Protein AF-0000000068151310 (afdb_homodimer)

Sequence (562 aa):
MSETALRQENTAATELPARDERVEALLGSILRNRFLPEPNPDSVFVGDGSFRAVGVEFLGHFILLGGVRPESRVLDIGCGIGRMAVPLTQYLDFEKGHYSGIDPVEGGIGWCRRFITSVYPNFAFQRVDIAHELYNPSGKISGNALKLPYADGHFDFVIMTSIVTHLPPDEVLVYLREVGRLLKPGGRLFMTAFVVDHVAAANESGRRDARLSFARDGDGPCWYVPDMPRLAAVGFDDGFLDGALDRAGLAITLKALGAWRGKEAEHYQDIFVAERRGGGAMSETALRQENTAATELPARDERVEALLGSILRNRFLPEPNPDSVFVGDGSFRAVGVEFLGHFILLGGVRPESRVLDIGCGIGRMAVPLTQYLDFEKGHYSGIDPVEGGIGWCRRFITSVYPNFAFQRVDIAHELYNPSGKISGNALKLPYADGHFDFVIMTSIVTHLPPDEVLVYLREVGRLLKPGGRLFMTAFVVDHVAAANESGRRDARLSFARDGDGPCWYVPDMPRLAAVGFDDGFLDGALDRAGLAITLKALGAWRGKEAEHYQDIFVAERRGGGA

InterPro domains:
  IPR013216 Methyltransferase type 11 [PF08241] (75-190)
  IPR029063 S-adenosyl-L-methionine-dependent methyltransferase superfamily [G3DSA:3.40.50.150] (56-205)
  IPR029063 S-adenosyl-L-methionine-dependent methyltransferase superfamily [SSF53335] (49-253)

Radius of gyration: 30.84 Å; Cα contacts (8 Å, |Δi|>4): 1090; chains: 2; bounding box: 51×105×81 Å

Structure (mmCIF, N/CA/C/O backbone):
data_AF-0000000068151310-model_v1
#
loop_
_entity.id
_entity.type
_entity.pdbx_description
1 polymer 'Methyltransferase protein WgeC (Formerly ExpE3)'
#
loop_
_atom_site.group_PDB
_atom_site.id
_atom_site.type_symbol
_atom_site.label_atom_id
_atom_site.label_alt_id
_atom_site.label_comp_id
_atom_site.label_asym_id
_atom_site.label_entity_id
_atom_site.label_seq_id
_atom_site.pdbx_PDB_ins_code
_atom_site.Cartn_x
_atom_site.Cartn_y
_atom_site.Cartn_z
_atom_site.occupancy
_atom_site.B_iso_or_equiv
_atom_site.auth_seq_id
_atom_site.auth_comp_id
_atom_site.auth_asym_id
_atom_site.auth_atom_id
_atom_site.pdbx_PDB_model_num
ATOM 1 N N . MET A 1 1 ? -11.055 -43.469 -50.031 1 29.47 1 MET A N 1
ATOM 2 C CA . MET A 1 1 ? -10.484 -43.312 -48.688 1 29.47 1 MET A CA 1
ATOM 3 C C . MET A 1 1 ? -10.266 -41.812 -48.406 1 29.47 1 MET A C 1
ATOM 5 O O . MET A 1 1 ? -9.328 -41.219 -48.906 1 29.47 1 MET A O 1
ATOM 9 N N . SER A 1 2 ? -11.344 -40.969 -48.125 1 32.22 2 SER A N 1
ATOM 10 C CA . SER A 1 2 ? -11.516 -39.531 -48.062 1 32.22 2 SER A CA 1
ATOM 11 C C . SER A 1 2 ? -10.727 -38.938 -46.906 1 32.22 2 SER A C 1
ATOM 13 O O . SER A 1 2 ? -10.859 -39.375 -45.781 1 32.22 2 SER A O 1
ATOM 15 N N . GLU A 1 3 ? -9.469 -38.375 -47.094 1 29.77 3 GLU A N 1
ATOM 16 C CA . GLU A 1 3 ? -8.539 -37.656 -46.219 1 29.77 3 GLU A CA 1
ATOM 17 C C . GLU A 1 3 ? -9.219 -36.469 -45.531 1 29.77 3 GLU A C 1
ATOM 19 O O . GLU A 1 3 ? -9.453 -35.438 -46.125 1 29.77 3 GLU A O 1
ATOM 24 N N . THR A 1 4 ? -10.242 -36.719 -44.688 1 32.31 4 THR A N 1
ATOM 25 C CA . THR A 1 4 ? -10.766 -35.625 -43.906 1 32.31 4 THR A CA 1
ATOM 26 C C . THR A 1 4 ? -9.656 -34.906 -43.125 1 32.31 4 THR A C 1
ATOM 28 O O . THR A 1 4 ? -9.055 -35.5 -42.25 1 32.31 4 THR A O 1
ATOM 31 N N . ALA A 1 5 ? -8.961 -33.938 -43.688 1 34.78 5 ALA A N 1
ATOM 32 C CA . ALA A 1 5 ? -8.031 -33 -43.094 1 34.78 5 ALA A CA 1
ATOM 33 C C . ALA A 1 5 ? -8.602 -32.438 -41.781 1 34.78 5 ALA A C 1
ATOM 35 O O . ALA A 1 5 ? -9.641 -31.766 -41.781 1 34.78 5 ALA A O 1
ATOM 36 N N . LEU A 1 6 ? -8.461 -33.062 -40.656 1 28.28 6 LEU A N 1
ATOM 37 C CA . LEU A 1 6 ? -8.742 -32.469 -39.375 1 28.28 6 LEU A CA 1
ATOM 38 C C . LEU A 1 6 ? -8.18 -31.047 -39.281 1 28.28 6 LEU A C 1
ATOM 40 O O . LEU A 1 6 ? -6.969 -30.844 -39.375 1 28.28 6 LEU A O 1
ATOM 44 N N . ARG A 1 7 ? -8.945 -30.094 -39.75 1 33.66 7 ARG A N 1
ATOM 45 C CA . ARG A 1 7 ? -8.688 -28.688 -39.5 1 33.66 7 ARG A CA 1
ATOM 46 C C . ARG A 1 7 ? -8.227 -28.484 -38.062 1 33.66 7 ARG A C 1
ATOM 48 O O . ARG A 1 7 ? -8.984 -28.719 -37.125 1 33.66 7 ARG A O 1
ATOM 55 N N . GLN A 1 8 ? -6.961 -28.719 -37.75 1 28.47 8 GLN A N 1
ATOM 56 C CA . GLN A 1 8 ? -6.352 -28.281 -36.5 1 28.47 8 GLN A CA 1
ATOM 57 C C . GLN A 1 8 ? -6.77 -26.844 -36.156 1 28.47 8 GLN A C 1
ATOM 59 O O . GLN A 1 8 ? -6.457 -25.906 -36.875 1 28.47 8 GLN A O 1
ATOM 64 N N . GLU A 1 9 ? -7.977 -26.688 -35.656 1 31.92 9 GLU A N 1
ATOM 65 C CA . GLU A 1 9 ? -8.375 -25.375 -35.125 1 31.92 9 GLU A CA 1
A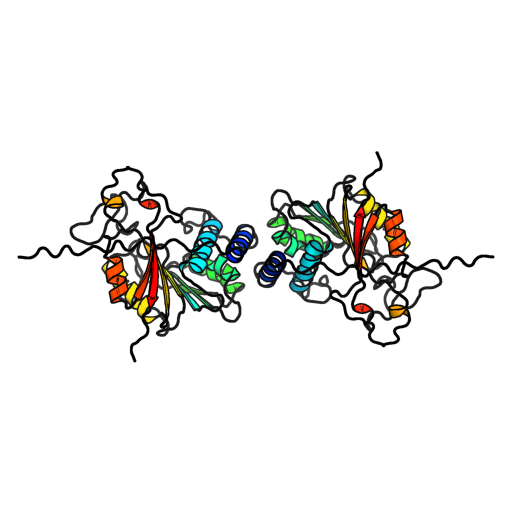TOM 66 C C . GLU A 1 9 ? -7.254 -24.75 -34.312 1 31.92 9 GLU A C 1
ATOM 68 O O . GLU A 1 9 ? -6.793 -25.344 -33.344 1 31.92 9 GLU A O 1
ATOM 73 N N . ASN A 1 10 ? -6.316 -24.062 -34.906 1 34.22 10 ASN A N 1
ATOM 74 C CA . ASN A 1 10 ? -5.383 -23.125 -34.281 1 34.22 10 ASN A CA 1
ATOM 75 C C . ASN A 1 10 ? -6.012 -22.391 -33.094 1 34.22 10 ASN A C 1
ATOM 77 O O . ASN A 1 10 ? -6.922 -21.578 -33.281 1 34.22 10 ASN A O 1
ATOM 81 N N . THR A 1 11 ? -6.211 -23.094 -32.031 1 36.53 11 THR A N 1
ATOM 82 C CA . THR A 1 11 ? -6.621 -22.391 -30.812 1 36.53 11 THR A CA 1
ATOM 83 C C . THR A 1 11 ? -5.98 -21 -30.75 1 36.53 11 THR A C 1
ATOM 85 O O . THR A 1 11 ? -4.754 -20.891 -30.719 1 36.53 11 THR A O 1
ATOM 88 N N . ALA A 1 12 ? -6.512 -20.109 -31.359 1 37.16 12 ALA A N 1
ATOM 89 C CA . ALA A 1 12 ? -6.203 -18.688 -31.422 1 37.16 12 ALA A CA 1
ATOM 90 C C . ALA A 1 12 ? -5.652 -18.203 -30.078 1 37.16 12 ALA A C 1
ATOM 92 O O . ALA A 1 12 ? -6.219 -18.5 -29.031 1 37.16 12 ALA A O 1
ATOM 93 N N . ALA A 1 13 ? -4.418 -17.828 -30.031 1 41.81 13 ALA A N 1
ATOM 94 C CA . ALA A 1 13 ? -3.795 -17.109 -28.922 1 41.81 13 ALA A CA 1
ATOM 95 C C . ALA A 1 13 ? -4.727 -16.031 -28.359 1 41.81 13 ALA A C 1
ATOM 97 O O . ALA A 1 13 ? -5.047 -15.07 -29.062 1 41.81 13 ALA A O 1
ATOM 98 N N . THR A 1 14 ? -5.668 -16.281 -27.531 1 45.06 14 THR A N 1
ATOM 99 C CA . THR A 1 14 ? -6.566 -15.32 -26.906 1 45.06 14 THR A CA 1
ATOM 100 C C . THR A 1 14 ? -5.793 -14.102 -26.406 1 45.06 14 THR A C 1
ATOM 102 O O . THR A 1 14 ? -4.812 -14.242 -25.672 1 45.06 14 THR A O 1
ATOM 105 N N . GLU A 1 15 ? -5.938 -13.047 -27.203 1 49.28 15 GLU A N 1
ATOM 106 C CA . GLU A 1 15 ? -5.375 -11.75 -26.828 1 49.28 15 GLU A CA 1
ATOM 107 C C . GLU A 1 15 ? -5.645 -11.438 -25.359 1 49.28 15 GLU A C 1
ATOM 109 O O . GLU A 1 15 ? -6.746 -11.68 -24.859 1 49.28 15 GLU A O 1
ATOM 114 N N . LEU A 1 16 ? -4.625 -11.219 -24.641 1 56.09 16 LEU A N 1
ATOM 115 C CA . LEU A 1 16 ? -4.742 -10.781 -23.266 1 56.09 16 LEU A CA 1
ATOM 116 C C . LEU A 1 16 ? -5.641 -9.555 -23.156 1 56.09 16 LEU A C 1
ATOM 118 O O . LEU A 1 16 ? -5.625 -8.688 -24.016 1 56.09 16 LEU A O 1
ATOM 122 N N . PRO A 1 17 ? -6.613 -9.57 -22.375 1 57.28 17 PRO A N 1
ATOM 123 C CA . PRO A 1 17 ? -7.504 -8.422 -22.188 1 57.28 17 PRO A CA 1
ATOM 124 C C . PRO A 1 17 ? -6.746 -7.121 -21.953 1 57.28 17 PRO A C 1
ATOM 126 O O . PRO A 1 17 ? -5.617 -7.141 -21.453 1 57.28 17 PRO A O 1
ATOM 129 N N . ALA A 1 18 ? -7.281 -6.004 -22.391 1 58.81 18 ALA A N 1
ATOM 130 C CA . ALA A 1 18 ? -6.758 -4.652 -22.234 1 58.81 18 ALA A CA 1
ATOM 131 C C . ALA A 1 18 ? -6.613 -4.301 -20.75 1 58.81 18 ALA A C 1
ATOM 133 O O . ALA A 1 18 ? -7.484 -4.625 -19.938 1 58.81 18 ALA A O 1
ATOM 134 N N . ARG A 1 19 ? -5.52 -3.736 -20.438 1 64.94 19 ARG A N 1
ATOM 135 C CA . ARG A 1 19 ? -5.188 -3.336 -19.078 1 64.94 19 ARG A CA 1
ATOM 136 C C . ARG A 1 19 ? -6.211 -2.35 -18.531 1 64.94 19 ARG A C 1
ATOM 138 O O . ARG A 1 19 ? -6.574 -1.384 -19.203 1 64.94 19 ARG A O 1
ATOM 145 N N . ASP A 1 20 ? -6.918 -2.781 -17.453 1 82.38 20 ASP A N 1
ATOM 146 C CA . ASP A 1 20 ? -7.812 -1.944 -16.656 1 82.38 20 ASP A CA 1
ATOM 147 C C . ASP A 1 20 ? -7.027 -0.901 -15.867 1 82.38 20 ASP A C 1
ATOM 149 O O . ASP A 1 20 ? -6.09 -1.24 -15.141 1 82.38 20 ASP A O 1
ATOM 153 N N . GLU A 1 21 ? -7.25 0.348 -16.188 1 83.06 21 GLU A N 1
ATOM 154 C CA . GLU A 1 21 ? -6.527 1.446 -15.562 1 83.06 21 GLU A CA 1
ATOM 155 C C . GLU A 1 21 ? -6.523 1.304 -14.039 1 83.06 21 GLU A C 1
ATOM 157 O O . GLU A 1 21 ? -5.539 1.643 -13.383 1 83.06 21 GLU A O 1
ATOM 162 N N . ARG A 1 22 ? -7.598 0.762 -13.555 1 84.5 22 ARG A N 1
ATOM 163 C CA . ARG A 1 22 ? -7.699 0.568 -12.117 1 84.5 22 ARG A CA 1
ATOM 164 C C . ARG A 1 22 ? -6.711 -0.489 -11.633 1 84.5 22 ARG A C 1
ATOM 166 O O . ARG A 1 22 ? -6.094 -0.333 -10.578 1 84.5 22 ARG A O 1
ATOM 173 N N . VAL A 1 23 ? -6.582 -1.531 -12.438 1 91.38 23 VAL A N 1
ATOM 174 C CA . VAL A 1 23 ? -5.664 -2.607 -12.078 1 91.38 23 VAL A CA 1
ATOM 175 C C . VAL A 1 23 ? -4.223 -2.111 -12.188 1 91.38 23 VAL A C 1
ATOM 177 O O . VAL A 1 23 ? -3.4 -2.381 -11.305 1 91.38 23 VAL A O 1
ATOM 180 N N . GLU A 1 24 ? -3.963 -1.338 -13.18 1 90.38 24 GLU A N 1
ATOM 181 C CA . GLU A 1 24 ? -2.617 -0.803 -13.352 1 90.38 24 GLU A CA 1
ATOM 182 C C . GLU A 1 24 ? -2.229 0.106 -12.188 1 90.38 24 GLU A C 1
ATOM 184 O O . GLU A 1 24 ? -1.087 0.077 -11.727 1 90.38 24 GLU A O 1
ATOM 189 N N . ALA A 1 25 ? -3.156 0.893 -11.773 1 86.62 25 ALA A N 1
ATOM 190 C CA . ALA A 1 25 ? -2.902 1.784 -10.648 1 86.62 25 ALA A CA 1
ATOM 191 C C . ALA A 1 25 ? -2.621 0.991 -9.375 1 86.62 25 ALA A C 1
ATOM 193 O O . ALA A 1 25 ? -1.71 1.327 -8.617 1 86.62 25 ALA A O 1
ATOM 194 N N . LEU A 1 26 ? -3.414 -0.02 -9.188 1 91 26 LEU A N 1
ATOM 195 C CA . LEU A 1 26 ? -3.215 -0.889 -8.031 1 91 26 LEU A CA 1
ATOM 196 C C . LEU A 1 26 ? -1.83 -1.528 -8.062 1 91 26 LEU A C 1
ATOM 198 O O . LEU A 1 26 ? -1.096 -1.48 -7.074 1 91 26 LEU A O 1
ATOM 202 N N . LEU A 1 27 ? -1.46 -2.059 -9.219 1 94.94 27 LEU A N 1
ATOM 203 C CA . LEU A 1 27 ? -0.169 -2.725 -9.359 1 94.94 27 LEU A CA 1
ATOM 204 C C . LEU A 1 27 ? 0.976 -1.746 -9.125 1 94.94 27 LEU A C 1
ATOM 206 O O . LEU A 1 27 ? 1.951 -2.076 -8.445 1 94.94 27 LEU A O 1
ATOM 210 N N . GLY A 1 28 ? 0.811 -0.599 -9.695 1 92.12 28 GLY A N 1
ATOM 211 C CA . GLY A 1 28 ? 1.819 0.427 -9.477 1 92.12 28 GLY A CA 1
ATOM 212 C C . GLY A 1 28 ? 1.994 0.793 -8.016 1 92.12 28 GLY A C 1
ATOM 213 O O . GLY A 1 28 ? 3.119 0.947 -7.539 1 92.12 28 GLY A O 1
ATOM 214 N N . SER A 1 29 ? 0.883 0.928 -7.281 1 91 29 SER A N 1
ATOM 215 C CA . SER A 1 29 ? 0.924 1.271 -5.863 1 91 29 SER A CA 1
ATOM 216 C C . SER A 1 29 ? 1.613 0.18 -5.051 1 91 29 SER A C 1
ATOM 218 O O . SER A 1 29 ? 2.385 0.474 -4.137 1 91 29 SER A O 1
ATOM 220 N N . ILE A 1 30 ? 1.399 -1.034 -5.387 1 95 30 ILE A N 1
ATOM 221 C CA . ILE A 1 30 ? 2.004 -2.154 -4.672 1 95 30 ILE A CA 1
ATOM 222 C C . ILE A 1 30 ? 3.504 -2.199 -4.957 1 95 30 ILE A C 1
ATOM 224 O O . ILE A 1 30 ? 4.309 -2.41 -4.051 1 95 30 ILE A O 1
ATOM 228 N N . LEU A 1 31 ? 3.828 -1.941 -6.164 1 94.12 31 LEU A N 1
ATOM 229 C CA . LEU A 1 31 ? 5.227 -1.992 -6.574 1 94.12 31 LEU A CA 1
ATOM 230 C C . LEU A 1 31 ? 6.047 -0.944 -5.828 1 94.12 31 LEU A C 1
ATOM 232 O O . LEU A 1 31 ? 7.207 -1.188 -5.48 1 94.12 31 LEU A O 1
ATOM 236 N N . ARG A 1 32 ? 5.465 0.172 -5.52 1 92.62 32 ARG A N 1
ATOM 237 C CA . ARG A 1 32 ? 6.195 1.284 -4.918 1 92.62 32 ARG A CA 1
ATOM 238 C C . ARG A 1 32 ? 6.137 1.219 -3.395 1 92.62 32 ARG A C 1
ATOM 240 O O . ARG A 1 32 ? 6.828 1.976 -2.709 1 92.62 32 ARG A O 1
ATOM 247 N N . ASN A 1 33 ? 5.301 0.343 -2.818 1 95.25 33 ASN A N 1
ATOM 248 C CA . ASN A 1 33 ? 5.105 0.281 -1.374 1 95.25 33 ASN A CA 1
ATOM 249 C C . ASN A 1 33 ? 6.238 -0.469 -0.686 1 95.25 33 ASN A C 1
ATOM 251 O O . ASN A 1 33 ? 6.285 -1.7 -0.72 1 95.25 33 ASN A O 1
AT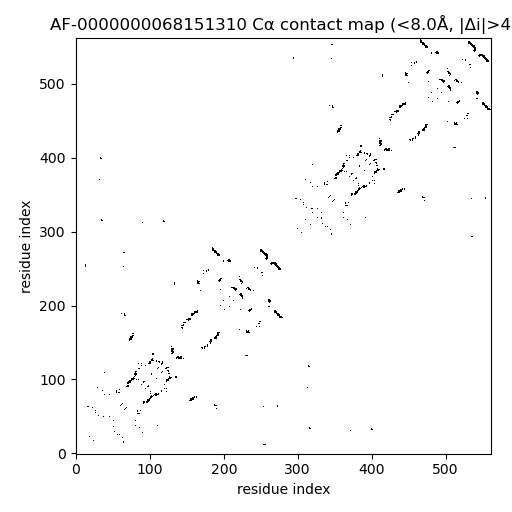OM 255 N N . ARG A 1 34 ? 7.012 0.189 0.022 1 95.19 34 ARG A N 1
ATOM 256 C CA . ARG A 1 34 ? 8.219 -0.384 0.605 1 95.19 34 ARG A CA 1
ATOM 257 C C . ARG A 1 34 ? 7.949 -0.933 2.002 1 95.19 34 ARG A C 1
ATOM 259 O O . ARG A 1 34 ? 8.836 -1.52 2.627 1 95.19 34 ARG A O 1
ATOM 266 N N . PHE A 1 35 ? 6.66 -0.798 2.457 1 96 35 PHE A N 1
ATOM 267 C CA . PHE A 1 35 ? 6.301 -1.388 3.742 1 96 35 PHE A CA 1
ATOM 268 C C . PHE A 1 35 ? 5.93 -2.857 3.578 1 96 35 PHE A C 1
ATOM 270 O O . PHE A 1 35 ? 5.836 -3.592 4.566 1 96 35 PHE A O 1
ATOM 277 N N . LEU A 1 36 ? 5.684 -3.314 2.352 1 96.69 36 LEU A N 1
ATOM 278 C CA . LEU A 1 36 ? 5.352 -4.715 2.133 1 96.69 36 LEU A CA 1
ATOM 279 C C . LEU A 1 36 ? 6.527 -5.617 2.49 1 96.69 36 LEU A C 1
ATOM 281 O O . LEU A 1 36 ? 7.676 -5.293 2.191 1 96.69 36 LEU A O 1
ATOM 285 N N . PRO A 1 37 ? 6.18 -6.742 3.086 1 95.44 37 PRO A N 1
ATOM 286 C CA . PRO A 1 37 ? 7.281 -7.613 3.504 1 95.44 37 PRO A CA 1
ATOM 287 C C . PRO A 1 37 ? 8.008 -8.25 2.324 1 95.44 37 PRO A C 1
ATOM 289 O O . PRO A 1 37 ? 7.387 -8.578 1.31 1 95.44 37 PRO A O 1
ATOM 292 N N . GLU A 1 38 ? 9.266 -8.32 2.49 1 92.94 38 GLU A N 1
ATOM 293 C CA . GLU A 1 38 ? 10.156 -8.969 1.537 1 92.94 38 GLU A CA 1
ATOM 294 C C . GLU A 1 38 ? 11.219 -9.805 2.254 1 92.94 38 GLU A C 1
ATOM 296 O O . GLU A 1 38 ? 11.812 -9.344 3.232 1 92.94 38 GLU A O 1
ATOM 301 N N . PRO A 1 39 ? 11.305 -11.016 1.772 1 91.31 39 PRO A N 1
ATOM 302 C CA . PRO A 1 39 ? 12.367 -11.82 2.395 1 91.31 39 PRO A CA 1
ATOM 303 C C . PRO A 1 39 ? 13.766 -11.32 2.053 1 91.31 39 PRO A C 1
ATOM 305 O O . PRO A 1 39 ? 13.938 -10.555 1.102 1 91.31 39 PRO A O 1
ATOM 308 N N . ASN A 1 40 ? 14.719 -11.688 2.867 1 84.94 40 ASN A N 1
ATOM 309 C CA . ASN A 1 40 ? 16.109 -11.414 2.525 1 84.94 40 ASN A CA 1
ATOM 310 C C . ASN A 1 40 ? 16.484 -12.008 1.166 1 84.94 40 ASN A C 1
ATOM 312 O O . ASN A 1 40 ? 16.219 -13.18 0.898 1 84.94 40 ASN A O 1
ATOM 316 N N . PRO A 1 41 ? 17 -11.133 0.396 1 75.69 41 PRO A N 1
ATOM 317 C CA . PRO A 1 41 ? 17.328 -11.609 -0.947 1 75.69 41 PRO A CA 1
ATOM 318 C C . PRO A 1 41 ? 18.203 -12.859 -0.926 1 75.69 41 PRO A C 1
ATOM 320 O O . PRO A 1 41 ? 18.172 -13.656 -1.868 1 75.69 41 PRO A O 1
ATOM 323 N N . ASP A 1 42 ? 19 -12.938 0.111 1 69.5 42 ASP A N 1
ATOM 324 C CA . ASP A 1 42 ? 19.891 -14.086 0.209 1 69.5 42 ASP A CA 1
ATOM 325 C C . ASP A 1 42 ? 19.141 -15.344 0.632 1 69.5 42 ASP A C 1
ATOM 327 O O . ASP A 1 42 ? 19.688 -16.438 0.626 1 69.5 42 ASP A O 1
ATOM 331 N N . SER A 1 43 ? 18 -15.031 0.984 1 62.38 43 SER A N 1
ATOM 332 C CA . SER A 1 43 ? 17.25 -16.203 1.403 1 62.38 43 SER A CA 1
ATOM 333 C C . SER A 1 43 ? 16.859 -17.062 0.207 1 62.38 43 SER A C 1
ATOM 335 O O . SER A 1 43 ? 16.5 -16.547 -0.852 1 62.38 43 SER A O 1
ATOM 337 N N . VAL A 1 44 ? 17.609 -18.031 -0.189 1 53.53 44 VAL A N 1
ATOM 338 C CA . VAL A 1 44 ? 17.703 -19.047 -1.229 1 53.53 44 VAL A CA 1
ATOM 339 C C . VAL A 1 44 ? 16.359 -19.172 -1.945 1 53.53 44 VAL A C 1
ATOM 341 O O . VAL A 1 44 ? 16.312 -19.609 -3.1 1 53.53 44 VAL A O 1
ATOM 344 N N . PHE A 1 45 ? 15.242 -19.125 -1.279 1 52.97 45 PHE A N 1
ATOM 345 C CA . PHE A 1 45 ? 14.078 -19.734 -1.922 1 52.97 45 PHE A CA 1
ATOM 346 C C . PHE A 1 45 ? 13.508 -18.797 -2.986 1 52.97 45 PHE A C 1
ATOM 348 O O . PHE A 1 45 ? 12.547 -19.156 -3.67 1 52.97 45 PHE A O 1
ATOM 355 N N . VAL A 1 46 ? 14.172 -17.625 -2.994 1 54.19 46 VAL A N 1
ATOM 356 C CA . VAL A 1 46 ? 13.43 -16.719 -3.863 1 54.19 46 VAL A CA 1
ATOM 357 C C . VAL A 1 46 ? 13.922 -16.859 -5.301 1 54.19 46 VAL A C 1
ATOM 359 O O . VAL A 1 46 ? 15.125 -16.984 -5.543 1 54.19 46 VAL A O 1
ATOM 362 N N . GLY A 1 47 ? 13.266 -17.625 -6.219 1 58.22 47 GLY A N 1
ATOM 363 C CA . GLY A 1 47 ? 13.477 -17.75 -7.652 1 58.22 47 GLY A CA 1
ATOM 364 C C . GLY A 1 47 ? 14.109 -16.516 -8.266 1 58.22 47 GLY A C 1
ATOM 365 O O . GLY A 1 47 ? 14.375 -15.531 -7.566 1 58.22 47 GLY A O 1
ATOM 366 N N . ASP A 1 48 ? 14.398 -16.516 -9.469 1 65.56 48 ASP A N 1
ATOM 367 C CA . ASP A 1 48 ? 14.992 -15.445 -10.266 1 65.56 48 ASP A CA 1
ATOM 368 C C . ASP A 1 48 ? 14.062 -14.234 -10.328 1 65.56 48 ASP A C 1
ATOM 370 O O . ASP A 1 48 ? 12.844 -14.367 -10.219 1 65.56 48 ASP A O 1
ATOM 374 N N . GLY A 1 49 ? 14.664 -13.094 -10.133 1 76.75 49 GLY A N 1
ATOM 375 C CA . GLY A 1 49 ? 13.961 -11.836 -10.336 1 76.75 49 GLY A CA 1
ATOM 376 C C . GLY A 1 49 ? 13.602 -11.141 -9.039 1 76.75 49 GLY A C 1
ATOM 377 O O . GLY A 1 49 ? 13.781 -11.703 -7.953 1 76.75 49 GLY A O 1
ATOM 378 N N . SER A 1 50 ? 13.141 -10.023 -9.125 1 87.56 50 SER A N 1
ATOM 379 C CA . SER A 1 50 ? 12.719 -9.219 -7.984 1 87.56 50 SER A CA 1
ATOM 380 C C . SER A 1 50 ? 11.461 -9.789 -7.336 1 87.56 50 SER A C 1
ATOM 382 O O . SER A 1 50 ? 10.445 -9.992 -8.008 1 87.56 50 SER A O 1
ATOM 384 N N . PHE A 1 51 ? 11.539 -10.195 -6.066 1 92.75 51 PHE A N 1
ATOM 385 C CA . PHE A 1 51 ? 10.43 -10.75 -5.297 1 92.75 51 PHE A CA 1
ATOM 386 C C . PHE A 1 51 ? 9.156 -9.93 -5.508 1 92.75 51 PHE A C 1
ATOM 388 O O . PHE A 1 51 ? 8.125 -10.477 -5.902 1 92.75 51 PHE A O 1
ATOM 395 N N . ARG A 1 52 ? 9.273 -8.672 -5.367 1 93.31 52 ARG A N 1
ATOM 396 C CA . ARG A 1 52 ? 8.117 -7.793 -5.457 1 93.31 52 ARG A CA 1
ATOM 397 C C . ARG A 1 52 ? 7.641 -7.664 -6.902 1 93.31 52 ARG A C 1
ATOM 399 O O . ARG A 1 52 ? 6.441 -7.773 -7.176 1 93.31 52 ARG A O 1
ATOM 406 N N . ALA A 1 53 ? 8.547 -7.43 -7.863 1 93.62 53 ALA A N 1
ATOM 407 C CA . ALA A 1 53 ? 8.18 -7.207 -9.258 1 93.62 53 ALA A CA 1
ATOM 408 C C . ALA A 1 53 ? 7.457 -8.414 -9.836 1 93.62 53 ALA A C 1
ATOM 410 O O . ALA A 1 53 ? 6.449 -8.273 -10.531 1 93.62 53 ALA A O 1
ATOM 411 N N . VAL A 1 54 ? 7.938 -9.578 -9.477 1 94.19 54 VAL A N 1
ATOM 412 C CA . VAL A 1 54 ? 7.328 -10.797 -9.977 1 94.19 54 VAL A CA 1
ATOM 413 C C . VAL A 1 54 ? 5.949 -10.992 -9.352 1 94.19 54 VAL A C 1
ATOM 415 O O . VAL A 1 54 ? 4.988 -11.336 -10.047 1 94.19 54 VAL A O 1
ATOM 418 N N . GLY A 1 55 ? 5.848 -10.797 -8.07 1 96.38 55 GLY A N 1
ATOM 419 C CA . GLY A 1 55 ? 4.562 -10.883 -7.402 1 96.38 55 GLY A CA 1
ATOM 420 C C . GLY A 1 55 ? 3.512 -9.961 -7.996 1 96.38 55 GLY A C 1
ATOM 421 O O . GLY A 1 55 ? 2.373 -10.375 -8.219 1 96.38 55 GLY A O 1
ATOM 422 N N . VAL A 1 56 ? 3.941 -8.75 -8.281 1 96.19 56 VAL A N 1
ATOM 423 C CA . VAL A 1 56 ? 3.035 -7.75 -8.828 1 96.19 56 VAL A CA 1
ATOM 424 C C . VAL A 1 56 ? 2.611 -8.148 -10.242 1 96.19 56 VAL A C 1
ATOM 426 O O . VAL A 1 56 ? 1.438 -8.031 -10.602 1 96.19 56 VAL A O 1
ATOM 429 N N . GLU A 1 57 ? 3.541 -8.609 -11.008 1 95.44 57 GLU A N 1
ATOM 430 C CA . GLU A 1 57 ? 3.23 -9.094 -12.352 1 95.44 57 GLU A CA 1
ATOM 431 C C . GLU A 1 57 ? 2.152 -10.172 -12.312 1 95.44 57 GLU A C 1
ATOM 433 O O . GLU A 1 57 ? 1.172 -10.102 -13.062 1 95.44 57 GLU A O 1
ATOM 438 N N . PHE A 1 58 ? 2.312 -11.109 -11.445 1 97.5 58 PHE A N 1
ATOM 439 C CA . PHE A 1 58 ? 1.387 -12.234 -11.398 1 97.5 58 PHE A CA 1
ATOM 440 C C . PHE A 1 58 ? 0.042 -11.805 -10.82 1 97.5 58 PHE A C 1
ATOM 442 O O . PHE A 1 58 ? -1.002 -12.328 -11.227 1 97.5 58 PHE A O 1
ATOM 449 N N . LEU A 1 59 ? 0.071 -10.891 -9.867 1 97.88 59 LEU A N 1
ATOM 450 C CA . LEU A 1 59 ? -1.217 -10.352 -9.438 1 97.88 59 LEU A CA 1
ATOM 451 C C . LEU A 1 59 ? -2 -9.812 -10.633 1 97.88 59 LEU A C 1
ATOM 453 O O . LEU A 1 59 ? -3.199 -10.062 -10.758 1 97.88 59 LEU A O 1
ATOM 457 N N . GLY A 1 60 ? -1.309 -9.055 -11.477 1 96.5 60 GLY A N 1
ATOM 458 C CA . GLY A 1 60 ? -1.951 -8.586 -12.688 1 96.5 60 GLY A CA 1
ATOM 459 C C . GLY A 1 60 ? -2.543 -9.711 -13.523 1 96.5 60 GLY A C 1
ATOM 460 O O . GLY A 1 60 ? -3.686 -9.617 -13.977 1 96.5 60 GLY A O 1
ATOM 461 N N . HIS A 1 61 ? -1.793 -10.797 -13.68 1 97.19 61 HIS A N 1
ATOM 462 C CA . HIS A 1 61 ? -2.273 -11.953 -14.43 1 97.19 61 HIS A CA 1
ATOM 463 C C . HIS A 1 61 ? -3.477 -12.594 -13.75 1 97.19 61 HIS A C 1
ATOM 465 O O . HIS A 1 61 ? -4.441 -12.977 -14.414 1 97.19 61 HIS A O 1
ATOM 471 N N . PHE A 1 62 ? -3.412 -12.711 -12.406 1 98.31 62 PHE A N 1
ATOM 472 C CA . PHE A 1 62 ? -4.496 -13.344 -11.664 1 98.31 62 PHE A CA 1
ATOM 473 C C . PHE A 1 62 ? -5.797 -12.57 -11.844 1 98.31 62 PHE A C 1
ATOM 475 O O . PHE A 1 62 ? -6.871 -13.164 -11.961 1 98.31 62 PHE A O 1
ATOM 482 N N . ILE A 1 63 ? -5.641 -11.242 -11.852 1 97.12 63 ILE A N 1
ATOM 483 C CA . ILE A 1 63 ? -6.824 -10.398 -11.953 1 97.12 63 ILE A CA 1
ATOM 484 C C . ILE A 1 63 ? -7.316 -10.367 -13.398 1 97.12 63 ILE A C 1
ATOM 486 O O . ILE A 1 63 ? -8.469 -10.711 -13.68 1 97.12 63 ILE A O 1
ATOM 490 N N . LEU A 1 64 ? -6.465 -10.062 -14.328 1 94.81 64 LEU A N 1
ATOM 491 C CA . LEU A 1 64 ? -6.863 -9.727 -15.695 1 94.81 64 LEU A CA 1
ATOM 492 C C . LEU A 1 64 ? -7.117 -10.992 -16.516 1 94.81 64 LEU A C 1
ATOM 494 O O . LEU A 1 64 ? -8.016 -11.016 -17.359 1 94.81 64 LEU A O 1
ATOM 498 N N . LEU A 1 65 ? -6.289 -12.055 -16.281 1 95.06 65 LEU A N 1
ATOM 499 C CA . LEU A 1 65 ? -6.426 -13.305 -17.031 1 95.06 65 LEU A CA 1
ATOM 500 C C . LEU A 1 65 ? -7.199 -14.336 -16.219 1 95.06 65 LEU A C 1
ATOM 502 O O . LEU A 1 65 ? -8.086 -15.008 -16.766 1 95.06 65 LEU A O 1
ATOM 506 N N . GLY A 1 66 ? -6.914 -14.445 -14.992 1 97 66 GLY A N 1
ATOM 507 C CA . GLY A 1 66 ? -7.484 -15.492 -14.156 1 97 66 GLY A CA 1
ATOM 508 C C . GLY A 1 66 ? -8.883 -15.172 -13.672 1 97 66 GLY A C 1
ATOM 509 O O . GLY A 1 66 ? -9.672 -16.078 -13.391 1 97 66 GLY A O 1
ATOM 510 N N . GLY A 1 67 ? -9.102 -13.875 -13.414 1 96.38 67 GLY A N 1
ATOM 511 C CA . GLY A 1 67 ? -10.43 -13.461 -12.977 1 96.38 67 GLY A CA 1
ATOM 512 C C . GLY A 1 67 ? -10.633 -13.594 -11.477 1 96.38 67 GLY A C 1
ATOM 513 O O . GLY A 1 67 ? -11.758 -13.758 -11.008 1 96.38 67 GLY A O 1
ATOM 514 N N . VAL A 1 68 ? -9.555 -13.586 -10.742 1 97.88 68 VAL A N 1
ATOM 515 C CA . VAL A 1 68 ? -9.695 -13.609 -9.289 1 97.88 68 VAL A CA 1
ATOM 516 C C . VAL A 1 68 ? -10.438 -12.352 -8.828 1 97.88 68 VAL A C 1
ATOM 518 O O . VAL A 1 68 ? -10.25 -11.273 -9.391 1 97.88 68 VAL A O 1
ATOM 521 N N . ARG A 1 69 ? -11.258 -12.492 -7.82 1 97.31 69 ARG A N 1
ATOM 522 C CA . ARG A 1 69 ? -12.031 -11.383 -7.266 1 97.31 69 ARG A CA 1
ATOM 523 C C . ARG A 1 69 ? -11.641 -11.117 -5.812 1 97.31 69 ARG A C 1
ATOM 525 O O . ARG A 1 69 ? -11.078 -11.984 -5.148 1 97.31 69 ARG A O 1
ATOM 532 N N . PRO A 1 70 ? -11.945 -9.922 -5.352 1 97 70 PRO A N 1
ATOM 533 C CA . PRO A 1 70 ? -11.57 -9.57 -3.979 1 97 70 PRO A CA 1
ATOM 534 C C . PRO A 1 70 ? -12.164 -10.523 -2.945 1 97 70 PRO A C 1
ATOM 536 O O . PRO A 1 70 ? -11.555 -10.758 -1.898 1 97 70 PRO A O 1
ATOM 539 N N . GLU A 1 71 ? -13.297 -11.172 -3.201 1 98.31 71 GLU A N 1
ATOM 540 C CA . GLU A 1 71 ? -13.961 -12.031 -2.227 1 98.31 71 GLU A CA 1
ATOM 541 C C . GLU A 1 71 ? -13.609 -13.5 -2.447 1 98.31 71 GLU A C 1
ATOM 543 O O . GLU A 1 71 ? -14.172 -14.375 -1.792 1 98.31 71 GLU A O 1
ATOM 548 N N . SER A 1 72 ? -12.727 -13.789 -3.371 1 98.69 72 SER A N 1
ATOM 549 C CA . SER A 1 72 ? -12.406 -15.156 -3.748 1 98.69 72 SER A CA 1
ATOM 550 C C . SER A 1 72 ? -11.727 -15.906 -2.602 1 98.69 72 SER A C 1
ATOM 552 O O . SER A 1 72 ? -10.953 -15.312 -1.845 1 98.69 72 SER A O 1
ATOM 554 N N . ARG A 1 73 ? -12.055 -17.172 -2.508 1 98.75 73 ARG A N 1
ATOM 555 C CA . ARG A 1 73 ? -11.242 -18.125 -1.751 1 98.75 73 ARG A CA 1
ATOM 556 C C . ARG A 1 73 ? -10.156 -18.734 -2.625 1 98.75 73 ARG A C 1
ATOM 558 O O . ARG A 1 73 ? -10.445 -19.469 -3.561 1 98.75 73 ARG A O 1
ATOM 565 N N . VAL A 1 74 ? -8.898 -18.406 -2.301 1 98.88 74 VAL A N 1
ATOM 566 C CA . VAL A 1 74 ? -7.773 -18.719 -3.168 1 98.88 74 VAL A CA 1
ATOM 567 C C . VAL A 1 74 ? -6.93 -19.828 -2.537 1 98.88 74 VAL A C 1
ATOM 569 O O . VAL A 1 74 ? -6.617 -19.766 -1.344 1 98.88 74 VAL A O 1
ATOM 572 N N . LEU A 1 75 ? -6.621 -20.844 -3.312 1 98.69 75 LEU A N 1
ATOM 573 C CA . LEU A 1 75 ? -5.633 -21.844 -2.936 1 98.69 75 LEU A CA 1
ATOM 574 C C . LEU A 1 75 ? -4.363 -21.703 -3.768 1 98.69 75 LEU A C 1
ATOM 576 O O . LEU A 1 75 ? -4.426 -21.625 -4.996 1 98.69 75 LEU A O 1
ATOM 580 N N . ASP A 1 76 ? -3.266 -21.547 -3.135 1 98.44 76 ASP A N 1
ATOM 581 C CA . ASP A 1 76 ? -1.958 -21.453 -3.775 1 98.44 76 ASP A CA 1
ATOM 582 C C . ASP A 1 76 ? -1.124 -22.703 -3.494 1 98.44 76 ASP A C 1
ATOM 584 O O . ASP A 1 76 ? -0.542 -22.828 -2.416 1 98.44 76 ASP A O 1
ATOM 588 N N . ILE A 1 77 ? -1.077 -23.578 -4.473 1 96.25 77 ILE A N 1
ATOM 589 C CA . ILE A 1 77 ? -0.299 -24.812 -4.355 1 96.25 77 ILE A CA 1
ATOM 590 C C . ILE A 1 77 ? 1.165 -24.531 -4.684 1 96.25 77 ILE A C 1
ATOM 592 O O . ILE A 1 77 ? 1.494 -24.156 -5.809 1 96.25 77 ILE A O 1
ATOM 596 N N . GLY A 1 78 ? 2.041 -24.766 -3.727 1 94.06 78 GLY A N 1
ATOM 597 C CA . GLY A 1 78 ? 3.43 -24.359 -3.867 1 94.06 78 GLY A CA 1
ATOM 598 C C . GLY A 1 78 ? 3.631 -22.875 -3.666 1 94.06 78 GLY A C 1
ATOM 599 O O . GLY A 1 78 ? 4.238 -22.203 -4.504 1 94.06 78 GLY A O 1
ATOM 600 N N . CYS A 1 79 ? 3.164 -22.375 -2.549 1 96 79 CYS A N 1
ATOM 601 C CA . CYS A 1 79 ? 3.125 -20.938 -2.33 1 96 79 CYS A CA 1
ATOM 602 C C . CYS A 1 79 ? 4.52 -20.391 -2.039 1 96 79 CYS A C 1
ATOM 604 O O . CYS A 1 79 ? 4.73 -19.188 -2.064 1 96 79 CYS A O 1
ATOM 606 N N . GLY A 1 80 ? 5.516 -21.328 -1.713 1 93 80 GLY A N 1
ATOM 607 C CA . GLY A 1 80 ? 6.863 -20.875 -1.41 1 93 80 GLY A CA 1
ATOM 608 C C . GLY A 1 80 ? 6.918 -19.875 -0.266 1 93 80 GLY A C 1
ATOM 609 O O . GLY A 1 80 ? 6.309 -20.094 0.784 1 93 80 GLY A O 1
ATOM 610 N N . ILE A 1 81 ? 7.691 -18.859 -0.496 1 93.94 81 ILE A N 1
ATOM 611 C CA . ILE A 1 81 ? 7.906 -17.875 0.559 1 93.94 81 ILE A CA 1
ATOM 612 C C . ILE A 1 81 ? 6.922 -16.719 0.399 1 93.94 81 ILE A C 1
ATOM 614 O O . ILE A 1 81 ? 7.195 -15.594 0.828 1 93.94 81 ILE A O 1
ATOM 618 N N . GLY A 1 82 ? 5.793 -17 -0.303 1 95.88 82 GLY A N 1
ATOM 619 C CA . GLY A 1 82 ? 4.664 -16.078 -0.317 1 95.88 82 GLY A CA 1
ATOM 620 C C . GLY A 1 82 ? 4.805 -14.977 -1.345 1 95.88 82 GLY A C 1
ATOM 621 O O . GLY A 1 82 ? 4.27 -13.875 -1.16 1 95.88 82 GLY A O 1
ATOM 622 N N . ARG A 1 83 ? 5.539 -15.227 -2.4 1 95.19 83 ARG A N 1
ATOM 623 C CA . ARG A 1 83 ? 5.754 -14.227 -3.443 1 95.19 83 ARG A CA 1
ATOM 624 C C . ARG A 1 83 ? 4.43 -13.789 -4.062 1 95.19 83 ARG A C 1
ATOM 626 O O . ARG A 1 83 ? 4.25 -12.609 -4.379 1 95.19 83 ARG A O 1
ATOM 633 N N . MET A 1 84 ? 3.514 -14.75 -4.27 1 97.62 84 MET A N 1
ATOM 634 C CA . MET A 1 84 ? 2.201 -14.422 -4.82 1 97.62 84 MET A CA 1
ATOM 635 C C . MET A 1 84 ? 1.265 -13.914 -3.732 1 97.62 84 MET A C 1
ATOM 637 O O . MET A 1 84 ? 0.348 -13.133 -4.012 1 97.62 84 MET A O 1
ATOM 641 N N . ALA A 1 85 ? 1.468 -14.305 -2.508 1 98.56 85 ALA A N 1
ATOM 642 C CA . ALA A 1 85 ? 0.57 -13.992 -1.398 1 98.56 85 ALA A CA 1
ATOM 643 C C . ALA A 1 85 ? 0.654 -12.516 -1.025 1 98.56 85 ALA A C 1
ATOM 645 O O . ALA A 1 85 ? -0.369 -11.867 -0.778 1 98.56 85 ALA A O 1
ATOM 646 N N . VAL A 1 86 ? 1.859 -11.938 -1.021 1 98.12 86 VAL A N 1
ATOM 647 C CA . VAL A 1 86 ? 2.074 -10.586 -0.511 1 98.12 86 VAL A CA 1
ATOM 648 C C . VAL A 1 86 ? 1.241 -9.594 -1.315 1 98.12 86 VAL A C 1
ATOM 650 O O . VAL A 1 86 ? 0.417 -8.867 -0.755 1 98.12 86 VAL A O 1
ATOM 653 N N . PRO A 1 87 ? 1.355 -9.562 -2.654 1 98.12 87 PRO A N 1
ATOM 654 C CA . PRO A 1 87 ? 0.516 -8.609 -3.383 1 98.12 87 PRO A CA 1
ATOM 655 C C . PRO A 1 87 ? -0.973 -8.938 -3.275 1 98.12 87 PRO A C 1
ATOM 657 O O . PRO A 1 87 ? -1.809 -8.031 -3.32 1 98.12 87 PRO A O 1
ATOM 660 N N . LEU A 1 88 ? -1.351 -10.18 -3.076 1 98.62 88 LEU A N 1
ATOM 661 C CA . LEU A 1 88 ? -2.758 -10.555 -2.977 1 98.62 88 LEU A CA 1
ATOM 662 C C . LEU A 1 88 ? -3.375 -10.008 -1.693 1 98.62 88 LEU A C 1
ATOM 664 O O . LEU A 1 88 ? -4.594 -9.844 -1.607 1 98.62 88 LEU A O 1
ATOM 668 N N . THR A 1 89 ? -2.578 -9.75 -0.608 1 98.56 89 THR A N 1
ATOM 669 C CA . THR A 1 89 ? -3.096 -9.117 0.6 1 98.56 89 THR A CA 1
ATOM 670 C C . THR A 1 89 ? -3.666 -7.738 0.284 1 98.56 89 THR A C 1
ATOM 672 O O . THR A 1 89 ? -4.566 -7.258 0.979 1 98.56 89 THR A O 1
ATOM 675 N N . GLN A 1 90 ? -3.117 -7.121 -0.78 1 97.31 90 GLN A N 1
ATOM 676 C CA . GLN A 1 90 ? -3.521 -5.77 -1.146 1 97.31 90 GLN A CA 1
ATOM 677 C C . GLN A 1 90 ? -4.73 -5.785 -2.076 1 97.31 90 GLN A C 1
ATOM 679 O O . GLN A 1 90 ? -5.23 -4.734 -2.475 1 97.31 90 GLN A O 1
ATOM 684 N N . TYR A 1 91 ? -5.246 -6.922 -2.441 1 97.19 91 TYR A N 1
ATOM 685 C CA . TYR A 1 91 ? -6.344 -7.035 -3.398 1 97.19 91 TYR A CA 1
ATOM 686 C C . TYR A 1 91 ? -7.535 -7.754 -2.777 1 97.19 91 TYR A C 1
ATOM 688 O O . TYR A 1 91 ? -8.68 -7.297 -2.904 1 97.19 91 TYR A O 1
ATOM 696 N N . LEU A 1 92 ? -7.266 -8.906 -2.041 1 98.06 92 LEU A N 1
ATOM 697 C CA . LEU A 1 92 ? -8.359 -9.68 -1.467 1 98.06 92 LEU A CA 1
ATOM 698 C C . LEU A 1 92 ? -9.023 -8.922 -0.324 1 98.06 92 LEU A C 1
ATOM 700 O O . LEU A 1 92 ? -8.336 -8.266 0.472 1 98.06 92 LEU A O 1
ATOM 704 N N . ASP A 1 93 ? -10.328 -9.031 -0.282 1 96.94 93 ASP A N 1
ATOM 705 C CA . ASP A 1 93 ? -11.094 -8.414 0.799 1 96.94 93 ASP A CA 1
ATOM 706 C C . ASP A 1 93 ? -10.734 -9.039 2.146 1 96.94 93 ASP A C 1
ATOM 708 O O . ASP A 1 93 ? -10.703 -10.266 2.277 1 96.94 93 ASP A O 1
ATOM 712 N N . PHE A 1 94 ? -10.523 -8.234 3.121 1 96.12 94 PHE A N 1
ATOM 713 C CA . PHE A 1 94 ? -10.031 -8.68 4.418 1 96.12 94 PHE A CA 1
ATOM 714 C C . PHE A 1 94 ? -11.047 -9.594 5.102 1 96.12 94 PHE A C 1
ATOM 716 O O . PHE A 1 94 ? -10.672 -10.57 5.754 1 96.12 94 PHE A O 1
ATOM 723 N N . GLU A 1 95 ? -12.273 -9.312 4.957 1 96.25 95 GLU A N 1
ATOM 724 C CA . GLU A 1 95 ? -13.312 -10.047 5.672 1 96.25 95 GLU A CA 1
ATOM 725 C C . GLU A 1 95 ? -13.859 -11.195 4.824 1 96.25 95 GLU A C 1
ATOM 727 O O . GLU A 1 95 ? -14.156 -12.273 5.348 1 96.25 95 GLU A O 1
ATOM 732 N N . LYS A 1 96 ? -13.914 -11 3.523 1 97.69 96 LYS A N 1
ATOM 733 C CA . LYS A 1 96 ? -14.648 -11.938 2.678 1 97.69 96 LYS A CA 1
ATOM 734 C C . LYS A 1 96 ? -13.695 -12.797 1.851 1 97.69 96 LYS A C 1
ATOM 736 O O . LYS A 1 96 ? -14.078 -13.852 1.345 1 97.69 96 LYS A O 1
ATOM 741 N N . GLY A 1 97 ? -12.523 -12.281 1.601 1 98.12 97 GLY A N 1
ATOM 742 C CA . GLY A 1 97 ? -11.523 -13.039 0.866 1 98.12 97 GLY A CA 1
ATOM 743 C C . GLY A 1 97 ? -10.688 -13.945 1.753 1 98.12 97 GLY A C 1
ATOM 744 O O . GLY A 1 97 ? -10.484 -13.648 2.932 1 98.12 97 GLY A O 1
ATOM 745 N N . HIS A 1 98 ? -10.211 -15.086 1.141 1 98.56 98 HIS A N 1
ATOM 746 C CA . HIS A 1 98 ? -9.359 -16.016 1.874 1 98.56 98 HIS A CA 1
ATOM 747 C C . HIS A 1 98 ? -8.242 -16.547 0.989 1 98.56 98 HIS A C 1
ATOM 749 O O . HIS A 1 98 ? -8.453 -16.797 -0.203 1 98.56 98 HIS A O 1
ATOM 755 N N . TYR A 1 99 ? -7.113 -16.688 1.597 1 98.81 99 TYR A N 1
ATOM 756 C CA . TYR A 1 99 ? -5.957 -17.266 0.928 1 98.81 99 TYR A CA 1
ATOM 757 C C . TYR A 1 99 ? -5.402 -18.438 1.724 1 98.81 99 TYR A C 1
ATOM 759 O O . TYR A 1 99 ? -5.172 -18.328 2.93 1 98.81 99 TYR A O 1
ATOM 767 N N . SER A 1 100 ? -5.27 -19.562 1.076 1 98.62 100 SER A N 1
ATOM 768 C CA . SER A 1 100 ? -4.609 -20.734 1.647 1 98.62 100 SER A CA 1
ATOM 769 C C . SER A 1 100 ? -3.389 -21.125 0.828 1 98.62 100 SER A C 1
ATOM 771 O O . SER A 1 100 ? -3.514 -21.5 -0.342 1 98.62 100 SER A O 1
ATOM 773 N N . GLY A 1 101 ? -2.24 -20.969 1.433 1 98 101 GLY A N 1
ATOM 774 C CA . GLY A 1 101 ? -1.01 -21.406 0.792 1 98 101 GLY A CA 1
ATOM 775 C C . GLY A 1 101 ? -0.473 -22.703 1.358 1 98 101 GLY A C 1
ATOM 776 O O . GLY A 1 101 ? -0.439 -22.891 2.576 1 98 101 GLY A O 1
ATOM 777 N N . ILE A 1 102 ? -0.039 -23.609 0.452 1 95.19 102 ILE A N 1
ATOM 778 C CA . ILE A 1 102 ? 0.571 -24.859 0.904 1 95.19 102 ILE A CA 1
ATOM 779 C C . ILE A 1 102 ? 1.928 -25.047 0.228 1 95.19 102 ILE A C 1
ATOM 781 O O . ILE A 1 102 ? 2.104 -24.672 -0.935 1 95.19 102 ILE A O 1
ATOM 785 N N . ASP A 1 103 ? 2.834 -25.562 0.928 1 92.88 103 ASP A N 1
ATOM 786 C CA . ASP A 1 103 ? 4.188 -25.812 0.452 1 92.88 103 ASP A CA 1
ATOM 787 C C . ASP A 1 103 ? 4.887 -26.859 1.328 1 92.88 103 ASP A C 1
ATOM 789 O O . ASP A 1 103 ? 4.586 -26.984 2.518 1 92.88 103 ASP A O 1
ATOM 793 N N . PRO A 1 104 ? 5.832 -27.609 0.724 1 88.75 104 PRO A N 1
ATOM 794 C CA . PRO A 1 104 ? 6.508 -28.625 1.525 1 88.75 104 PRO A CA 1
ATOM 795 C C . PRO A 1 104 ? 7.648 -28.062 2.365 1 88.75 104 PRO A C 1
ATOM 797 O O . PRO A 1 104 ? 8.164 -28.75 3.256 1 88.75 104 PRO A O 1
ATOM 800 N N . VAL A 1 105 ? 8.086 -26.938 2.062 1 87.81 105 VAL A N 1
ATOM 801 C CA . VAL A 1 105 ? 9.273 -26.391 2.719 1 87.81 105 VAL A CA 1
ATOM 802 C C . VAL A 1 105 ? 8.852 -25.516 3.904 1 87.81 105 VAL A C 1
ATOM 804 O O . VAL A 1 105 ? 8.266 -24.453 3.723 1 87.81 105 VAL A O 1
ATOM 807 N N . GLU A 1 106 ? 9.297 -25.859 5.051 1 89.81 106 GLU A N 1
ATOM 808 C CA . GLU A 1 106 ? 8.875 -25.203 6.281 1 89.81 106 GLU A CA 1
ATOM 809 C C . GLU A 1 106 ? 9.445 -23.781 6.363 1 89.81 106 GLU A C 1
ATOM 811 O O . GLU A 1 106 ? 8.797 -22.875 6.891 1 89.81 106 GLU A O 1
ATOM 816 N N . GLY A 1 107 ? 10.594 -23.641 5.926 1 89.81 107 GLY A N 1
ATOM 817 C CA . GLY A 1 107 ? 11.211 -22.328 5.992 1 89.81 107 GLY A CA 1
ATOM 818 C C . GLY A 1 107 ? 10.367 -21.234 5.352 1 89.81 107 GLY A C 1
ATOM 819 O O . GLY A 1 107 ? 10.148 -20.172 5.945 1 89.81 107 GLY A O 1
ATOM 820 N N . GLY A 1 108 ? 9.898 -21.484 4.137 1 92.69 108 GLY A N 1
ATOM 821 C CA . GLY A 1 108 ? 9.023 -20.531 3.469 1 92.69 108 GLY A CA 1
ATOM 822 C C . GLY A 1 108 ? 7.703 -20.344 4.188 1 92.69 108 GLY A C 1
ATOM 823 O O . GLY A 1 108 ? 7.254 -19.203 4.367 1 92.69 108 GLY A O 1
ATOM 824 N N . ILE A 1 109 ? 7.141 -21.406 4.672 1 95.31 109 ILE A N 1
ATOM 825 C CA . ILE A 1 109 ? 5.867 -21.375 5.379 1 95.31 109 ILE A CA 1
ATOM 826 C C . ILE A 1 109 ? 6.008 -20.578 6.672 1 95.31 109 ILE A C 1
ATOM 828 O O . ILE A 1 109 ? 5.152 -19.75 6.992 1 95.31 109 ILE A O 1
ATOM 832 N N . GLY A 1 110 ? 7.078 -20.844 7.371 1 96.44 110 GLY A N 1
ATOM 833 C CA . GLY A 1 110 ? 7.34 -20.094 8.586 1 96.44 110 GLY A CA 1
ATOM 834 C C . GLY A 1 110 ? 7.441 -18.594 8.352 1 96.44 110 GLY A C 1
ATOM 835 O O . GLY A 1 110 ? 6.887 -17.797 9.109 1 96.44 110 GLY A O 1
ATOM 836 N N . TRP A 1 111 ? 8.156 -18.234 7.285 1 96.06 111 TRP A N 1
ATOM 837 C CA . TRP A 1 111 ? 8.273 -16.828 6.918 1 96.06 111 TRP A CA 1
ATOM 838 C C . TRP A 1 111 ? 6.898 -16.234 6.645 1 96.06 111 TRP A C 1
ATOM 840 O O . TRP A 1 111 ? 6.586 -15.141 7.129 1 96.06 111 TRP A O 1
ATOM 850 N N . CYS A 1 112 ? 6.07 -16.938 5.902 1 97.81 112 CYS A N 1
ATOM 851 C CA . CYS A 1 112 ? 4.738 -16.469 5.539 1 97.81 112 CYS A CA 1
ATOM 852 C C . CYS A 1 112 ? 3.875 -16.25 6.773 1 97.81 112 CYS A C 1
ATOM 854 O O . CYS A 1 112 ? 3.186 -15.242 6.895 1 97.81 112 CYS A O 1
ATOM 856 N N . ARG A 1 113 ? 3.916 -17.188 7.684 1 98.25 113 ARG A N 1
ATOM 857 C CA . ARG A 1 113 ? 3.133 -17.062 8.906 1 98.25 113 ARG A CA 1
ATOM 858 C C . ARG A 1 113 ? 3.576 -15.852 9.727 1 98.25 113 ARG A C 1
ATOM 860 O O . ARG A 1 113 ? 2.742 -15.094 10.227 1 98.25 113 ARG A O 1
ATOM 867 N N . ARG A 1 114 ? 4.848 -15.672 9.773 1 97.69 114 ARG A N 1
ATOM 868 C CA . ARG A 1 114 ? 5.418 -14.609 10.594 1 97.69 114 ARG A CA 1
ATOM 869 C C . ARG A 1 114 ? 5.102 -13.234 10 1 97.69 114 ARG A C 1
ATOM 871 O O . ARG A 1 114 ? 4.773 -12.297 10.734 1 97.69 114 ARG A O 1
ATOM 878 N N . PHE A 1 115 ? 5.121 -13.094 8.711 1 97.19 115 PHE A N 1
ATOM 879 C CA . PHE A 1 115 ? 5.133 -11.758 8.133 1 97.19 115 PHE A CA 1
ATOM 880 C C . PHE A 1 115 ? 3.828 -11.469 7.406 1 97.19 115 PHE A C 1
ATOM 882 O O . PHE A 1 115 ? 3.504 -10.312 7.137 1 97.19 115 PHE A O 1
ATOM 889 N N . ILE A 1 116 ? 3.064 -12.477 7.031 1 98.38 116 ILE A N 1
ATOM 890 C CA . ILE A 1 116 ? 1.824 -12.25 6.297 1 98.38 116 ILE A CA 1
ATOM 891 C C . ILE A 1 116 ? 0.628 -12.562 7.191 1 98.38 116 ILE A C 1
ATOM 893 O O . ILE A 1 116 ? -0.172 -11.68 7.504 1 98.38 116 ILE A O 1
ATOM 897 N N . THR A 1 117 ? 0.594 -13.781 7.762 1 98.69 117 THR A N 1
ATOM 898 C CA . THR A 1 117 ? -0.545 -14.203 8.57 1 98.69 117 THR A CA 1
ATOM 899 C C . THR A 1 117 ? -0.709 -13.297 9.789 1 98.69 117 THR A C 1
ATOM 901 O O . THR A 1 117 ? -1.832 -12.992 10.195 1 98.69 117 THR A O 1
ATOM 904 N N . SER A 1 118 ? 0.336 -12.859 10.367 1 97.88 118 SER A N 1
ATOM 905 C CA . SER A 1 118 ? 0.305 -12.031 11.57 1 97.88 118 SER A CA 1
ATOM 906 C C . SER A 1 118 ? -0.406 -10.703 11.305 1 97.88 118 SER A C 1
ATOM 908 O O . SER A 1 118 ? -0.986 -10.117 12.219 1 97.88 118 SER A O 1
ATOM 910 N N . VAL A 1 119 ? -0.402 -10.227 10.102 1 97.38 119 VAL A N 1
ATOM 911 C CA . VAL A 1 119 ? -1.016 -8.961 9.727 1 97.38 119 VAL A CA 1
ATOM 912 C C . VAL A 1 119 ? -2.361 -9.219 9.055 1 97.38 119 VAL A C 1
ATOM 914 O O . VAL A 1 119 ? -3.314 -8.461 9.242 1 97.38 119 VAL A O 1
ATOM 917 N N . TYR A 1 120 ? -2.398 -10.242 8.297 1 98.31 120 TYR A N 1
ATOM 918 C CA . TYR A 1 120 ? -3.598 -10.656 7.578 1 98.31 120 TYR A CA 1
ATOM 919 C C . TYR A 1 120 ? -4.016 -12.07 7.98 1 98.31 120 TYR A C 1
ATOM 921 O O . TYR A 1 120 ? -3.682 -13.039 7.297 1 98.31 120 TYR A O 1
ATOM 929 N N . PRO A 1 121 ? -4.859 -12.211 8.953 1 98.19 121 PRO A N 1
ATOM 930 C CA . PRO A 1 121 ? -5.246 -13.523 9.461 1 98.19 121 PRO A CA 1
ATOM 931 C C . PRO A 1 121 ? -6.059 -14.336 8.453 1 98.19 121 PRO A C 1
ATOM 933 O O . PRO A 1 121 ? -6.199 -15.547 8.594 1 98.19 121 PRO A O 1
ATOM 936 N N . ASN A 1 122 ? -6.594 -13.68 7.434 1 98.5 122 ASN A N 1
ATOM 937 C CA . ASN A 1 122 ? -7.332 -14.398 6.398 1 98.5 122 ASN A CA 1
ATOM 938 C C . ASN A 1 122 ? -6.391 -15.023 5.371 1 98.5 122 ASN A C 1
ATOM 940 O O . ASN A 1 122 ? -6.844 -15.602 4.383 1 98.5 122 ASN A O 1
ATOM 944 N N . PHE A 1 123 ? -5.098 -14.883 5.574 1 98.88 123 PHE A N 1
ATOM 945 C CA . PHE A 1 123 ? -4.062 -15.602 4.836 1 98.88 123 PHE A CA 1
ATOM 946 C C . PHE A 1 123 ? -3.443 -16.688 5.699 1 98.88 123 PHE A C 1
ATOM 948 O O . PHE A 1 123 ? -2.748 -16.406 6.672 1 98.88 123 PHE A O 1
ATOM 955 N N . ALA A 1 124 ? -3.672 -17.891 5.336 1 98.44 124 ALA A N 1
ATOM 956 C CA . ALA A 1 124 ? -3.168 -19.031 6.109 1 98.44 124 ALA A CA 1
ATOM 957 C C . ALA A 1 124 ? -2.166 -19.844 5.297 1 98.44 124 ALA A C 1
ATOM 959 O O . ALA A 1 124 ? -2.277 -19.938 4.074 1 98.44 124 ALA A O 1
ATOM 960 N N . PHE A 1 125 ? -1.226 -20.375 5.977 1 98.06 125 PHE A N 1
ATOM 961 C CA . PHE A 1 125 ? -0.172 -21.156 5.348 1 98.06 125 PHE A CA 1
ATOM 962 C C . PHE A 1 125 ? 0.045 -22.469 6.09 1 98.06 125 PHE A C 1
ATOM 964 O O . PHE A 1 125 ? 0.075 -22.5 7.324 1 98.06 125 PHE A O 1
ATOM 971 N N . GLN A 1 126 ? 0.154 -23.469 5.332 1 95.25 126 GLN A N 1
ATOM 972 C CA . GLN A 1 126 ? 0.343 -24.781 5.934 1 95.25 126 GLN A CA 1
ATOM 973 C C . GLN A 1 126 ? 1.395 -25.594 5.172 1 95.25 126 GLN A C 1
ATOM 975 O O . GLN A 1 126 ? 1.451 -25.547 3.943 1 95.25 126 GLN A O 1
ATOM 980 N N . ARG A 1 127 ? 2.188 -26.266 5.898 1 93.06 127 ARG A N 1
ATOM 981 C CA . ARG A 1 127 ? 3.139 -27.203 5.293 1 93.06 127 ARG A CA 1
ATOM 982 C C . ARG A 1 127 ? 2.465 -28.516 4.934 1 93.06 127 ARG A C 1
ATOM 984 O O . ARG A 1 127 ? 1.714 -29.078 5.734 1 93.06 127 ARG A O 1
ATOM 991 N N . VAL A 1 128 ? 2.662 -28.906 3.754 1 86 128 VAL A N 1
ATOM 992 C CA . VAL A 1 128 ? 2.229 -30.234 3.322 1 86 128 VAL A CA 1
ATOM 993 C C . VAL A 1 128 ? 3.443 -31.078 2.938 1 86 128 VAL A C 1
ATOM 995 O O . VAL A 1 128 ? 4.152 -30.75 1.98 1 86 128 VAL A O 1
ATOM 998 N N . ASP A 1 129 ? 3.668 -32.094 3.578 1 82.88 129 ASP A N 1
ATOM 999 C CA . ASP A 1 129 ? 4.891 -32.906 3.461 1 82.88 129 ASP A CA 1
ATOM 1000 C C . ASP A 1 129 ? 4.828 -33.812 2.254 1 82.88 129 ASP A C 1
ATOM 1002 O O . ASP A 1 129 ? 4.914 -35.031 2.402 1 82.88 129 ASP A O 1
ATOM 1006 N N . ILE A 1 130 ? 4.715 -33.281 1.17 1 75.88 130 ILE A N 1
ATOM 1007 C CA . ILE A 1 130 ? 4.691 -34.031 -0.079 1 75.88 130 ILE A CA 1
ATOM 1008 C C . ILE A 1 130 ? 6.121 -34.375 -0.506 1 75.88 130 ILE A C 1
ATOM 1010 O O . ILE A 1 130 ? 6.988 -33.5 -0.527 1 75.88 130 ILE A O 1
ATOM 1014 N N . ALA A 1 131 ? 6.281 -35.688 -0.825 1 72.25 131 ALA A N 1
ATOM 1015 C CA . ALA A 1 131 ? 7.602 -36.094 -1.278 1 72.25 131 ALA A CA 1
ATOM 1016 C C . ALA A 1 131 ? 7.918 -35.531 -2.662 1 72.25 131 ALA A C 1
ATOM 1018 O O . ALA A 1 131 ? 7.043 -35.469 -3.527 1 72.25 131 ALA A O 1
ATOM 1019 N N . HIS A 1 132 ? 9.031 -34.938 -2.756 1 67.44 132 HIS A N 1
ATOM 1020 C CA . HIS A 1 132 ? 9.578 -34.469 -4.02 1 67.44 132 HIS A CA 1
ATOM 1021 C C . HIS A 1 132 ? 11.078 -34.719 -4.109 1 67.44 132 HIS A C 1
ATOM 1023 O O . HIS A 1 132 ? 11.812 -34.5 -3.148 1 67.44 132 HIS A O 1
ATOM 1029 N N . GLU A 1 133 ? 11.359 -35.281 -5.25 1 63.81 133 GLU A N 1
ATOM 1030 C CA . GLU A 1 133 ? 12.742 -35.75 -5.391 1 63.81 133 GLU A CA 1
ATOM 1031 C C . GLU A 1 133 ? 13.719 -34.594 -5.098 1 63.81 133 GLU A C 1
ATOM 1033 O O . GLU A 1 133 ? 14.742 -34.812 -4.445 1 63.81 133 GLU A O 1
ATOM 1038 N N . LEU A 1 134 ? 13.414 -33.438 -5.516 1 61 134 LEU A N 1
ATOM 1039 C CA . LEU A 1 134 ? 14.367 -32.344 -5.426 1 61 134 LEU A CA 1
ATOM 1040 C C . LEU A 1 134 ? 14.078 -31.469 -4.207 1 61 134 LEU A C 1
ATOM 1042 O O . LEU A 1 134 ? 15 -31.078 -3.477 1 61 134 LEU A O 1
ATOM 1046 N N . TYR A 1 135 ? 12.852 -31.281 -3.922 1 60.72 135 TYR A N 1
ATOM 1047 C CA . TYR A 1 135 ? 12.562 -30.234 -2.957 1 60.72 135 TYR A CA 1
ATOM 1048 C C . TYR A 1 135 ? 12.219 -30.812 -1.593 1 60.72 135 TYR A C 1
ATOM 1050 O O . TYR A 1 135 ? 12.32 -30.125 -0.573 1 60.72 135 TYR A O 1
ATOM 1058 N N . ASN A 1 136 ? 11.703 -32.062 -1.573 1 68.38 136 ASN A N 1
ATOM 1059 C CA . ASN A 1 136 ? 11.352 -32.75 -0.332 1 68.38 136 ASN A CA 1
ATOM 1060 C C . ASN A 1 136 ? 11.539 -34.25 -0.447 1 68.38 136 ASN A C 1
ATOM 1062 O O . ASN A 1 136 ? 10.57 -35.031 -0.344 1 68.38 136 ASN A O 1
ATOM 1066 N N . PRO A 1 137 ? 12.734 -34.75 -0.623 1 68.06 137 PRO A N 1
ATOM 1067 C CA . PRO A 1 137 ? 13.008 -36.156 -0.913 1 68.06 137 PRO A CA 1
ATOM 1068 C C . PRO A 1 137 ? 12.562 -37.094 0.212 1 68.06 137 PRO A C 1
ATOM 1070 O O . PRO A 1 137 ? 12.266 -38.25 -0.032 1 68.06 137 PRO A O 1
ATOM 1073 N N . SER A 1 138 ? 12.453 -36.562 1.353 1 68.31 138 SER A N 1
ATOM 1074 C CA . SER A 1 138 ? 12.109 -37.406 2.484 1 68.31 138 SER A CA 1
ATOM 1075 C C . SER A 1 138 ? 10.656 -37.25 2.891 1 68.31 138 SER A C 1
ATOM 1077 O O . SER A 1 138 ? 10.266 -37.594 4 1 68.31 138 SER A O 1
ATOM 1079 N N . GLY A 1 139 ? 9.93 -36.656 1.988 1 72 139 GLY A N 1
ATOM 1080 C CA . GLY A 1 139 ? 8.531 -36.406 2.309 1 72 139 GLY A CA 1
ATOM 1081 C C . GLY A 1 139 ? 7.75 -37.688 2.553 1 72 139 GLY A C 1
ATOM 1082 O O . GLY A 1 139 ? 8.062 -38.75 1.972 1 72 139 GLY A O 1
ATOM 1083 N N . LYS A 1 140 ? 6.695 -37.562 3.344 1 74 140 LYS A N 1
ATOM 1084 C CA . LYS A 1 140 ? 5.949 -38.75 3.795 1 74 140 LYS A CA 1
ATOM 1085 C C . LYS A 1 140 ? 4.793 -39.062 2.85 1 74 140 LYS A C 1
ATOM 1087 O O . LYS A 1 140 ? 4.375 -40.219 2.734 1 74 140 LYS A O 1
ATOM 1092 N N . ILE A 1 141 ? 4.383 -38.031 2.184 1 72 141 ILE A N 1
ATOM 1093 C CA . ILE A 1 141 ? 3.246 -38.219 1.289 1 72 141 ILE A CA 1
ATOM 1094 C C . ILE A 1 141 ? 3.738 -38.344 -0.151 1 72 141 ILE A C 1
ATOM 1096 O O . ILE A 1 141 ? 4.457 -37.469 -0.645 1 72 141 ILE A O 1
ATOM 1100 N N . SER A 1 142 ? 3.381 -39.406 -0.695 1 72.38 142 SER A N 1
ATOM 1101 C CA . SER A 1 142 ? 3.748 -39.594 -2.096 1 72.38 142 SER A CA 1
ATOM 1102 C C . SER A 1 142 ? 3.004 -38.594 -2.986 1 72.38 142 SER A C 1
ATOM 1104 O O . SER A 1 142 ? 1.83 -38.312 -2.75 1 72.38 142 SER A O 1
ATOM 1106 N N . GLY A 1 143 ? 3.625 -38.062 -3.936 1 68.75 143 GLY A N 1
ATOM 1107 C CA . GLY A 1 143 ? 3.004 -37.188 -4.898 1 68.75 143 GLY A CA 1
ATOM 1108 C C . GLY A 1 143 ? 1.816 -37.812 -5.613 1 68.75 143 GLY A C 1
ATOM 1109 O O . GLY A 1 143 ? 0.856 -37.094 -5.949 1 68.75 143 GLY A O 1
ATOM 1110 N N . ASN A 1 144 ? 1.869 -39.125 -5.707 1 73.06 144 ASN A N 1
ATOM 1111 C CA . ASN A 1 144 ? 0.79 -39.844 -6.367 1 73.06 144 ASN A CA 1
ATOM 1112 C C . ASN A 1 144 ? -0.416 -40 -5.445 1 73.06 144 ASN A C 1
ATOM 1114 O O . ASN A 1 144 ? -1.507 -40.344 -5.906 1 73.06 144 ASN A O 1
ATOM 1118 N N . ALA A 1 145 ? -0.166 -39.625 -4.262 1 70.31 145 ALA A N 1
ATOM 1119 C CA . ALA A 1 145 ? -1.24 -39.781 -3.287 1 70.31 145 ALA A CA 1
ATOM 1120 C C . ALA A 1 145 ? -1.672 -38.438 -2.715 1 70.31 145 ALA A C 1
ATOM 1122 O O . ALA A 1 145 ? -2.244 -38.375 -1.624 1 70.31 145 ALA A O 1
ATOM 1123 N N . LEU A 1 146 ? -1.433 -37.5 -3.49 1 78.19 146 LEU A N 1
ATOM 1124 C CA . LEU A 1 146 ? -1.742 -36.156 -2.975 1 78.19 146 LEU A CA 1
ATOM 1125 C C . LEU A 1 146 ? -3.24 -36 -2.738 1 78.19 146 LEU A C 1
ATOM 1127 O O . LEU A 1 146 ? -4.043 -36.25 -3.645 1 78.19 146 LEU A O 1
ATOM 1131 N N . LYS A 1 147 ? -3.619 -35.812 -1.487 1 81.69 147 LYS A N 1
ATOM 1132 C CA . LYS A 1 147 ? -4.957 -35.406 -1.081 1 81.69 147 LYS A CA 1
ATOM 1133 C C . LYS A 1 147 ? -4.902 -34.188 -0.136 1 81.69 147 LYS A C 1
ATOM 1135 O O . LYS A 1 147 ? -4.469 -34.312 1.011 1 81.69 147 LYS A O 1
ATOM 1140 N N . LEU A 1 148 ? -5.309 -33.125 -0.693 1 88.25 148 LEU A N 1
ATOM 1141 C CA . LEU A 1 148 ? -5.227 -31.922 0.11 1 88.25 148 LEU A CA 1
ATOM 1142 C C . LEU A 1 148 ? -6.383 -31.844 1.104 1 88.25 148 LEU A C 1
ATOM 1144 O O . LEU A 1 148 ? -7.492 -32.281 0.809 1 88.25 148 LEU A O 1
ATOM 1148 N N . PRO A 1 149 ? -6.168 -31.312 2.273 1 87.31 149 PRO A N 1
ATOM 1149 C CA . PRO A 1 149 ? -7.137 -31.328 3.371 1 87.31 149 PRO A CA 1
ATOM 1150 C C . PRO A 1 149 ? -8.172 -30.219 3.258 1 87.31 149 PRO A C 1
ATOM 1152 O O . PRO A 1 149 ? -8.344 -29.422 4.188 1 87.31 149 PRO A O 1
ATOM 1155 N N . TYR A 1 150 ? -8.906 -30.156 2.178 1 94.06 150 TYR A N 1
ATOM 1156 C CA . TYR A 1 150 ? -9.977 -29.188 1.973 1 94.06 150 TYR A CA 1
ATOM 1157 C C . TYR A 1 150 ? -11.219 -29.859 1.407 1 94.06 150 TYR A C 1
ATOM 1159 O O . TYR A 1 150 ? -11.133 -30.938 0.803 1 94.06 150 TYR A O 1
ATOM 1167 N N . ALA A 1 151 ? -12.344 -29.266 1.604 1 94.38 151 ALA A N 1
ATOM 1168 C CA . ALA A 1 151 ? -13.617 -29.781 1.115 1 94.38 151 ALA A CA 1
ATOM 1169 C C . ALA A 1 151 ? -13.734 -29.625 -0.398 1 94.38 151 ALA A C 1
ATOM 1171 O O . ALA A 1 151 ? -13.109 -28.734 -0.982 1 94.38 151 ALA A O 1
ATOM 1172 N N . ASP A 1 152 ? -14.547 -30.484 -1.022 1 95.62 152 ASP A N 1
ATOM 1173 C CA . ASP A 1 152 ? -14.844 -30.375 -2.445 1 95.62 152 ASP A CA 1
ATOM 1174 C C . ASP A 1 152 ? -15.492 -29.016 -2.754 1 95.62 152 ASP A C 1
ATOM 1176 O O . ASP A 1 152 ? -16.328 -28.531 -1.982 1 95.62 152 ASP A O 1
ATOM 1180 N N . GLY A 1 153 ? -15.102 -28.5 -3.812 1 96.94 153 GLY A N 1
ATOM 1181 C CA . GLY A 1 153 ? -15.742 -27.266 -4.266 1 96.94 153 GLY A CA 1
ATOM 1182 C C . GLY A 1 153 ? -15.586 -26.125 -3.297 1 96.94 153 GLY A C 1
ATOM 1183 O O . GLY A 1 153 ? -16.516 -25.344 -3.09 1 96.94 153 GLY A O 1
ATOM 1184 N N . HIS A 1 154 ? -14.453 -26.016 -2.721 1 97.5 154 HIS A N 1
ATOM 1185 C CA . HIS A 1 154 ? -14.242 -25.047 -1.647 1 97.5 154 HIS A CA 1
ATOM 1186 C C . HIS A 1 154 ? -13.664 -23.75 -2.184 1 97.5 154 HIS A C 1
ATOM 1188 O O . HIS A 1 154 ? -13.867 -22.688 -1.598 1 97.5 154 HIS A O 1
ATOM 1194 N N . PHE A 1 155 ? -12.977 -23.812 -3.262 1 98.56 155 PHE A N 1
ATOM 1195 C CA . PHE A 1 155 ? -12.188 -22.656 -3.693 1 98.56 155 PHE A CA 1
ATOM 1196 C C . PHE A 1 155 ? -12.766 -22.047 -4.969 1 98.56 155 PHE A C 1
ATOM 1198 O O . PHE A 1 155 ? -13.312 -22.766 -5.809 1 98.56 155 PHE A O 1
ATOM 1205 N N . ASP A 1 156 ? -12.617 -20.703 -5.09 1 98.75 156 ASP A N 1
ATOM 1206 C CA . ASP A 1 156 ? -13 -19.969 -6.289 1 98.75 156 ASP A CA 1
ATOM 1207 C C . ASP A 1 156 ? -11.844 -19.906 -7.289 1 98.75 156 ASP A C 1
ATOM 1209 O O . ASP A 1 156 ? -12.062 -19.75 -8.492 1 98.75 156 ASP A O 1
ATOM 1213 N N . PHE A 1 157 ? -10.68 -20.016 -6.773 1 98.81 157 PHE A N 1
ATOM 1214 C CA . PHE A 1 157 ? -9.484 -19.766 -7.57 1 98.81 157 PHE A CA 1
ATOM 1215 C C . PHE A 1 157 ? -8.305 -20.578 -7.047 1 98.81 157 PHE A C 1
ATOM 1217 O O . PHE A 1 157 ? -8.047 -20.609 -5.844 1 98.81 157 PHE A O 1
ATOM 1224 N N . VAL A 1 158 ? -7.574 -21.312 -7.934 1 98.88 158 VAL A N 1
ATOM 1225 C CA . VAL A 1 158 ? -6.398 -22.094 -7.559 1 98.88 158 VAL A CA 1
ATOM 1226 C C . VAL A 1 158 ? -5.195 -21.641 -8.383 1 98.88 158 VAL A C 1
ATOM 1228 O O . VAL A 1 158 ? -5.309 -21.422 -9.594 1 98.88 158 VAL A O 1
ATOM 1231 N N . ILE A 1 159 ? -4.105 -21.453 -7.691 1 98.81 159 ILE A N 1
ATOM 1232 C CA . ILE A 1 159 ? -2.857 -21.031 -8.312 1 98.81 159 ILE A CA 1
ATOM 1233 C C . ILE A 1 159 ? -1.86 -22.188 -8.305 1 98.81 159 ILE A C 1
ATOM 1235 O O . ILE A 1 159 ? -1.66 -22.828 -7.277 1 98.81 159 ILE A O 1
ATOM 1239 N N . MET A 1 160 ? -1.3 -22.469 -9.422 1 97.62 160 MET A N 1
ATOM 1240 C CA . MET A 1 160 ? -0.162 -23.359 -9.586 1 97.62 160 MET A CA 1
ATOM 1241 C C . MET A 1 160 ? 0.906 -22.734 -10.469 1 97.62 160 MET A C 1
ATOM 1243 O O . MET A 1 160 ? 1.029 -23.078 -11.648 1 97.62 160 MET A O 1
ATOM 1247 N N . THR A 1 161 ? 1.649 -21.844 -9.898 1 96.31 161 THR A N 1
ATOM 1248 C CA . THR A 1 161 ? 2.686 -21.125 -10.625 1 96.31 161 THR A CA 1
ATOM 1249 C C . THR A 1 161 ? 4.039 -21.812 -10.477 1 96.31 161 THR A C 1
ATOM 1251 O O . THR A 1 161 ? 4.578 -21.891 -9.367 1 96.31 161 THR A O 1
ATOM 1254 N N . SER A 1 162 ? 4.602 -22.266 -11.586 1 93.94 162 SER A N 1
ATOM 1255 C CA . SER A 1 162 ? 5.906 -22.922 -11.625 1 93.94 162 SER A CA 1
ATOM 1256 C C . SER A 1 162 ? 5.918 -24.188 -10.766 1 93.94 162 SER A C 1
ATOM 1258 O O . SER A 1 162 ? 6.855 -24.406 -9.992 1 93.94 162 SER A O 1
ATOM 1260 N N . ILE A 1 163 ? 4.887 -24.969 -10.867 1 92.69 163 ILE A N 1
ATOM 1261 C CA . ILE A 1 163 ? 4.77 -26.203 -10.102 1 92.69 163 ILE A CA 1
ATOM 1262 C C . ILE A 1 163 ? 4.859 -27.406 -11.047 1 92.69 163 ILE A C 1
ATOM 1264 O O . ILE A 1 163 ? 5.738 -28.266 -10.891 1 92.69 163 ILE A O 1
ATOM 1268 N N . VAL A 1 164 ? 4.012 -27.422 -12.125 1 93.62 164 VAL A N 1
ATOM 1269 C CA . VAL A 1 164 ? 3.971 -28.562 -13.023 1 93.62 164 VAL A CA 1
ATOM 1270 C C . VAL A 1 164 ? 5.312 -28.719 -13.742 1 93.62 164 VAL A C 1
ATOM 1272 O O . VAL A 1 164 ? 5.645 -29.797 -14.234 1 93.62 164 VAL A O 1
ATOM 1275 N N . THR A 1 165 ? 6.094 -27.625 -13.711 1 93.25 165 THR A N 1
ATOM 1276 C CA . THR A 1 165 ? 7.402 -27.609 -14.359 1 93.25 165 THR A CA 1
ATOM 1277 C C . THR A 1 165 ? 8.414 -28.438 -13.562 1 93.25 165 THR A C 1
ATOM 1279 O O . THR A 1 165 ? 9.562 -28.578 -13.969 1 93.25 165 THR A O 1
ATOM 1282 N N . HIS A 1 166 ? 7.941 -29 -12.43 1 89.81 166 HIS A N 1
ATOM 1283 C CA . HIS A 1 166 ? 8.82 -29.797 -11.578 1 89.81 166 HIS A CA 1
ATOM 1284 C C . HIS A 1 166 ? 8.18 -31.141 -11.227 1 89.81 166 HIS A C 1
ATOM 1286 O O . HIS A 1 166 ? 8.578 -31.781 -10.258 1 89.81 166 HIS A O 1
ATOM 1292 N N . LEU A 1 167 ? 7.242 -31.562 -11.992 1 89.19 167 LEU A N 1
ATOM 1293 C CA . LEU A 1 167 ? 6.523 -32.781 -11.711 1 89.19 167 LEU A CA 1
ATOM 1294 C C . LEU A 1 167 ? 6.617 -33.75 -12.891 1 89.19 167 LEU A C 1
ATOM 1296 O O . LEU A 1 167 ? 6.586 -33.344 -14.047 1 89.19 167 LEU A O 1
ATOM 1300 N N . PRO A 1 168 ? 6.672 -34.969 -12.555 1 88.69 168 PRO A N 1
ATOM 1301 C CA . PRO A 1 168 ? 6.473 -35.938 -13.633 1 88.69 168 PRO A CA 1
ATOM 1302 C C . PRO A 1 168 ? 5.027 -36 -14.117 1 88.69 168 PRO A C 1
ATOM 1304 O O . PRO A 1 168 ? 4.117 -35.562 -13.414 1 88.69 168 PRO A O 1
ATOM 1307 N N . PRO A 1 169 ? 4.793 -36.562 -15.297 1 89.5 169 PRO A N 1
ATOM 1308 C CA . PRO A 1 169 ? 3.465 -36.5 -15.906 1 89.5 169 PRO A CA 1
ATOM 1309 C C . PRO A 1 169 ? 2.395 -37.188 -15.039 1 89.5 169 PRO A C 1
ATOM 1311 O O . PRO A 1 169 ? 1.263 -36.688 -14.969 1 89.5 169 PRO A O 1
ATOM 1314 N N . ASP A 1 170 ? 2.748 -38.281 -14.383 1 88.88 170 ASP A N 1
ATOM 1315 C CA . ASP A 1 170 ? 1.764 -38.969 -13.555 1 88.88 170 ASP A CA 1
ATOM 1316 C C . ASP A 1 170 ? 1.333 -38.125 -12.367 1 88.88 170 ASP A C 1
ATOM 1318 O O . ASP A 1 170 ? 0.16 -38.125 -11.992 1 88.88 170 ASP A O 1
ATOM 1322 N N . GLU A 1 171 ? 2.24 -37.406 -11.812 1 90.25 171 GLU A N 1
ATOM 1323 C CA . GLU A 1 171 ? 1.921 -36.531 -10.688 1 90.25 171 GLU A CA 1
ATOM 1324 C C . GLU A 1 171 ? 1.112 -35.312 -11.141 1 90.25 171 GLU A C 1
ATOM 1326 O O . GLU A 1 171 ? 0.258 -34.844 -10.398 1 90.25 171 GLU A O 1
ATOM 1331 N N . VAL A 1 172 ? 1.384 -34.875 -12.352 1 94.19 172 VAL A N 1
ATOM 1332 C CA . VAL A 1 172 ? 0.606 -33.75 -12.898 1 94.19 172 VAL A CA 1
ATOM 1333 C C . VAL A 1 172 ? -0.874 -34.125 -12.93 1 94.19 172 VAL A C 1
ATOM 1335 O O . VAL A 1 172 ? -1.729 -33.344 -12.531 1 94.19 172 VAL A O 1
ATOM 1338 N N . LEU A 1 173 ? -1.148 -35.344 -13.328 1 93.88 173 LEU A N 1
ATOM 1339 C CA . LEU A 1 173 ? -2.529 -35.812 -13.422 1 93.88 173 LEU A CA 1
ATOM 1340 C C . LEU A 1 173 ? -3.189 -35.844 -12.047 1 93.88 173 LEU A C 1
ATOM 1342 O O . LEU A 1 173 ? -4.355 -35.469 -11.906 1 93.88 173 LEU A O 1
ATOM 1346 N N . VAL A 1 174 ? -2.453 -36.25 -11.086 1 92.12 174 VAL A N 1
ATOM 1347 C CA . VAL A 1 174 ? -2.973 -36.312 -9.727 1 92.12 174 VAL A CA 1
ATOM 1348 C C . VAL A 1 174 ? -3.273 -34.906 -9.203 1 92.12 174 VAL A C 1
ATOM 1350 O O . VAL A 1 174 ? -4.348 -34.656 -8.648 1 92.12 174 VAL A O 1
ATOM 1353 N N . TYR A 1 175 ? -2.359 -33.969 -9.398 1 94.62 175 TYR A N 1
ATOM 1354 C CA . TYR A 1 175 ? -2.531 -32.594 -8.945 1 94.62 175 TYR A CA 1
ATOM 1355 C C . TYR A 1 175 ? -3.75 -31.953 -9.594 1 94.62 175 TYR A C 1
ATOM 1357 O O . TYR A 1 175 ? -4.559 -31.312 -8.922 1 94.62 175 TYR A O 1
ATOM 1365 N N . LEU A 1 176 ? -3.898 -32.156 -10.867 1 97 176 LEU A N 1
ATOM 1366 C CA . LEU A 1 176 ? -4.992 -31.5 -11.594 1 97 176 LEU A CA 1
ATOM 1367 C C . LEU A 1 176 ? -6.332 -32.125 -11.195 1 97 176 LEU A C 1
ATOM 1369 O O . LEU A 1 176 ? -7.344 -31.406 -11.133 1 97 176 LEU A O 1
ATOM 1373 N N . ARG A 1 177 ? -6.316 -33.406 -10.938 1 94.81 177 ARG A N 1
ATOM 1374 C CA . ARG A 1 177 ? -7.527 -34.062 -10.422 1 94.81 177 ARG A CA 1
ATOM 1375 C C . ARG A 1 177 ? -7.941 -33.438 -9.086 1 94.81 177 ARG A C 1
ATOM 1377 O O . ARG A 1 177 ? -9.125 -33.188 -8.852 1 94.81 177 ARG A O 1
ATOM 1384 N N . GLU A 1 178 ? -6.969 -33.281 -8.227 1 94.88 178 GLU A N 1
ATOM 1385 C CA . GLU A 1 178 ? -7.23 -32.625 -6.941 1 94.88 178 GLU A CA 1
ATOM 1386 C C . GLU A 1 178 ? -7.758 -31.203 -7.129 1 94.88 178 GLU A C 1
ATOM 1388 O O . GLU A 1 178 ? -8.68 -30.781 -6.43 1 94.88 178 GLU A O 1
ATOM 1393 N N . VAL A 1 179 ? -7.207 -30.469 -8.031 1 97.5 179 VAL A N 1
ATOM 1394 C CA . VAL A 1 179 ? -7.656 -29.109 -8.32 1 97.5 179 VAL A CA 1
ATOM 1395 C C . VAL A 1 179 ? -9.109 -29.125 -8.781 1 97.5 179 VAL A C 1
ATOM 1397 O O . VAL A 1 179 ? -9.93 -28.328 -8.32 1 97.5 179 VAL A O 1
ATOM 1400 N N . GLY A 1 180 ? -9.422 -30.062 -9.672 1 97 180 GLY A N 1
ATOM 1401 C CA . GLY A 1 180 ? -10.797 -30.219 -10.117 1 97 180 GLY A CA 1
ATOM 1402 C C . GLY A 1 180 ? -11.766 -30.484 -8.977 1 97 180 GLY A C 1
ATOM 1403 O O . GLY A 1 180 ? -12.867 -29.938 -8.953 1 97 180 GLY A O 1
ATOM 1404 N N . ARG A 1 181 ? -11.328 -31.312 -8.039 1 95.75 181 ARG A N 1
ATOM 1405 C CA . ARG A 1 181 ? -12.148 -31.641 -6.879 1 95.75 181 ARG A CA 1
ATOM 1406 C C . ARG A 1 181 ? -12.352 -30.406 -5.996 1 95.75 181 ARG A C 1
ATOM 1408 O O . ARG A 1 181 ? -13.445 -30.203 -5.461 1 95.75 181 ARG A O 1
ATOM 1415 N N . LEU A 1 182 ? -11.406 -29.578 -5.871 1 97.38 182 LEU A N 1
ATOM 1416 C CA . LEU A 1 182 ? -11.359 -28.516 -4.879 1 97.38 182 LEU A CA 1
ATOM 1417 C C . LEU A 1 182 ? -12.039 -27.25 -5.406 1 97.38 182 LEU A C 1
ATOM 1419 O O . LEU A 1 182 ? -12.5 -26.422 -4.625 1 97.38 182 LEU A O 1
ATOM 1423 N N . LEU A 1 183 ? -12.125 -27.062 -6.707 1 98.38 183 LEU A N 1
ATOM 1424 C CA . LEU A 1 183 ? -12.711 -25.859 -7.297 1 98.38 183 LEU A CA 1
ATOM 1425 C C . LEU A 1 183 ? -14.234 -25.922 -7.281 1 98.38 183 LEU A C 1
ATOM 1427 O O . LEU A 1 183 ? -14.812 -26.984 -7.555 1 98.38 183 LEU A O 1
ATOM 1431 N N . LYS A 1 184 ? -14.867 -24.812 -7.012 1 97.81 184 LYS A N 1
ATOM 1432 C CA . LYS A 1 184 ? -16.297 -24.656 -7.258 1 97.81 184 LYS A CA 1
ATOM 1433 C C . LYS A 1 184 ? -16.609 -24.703 -8.75 1 97.81 184 LYS A C 1
ATOM 1435 O O . LYS A 1 184 ? -15.758 -24.375 -9.578 1 97.81 184 LYS A O 1
ATOM 1440 N N . PRO A 1 185 ? -17.875 -25.188 -8.977 1 96.88 185 PRO A N 1
ATOM 1441 C CA . PRO A 1 185 ? -18.266 -24.938 -10.367 1 96.88 185 PRO A CA 1
ATOM 1442 C C . PRO A 1 185 ? -18.078 -23.484 -10.789 1 96.88 185 PRO A C 1
ATOM 1444 O O . PRO A 1 185 ? -18.5 -22.578 -10.078 1 96.88 185 PRO A O 1
ATOM 1447 N N . GLY A 1 186 ? -17.406 -23.312 -11.844 1 97.31 186 GLY A N 1
ATOM 1448 C CA . GLY A 1 186 ? -17.125 -21.953 -12.297 1 97.31 186 GLY A CA 1
ATOM 1449 C C . GLY A 1 186 ? -15.82 -21.406 -11.742 1 97.31 186 GLY A C 1
ATOM 1450 O O . GLY A 1 186 ? -15.352 -20.344 -12.188 1 97.31 186 GLY A O 1
ATOM 1451 N N . GLY A 1 187 ? -15.258 -22.109 -10.734 1 98.5 187 GLY A N 1
ATOM 1452 C CA . GLY A 1 187 ? -13.945 -21.719 -10.242 1 98.5 187 GLY A CA 1
ATOM 1453 C C . GLY A 1 187 ? -12.836 -21.922 -11.258 1 98.5 187 GLY A C 1
ATOM 1454 O O . GLY A 1 187 ? -13.016 -22.625 -12.242 1 98.5 187 GLY A O 1
ATOM 1455 N N . ARG A 1 188 ? -11.703 -21.266 -11.023 1 98.69 188 ARG A N 1
ATOM 1456 C CA . ARG A 1 188 ? -10.695 -21.281 -12.078 1 98.69 188 ARG A CA 1
ATOM 1457 C C . ARG A 1 188 ? -9.328 -21.656 -11.523 1 98.69 188 ARG A C 1
ATOM 1459 O O . ARG A 1 188 ? -9 -21.297 -10.391 1 98.69 188 ARG A O 1
ATOM 1466 N N . LEU A 1 189 ? -8.586 -22.312 -12.414 1 98.81 189 LEU A N 1
ATOM 1467 C CA . LEU A 1 189 ? -7.172 -22.609 -12.195 1 98.81 189 LEU A CA 1
ATOM 1468 C C . LEU A 1 189 ? -6.293 -21.688 -13.039 1 98.81 189 LEU A C 1
ATOM 1470 O O . LEU A 1 189 ? -6.551 -21.484 -14.227 1 98.81 189 LEU A O 1
ATOM 1474 N N . PHE A 1 190 ? -5.348 -21.031 -12.414 1 98.81 190 PHE A N 1
ATOM 1475 C CA . PHE A 1 190 ? -4.242 -20.359 -13.086 1 98.81 190 PHE A CA 1
ATOM 1476 C C . PHE A 1 190 ? -2.959 -21.172 -12.953 1 98.81 190 PHE A C 1
ATOM 1478 O O . PHE A 1 190 ? -2.463 -21.375 -11.844 1 98.81 190 PHE A O 1
ATOM 1485 N N . MET A 1 191 ? -2.377 -21.609 -14.062 1 98.62 191 MET A N 1
ATOM 1486 C CA . MET A 1 191 ? -1.23 -22.5 -14.055 1 98.62 191 MET A CA 1
ATOM 1487 C C . MET A 1 191 ? -0.184 -22.062 -15.07 1 98.62 191 MET A C 1
ATOM 1489 O O . MET A 1 191 ? -0.528 -21.625 -16.172 1 98.62 191 MET A O 1
ATOM 1493 N N . THR A 1 192 ? 1.058 -22.141 -14.664 1 98.12 192 THR A N 1
ATOM 1494 C CA . THR A 1 192 ? 2.129 -21.906 -15.625 1 98.12 192 THR A CA 1
ATOM 1495 C C . THR A 1 192 ? 2.852 -23.219 -15.961 1 98.12 192 THR A C 1
ATOM 1497 O O . THR A 1 192 ? 2.838 -24.156 -15.172 1 98.12 192 THR A O 1
ATOM 1500 N N . ALA A 1 193 ? 3.451 -23.266 -17.172 1 97.75 193 ALA A N 1
ATOM 1501 C CA . ALA A 1 193 ? 4.113 -24.484 -17.656 1 97.75 193 ALA A CA 1
ATOM 1502 C C . ALA A 1 193 ? 5.09 -24.156 -18.781 1 97.75 193 ALA A C 1
ATOM 1504 O O . ALA A 1 193 ? 5.27 -22.984 -19.141 1 97.75 193 ALA A O 1
ATOM 1505 N N . PHE A 1 194 ? 5.801 -25.188 -19.203 1 96.88 194 PHE A N 1
ATOM 1506 C CA . PHE A 1 194 ? 6.574 -25.141 -20.438 1 96.88 194 PHE A CA 1
ATOM 1507 C C . PHE A 1 194 ? 5.98 -26.094 -21.469 1 96.88 194 PHE A C 1
ATOM 1509 O O . PHE A 1 194 ? 6.137 -27.312 -21.375 1 96.88 194 PHE A O 1
ATOM 1516 N N . VAL A 1 195 ? 5.32 -25.5 -22.438 1 96.94 195 VAL A N 1
ATOM 1517 C CA . VAL A 1 195 ? 4.758 -26.266 -23.531 1 96.94 195 VAL A CA 1
ATOM 1518 C C . VAL A 1 195 ? 5.754 -26.312 -24.688 1 96.94 195 VAL A C 1
ATOM 1520 O O . VAL A 1 195 ? 6.082 -25.266 -25.281 1 96.94 195 VAL A O 1
ATOM 1523 N N . VAL A 1 196 ? 6.199 -27.5 -24.969 1 95.56 196 VAL A N 1
ATOM 1524 C CA . VAL A 1 196 ? 7.141 -27.641 -26.062 1 95.56 196 VAL A CA 1
ATOM 1525 C C . VAL A 1 196 ? 6.379 -27.891 -27.359 1 95.56 196 VAL A C 1
ATOM 1527 O O . VAL A 1 196 ? 6.168 -29.031 -27.766 1 95.56 196 VAL A O 1
ATOM 1530 N N . ASP A 1 197 ? 6.047 -26.844 -28.016 1 92.94 197 ASP A N 1
ATOM 1531 C CA . ASP A 1 197 ? 5.445 -26.938 -29.344 1 92.94 197 ASP A CA 1
ATOM 1532 C C . ASP A 1 197 ? 6.512 -27.094 -30.422 1 92.94 197 ASP A C 1
ATOM 1534 O O . ASP A 1 197 ? 7.688 -27.312 -30.109 1 92.94 197 ASP A O 1
ATOM 1538 N N . HIS A 1 198 ? 6.121 -27.078 -31.656 1 91.81 198 HIS A N 1
ATOM 1539 C CA . HIS A 1 198 ? 7.055 -27.281 -32.75 1 91.81 198 HIS A CA 1
ATOM 1540 C C . HIS A 1 198 ? 8.133 -26.203 -32.781 1 91.81 198 HIS A C 1
ATOM 1542 O O . HIS A 1 198 ? 9.289 -26.469 -33.125 1 91.81 198 HIS A O 1
ATOM 1548 N N . VAL A 1 199 ? 7.746 -24.984 -32.375 1 92 199 VAL A N 1
ATOM 1549 C CA . VAL A 1 199 ? 8.68 -23.859 -32.344 1 92 199 VAL A CA 1
ATOM 1550 C C . VAL A 1 199 ? 9.75 -24.094 -31.281 1 92 199 VAL A C 1
ATOM 1552 O O . VAL A 1 199 ? 10.945 -24 -31.562 1 92 199 VAL A O 1
ATOM 1555 N N . ALA A 1 200 ? 9.328 -24.391 -30.141 1 93.06 200 ALA A N 1
ATOM 1556 C CA . ALA A 1 200 ? 10.258 -24.625 -29.031 1 93.06 200 ALA A CA 1
ATOM 1557 C C . ALA A 1 200 ? 11.133 -25.859 -29.312 1 93.06 200 ALA A C 1
ATOM 1559 O O . ALA A 1 200 ? 12.328 -25.844 -29.031 1 93.06 200 ALA A O 1
ATOM 1560 N N . ALA A 1 201 ? 10.555 -26.859 -29.875 1 91.94 201 ALA A N 1
ATOM 1561 C CA . ALA A 1 201 ? 11.281 -28.109 -30.156 1 91.94 201 ALA A CA 1
ATOM 1562 C C . ALA A 1 201 ? 12.383 -27.875 -31.188 1 91.94 201 ALA A C 1
ATOM 1564 O O . ALA A 1 201 ? 13.508 -28.344 -31.016 1 91.94 201 ALA A O 1
ATOM 1565 N N . ALA A 1 202 ? 11.977 -27.172 -32.219 1 91.31 202 ALA A N 1
ATOM 1566 C CA . ALA A 1 202 ? 12.914 -26.953 -33.344 1 91.31 202 ALA A CA 1
ATOM 1567 C C . ALA A 1 202 ? 13.977 -25.922 -32.969 1 91.31 202 ALA A C 1
ATOM 1569 O O . ALA A 1 202 ? 15.133 -26.047 -33.375 1 91.31 202 ALA A O 1
ATOM 1570 N N . ASN A 1 203 ? 13.594 -24.938 -32.25 1 92.25 203 ASN A N 1
ATOM 1571 C CA . ASN A 1 203 ? 14.461 -23.828 -31.875 1 92.25 203 ASN A CA 1
ATOM 1572 C C . ASN A 1 203 ? 15.234 -23.281 -33.062 1 92.25 203 ASN A C 1
ATOM 1574 O O . ASN A 1 203 ? 16.453 -23.109 -33 1 92.25 203 ASN A O 1
ATOM 1578 N N . GLU A 1 204 ? 14.523 -23.078 -34.156 1 87.75 204 GLU A N 1
ATOM 1579 C CA . GLU A 1 204 ? 15.164 -22.688 -35.406 1 87.75 204 GLU A CA 1
ATOM 1580 C C . GLU A 1 204 ? 15.805 -21.297 -35.281 1 87.75 204 GLU A C 1
ATOM 1582 O O . GLU A 1 204 ? 16.859 -21.047 -35.844 1 87.75 204 GLU A O 1
ATOM 1587 N N . SER A 1 205 ? 15.211 -20.469 -34.562 1 87.62 205 SER A N 1
ATOM 1588 C CA . SER A 1 205 ? 15.719 -19.109 -34.406 1 87.62 205 SER A CA 1
ATOM 1589 C C . SER A 1 205 ? 16.906 -19.078 -33.438 1 87.62 205 SER A C 1
ATOM 1591 O O . SER A 1 205 ? 17.656 -18.094 -33.406 1 87.62 205 SER A O 1
ATOM 1593 N N . GLY A 1 206 ? 16.969 -20.094 -32.562 1 89.94 206 GLY A N 1
ATOM 1594 C CA . GLY A 1 206 ? 18.016 -20.109 -31.547 1 89.94 206 GLY A CA 1
ATOM 1595 C C . GLY A 1 206 ? 17.719 -19.172 -30.391 1 89.94 206 GLY A C 1
ATOM 1596 O O . GLY A 1 206 ? 18.625 -18.844 -29.625 1 89.94 206 GLY A O 1
ATOM 1597 N N . ARG A 1 207 ? 16.547 -18.688 -30.312 1 90.38 207 ARG A N 1
ATOM 1598 C CA . ARG A 1 207 ? 16.219 -17.656 -29.328 1 90.38 207 ARG A CA 1
ATOM 1599 C C . ARG A 1 207 ? 15.531 -18.266 -28.109 1 90.38 207 ARG A C 1
ATOM 1601 O O . ARG A 1 207 ? 15.133 -17.547 -27.188 1 90.38 207 ARG A O 1
ATOM 1608 N N . ARG A 1 208 ? 15.328 -19.562 -28.125 1 91.56 208 ARG A N 1
ATOM 1609 C CA . ARG A 1 208 ? 14.836 -20.234 -26.922 1 91.56 208 ARG A CA 1
ATOM 1610 C C . ARG A 1 208 ? 15.766 -19.969 -25.734 1 91.56 208 ARG A C 1
ATOM 1612 O O . ARG A 1 208 ? 16.984 -19.891 -25.906 1 91.56 208 ARG A O 1
ATOM 1619 N N . ASP A 1 209 ? 15.172 -19.75 -24.562 1 91.88 209 ASP A N 1
ATOM 1620 C CA . ASP A 1 209 ? 16.016 -19.562 -23.375 1 91.88 209 ASP A CA 1
ATOM 1621 C C . ASP A 1 209 ? 17.062 -20.672 -23.281 1 91.88 209 ASP A C 1
ATOM 1623 O O . ASP A 1 209 ? 16.719 -21.859 -23.203 1 91.88 209 ASP A O 1
ATOM 1627 N N . ALA A 1 210 ? 18.297 -20.297 -23.172 1 87.62 210 ALA A N 1
ATOM 1628 C CA . ALA A 1 210 ? 19.406 -21.25 -23.188 1 87.62 210 ALA A CA 1
ATOM 1629 C C . ALA A 1 210 ? 19.391 -22.141 -21.953 1 87.62 210 ALA A C 1
ATOM 1631 O O . ALA A 1 210 ? 19.922 -23.25 -21.969 1 87.62 210 ALA A O 1
ATOM 1632 N N . ARG A 1 211 ? 18.766 -21.688 -20.969 1 85 211 ARG A N 1
ATOM 1633 C CA . ARG A 1 211 ? 18.703 -22.469 -19.734 1 85 211 ARG A CA 1
ATOM 1634 C C . ARG A 1 211 ? 17.719 -23.625 -19.875 1 85 211 ARG A C 1
ATOM 1636 O O . ARG A 1 211 ? 17.75 -24.578 -19.094 1 85 211 ARG A O 1
ATOM 1643 N N . LEU A 1 212 ? 16.906 -23.453 -20.891 1 91.44 212 LEU A N 1
ATOM 1644 C CA . LEU A 1 212 ? 15.875 -24.469 -21.125 1 91.44 212 LEU A CA 1
ATOM 1645 C C . LEU A 1 212 ? 16.141 -25.234 -22.422 1 91.44 212 LEU A C 1
ATOM 1647 O O . LEU A 1 212 ? 15.289 -25.281 -23.297 1 91.44 212 LEU A O 1
ATOM 1651 N N . SER A 1 213 ? 17.312 -25.844 -22.406 1 89.62 213 SER A N 1
ATOM 1652 C CA . SER A 1 213 ? 17.703 -26.688 -23.531 1 89.62 213 SER A CA 1
ATOM 1653 C C . SER A 1 213 ? 17.031 -28.047 -23.469 1 89.62 213 SER A C 1
ATOM 1655 O O . SER A 1 213 ? 17.703 -29.078 -23.359 1 89.62 213 SER A O 1
ATOM 1657 N N . PHE A 1 214 ? 15.734 -28.031 -23.688 1 91.38 214 PHE A N 1
ATOM 1658 C CA . PHE A 1 214 ? 14.891 -29.203 -23.516 1 91.38 214 PHE A CA 1
ATOM 1659 C C . PHE A 1 214 ? 15.234 -30.281 -24.531 1 91.38 214 PHE A C 1
ATOM 1661 O O . PHE A 1 214 ? 15.414 -29.984 -25.719 1 91.38 214 PHE A O 1
ATOM 1668 N N . ALA A 1 215 ? 15.32 -31.469 -23.969 1 90 215 ALA A N 1
ATOM 1669 C CA . ALA A 1 215 ? 15.445 -32.656 -24.797 1 90 215 ALA A CA 1
ATOM 1670 C C . ALA A 1 215 ? 14.367 -33.688 -24.453 1 90 215 ALA A C 1
ATOM 1672 O O . ALA A 1 215 ? 14.047 -33.875 -23.281 1 90 215 ALA A O 1
ATOM 1673 N N . ARG A 1 216 ? 13.805 -34.281 -25.484 1 89.94 216 ARG A N 1
ATOM 1674 C CA . ARG A 1 216 ? 12.719 -35.219 -25.281 1 89.94 216 ARG A CA 1
ATOM 1675 C C . ARG A 1 216 ? 13.203 -36.438 -24.484 1 89.94 216 ARG A C 1
ATOM 1677 O O . ARG A 1 216 ? 14.312 -36.938 -24.703 1 89.94 216 ARG A O 1
ATOM 1684 N N . ASP A 1 217 ? 12.438 -36.781 -23.562 1 82.94 217 ASP A N 1
ATOM 1685 C CA . ASP A 1 217 ? 12.719 -37.969 -22.766 1 82.94 217 ASP A CA 1
ATOM 1686 C C . ASP A 1 217 ? 11.984 -39.188 -23.328 1 82.94 217 ASP A C 1
ATOM 1688 O O . ASP A 1 217 ? 10.828 -39.438 -22.969 1 82.94 217 ASP A O 1
ATOM 1692 N N . GLY A 1 218 ? 12.711 -40 -24.016 1 82.25 218 GLY A N 1
ATOM 1693 C CA . GLY A 1 218 ? 12.094 -41.188 -24.562 1 82.25 218 GLY A CA 1
ATOM 1694 C C . GLY A 1 218 ? 10.883 -40.875 -25.422 1 82.25 218 GLY A C 1
ATOM 1695 O O . GLY A 1 218 ? 10.898 -39.938 -26.219 1 82.25 218 GLY A O 1
ATOM 1696 N N . ASP A 1 219 ? 9.797 -41.75 -25.297 1 81.12 219 ASP A N 1
ATOM 1697 C CA . ASP A 1 219 ? 8.594 -41.656 -26.109 1 81.12 219 ASP A CA 1
ATOM 1698 C C . ASP A 1 219 ? 7.488 -40.906 -25.328 1 81.12 219 ASP A C 1
ATOM 1700 O O . ASP A 1 219 ? 6.367 -40.781 -25.828 1 81.12 219 ASP A O 1
ATOM 1704 N N . GLY A 1 220 ? 7.891 -40.5 -24.172 1 80.75 220 GLY A N 1
ATOM 1705 C CA . GLY A 1 220 ? 6.875 -39.875 -23.344 1 80.75 220 GLY A CA 1
ATOM 1706 C C . GLY A 1 220 ? 6.664 -38.406 -23.672 1 80.75 220 GLY A C 1
ATOM 1707 O O . GLY A 1 220 ? 7.277 -37.875 -24.594 1 80.75 220 GLY A O 1
ATOM 1708 N N . PRO A 1 221 ? 5.641 -37.812 -23.047 1 89.31 221 PRO A N 1
ATOM 1709 C CA . PRO A 1 221 ? 5.25 -36.438 -23.328 1 89.31 221 PRO A CA 1
ATOM 1710 C C . PRO A 1 221 ? 6.195 -35.406 -22.703 1 89.31 221 PRO A C 1
ATOM 1712 O O . PRO A 1 221 ? 6.016 -34.188 -22.891 1 89.31 221 PRO A O 1
ATOM 1715 N N . CYS A 1 222 ? 7.246 -35.875 -22.047 1 91.44 222 CYS A N 1
ATOM 1716 C CA . CYS A 1 222 ? 8.039 -34.969 -21.234 1 91.44 222 CYS A CA 1
ATOM 1717 C C . CYS A 1 222 ? 9.367 -34.625 -21.906 1 91.44 222 CYS A C 1
ATOM 1719 O O . CYS A 1 222 ? 9.875 -35.438 -22.688 1 91.44 222 CYS A O 1
ATOM 1721 N N . TRP A 1 223 ? 9.766 -33.438 -21.609 1 92.5 223 TRP A N 1
ATOM 1722 C CA . TRP A 1 223 ? 11.078 -32.906 -22 1 92.5 223 TRP A CA 1
ATOM 1723 C C . TRP A 1 223 ? 11.867 -32.469 -20.766 1 92.5 223 TRP A C 1
ATOM 1725 O O . TRP A 1 223 ? 11.305 -31.875 -19.844 1 92.5 223 TRP A O 1
ATOM 1735 N N . TYR A 1 224 ? 13.148 -32.812 -20.766 1 91.38 224 TYR A N 1
ATOM 1736 C CA . TYR A 1 224 ? 14.008 -32.438 -19.641 1 91.38 224 TYR A CA 1
ATOM 1737 C C . TYR A 1 224 ? 15.242 -31.688 -20.141 1 91.38 224 TYR A C 1
ATOM 1739 O O . TYR A 1 224 ? 15.539 -31.703 -21.344 1 91.38 224 TYR A O 1
ATOM 1747 N N . VAL A 1 225 ? 15.859 -30.969 -19.25 1 90 225 VAL A N 1
ATOM 1748 C CA . VAL A 1 225 ? 17.109 -30.297 -19.578 1 90 225 VAL A CA 1
ATOM 1749 C C . VAL A 1 225 ? 18.297 -31.203 -19.234 1 90 225 VAL A C 1
ATOM 1751 O O . VAL A 1 225 ? 18.469 -31.594 -18.078 1 90 225 VAL A O 1
ATOM 1754 N N . PRO A 1 226 ? 19.031 -31.422 -20.281 1 85.56 226 PRO A N 1
ATOM 1755 C CA . PRO A 1 226 ? 20.172 -32.312 -20.031 1 85.56 226 PRO A CA 1
ATOM 1756 C C . PRO A 1 226 ? 21.125 -31.75 -18.969 1 85.56 226 PRO A C 1
ATOM 1758 O O . PRO A 1 226 ? 21.25 -30.531 -18.812 1 85.56 226 PRO A O 1
ATOM 1761 N N . ASP A 1 227 ? 21.797 -32.594 -18.172 1 83.44 227 ASP A N 1
ATOM 1762 C CA . ASP A 1 227 ? 22.844 -32.281 -17.203 1 83.44 227 ASP A CA 1
ATOM 1763 C C . ASP A 1 227 ? 22.266 -31.578 -15.984 1 83.44 227 ASP A C 1
ATOM 1765 O O . ASP A 1 227 ? 23 -30.953 -15.211 1 83.44 227 ASP A O 1
ATOM 1769 N N . MET A 1 228 ? 21.016 -31.422 -15.953 1 83.81 228 MET A N 1
ATOM 1770 C CA . MET A 1 228 ? 20.328 -30.953 -14.75 1 83.81 228 MET A CA 1
ATOM 1771 C C . MET A 1 228 ? 19.531 -32.094 -14.102 1 83.81 228 MET A C 1
ATOM 1773 O O . MET A 1 228 ? 19.234 -33.094 -14.75 1 83.81 228 MET A O 1
ATOM 1777 N N . PRO A 1 229 ? 19.312 -31.875 -12.828 1 81.31 229 PRO A N 1
ATOM 1778 C CA . PRO A 1 229 ? 18.359 -32.844 -12.25 1 81.31 229 PRO A CA 1
ATOM 1779 C C . PRO A 1 229 ? 17.047 -32.906 -13.023 1 81.31 229 PRO A C 1
ATOM 1781 O O . PRO A 1 229 ? 16.562 -31.891 -13.508 1 81.31 229 PRO A O 1
ATOM 1784 N N . ARG A 1 230 ? 16.547 -34.062 -13.211 1 77.88 230 ARG A N 1
ATOM 1785 C CA . ARG A 1 230 ? 15.43 -34.375 -14.094 1 77.88 230 ARG A CA 1
ATOM 1786 C C . ARG A 1 230 ? 14.242 -33.469 -13.797 1 77.88 230 ARG A C 1
ATOM 1788 O O . ARG A 1 230 ? 13.602 -32.938 -14.719 1 77.88 230 ARG A O 1
ATOM 1795 N N . LEU A 1 231 ? 13.969 -33.188 -12.531 1 80.38 231 LEU A N 1
ATOM 1796 C CA . LEU A 1 231 ? 12.75 -32.438 -12.203 1 80.38 231 LEU A CA 1
ATOM 1797 C C . LEU A 1 231 ? 13.07 -30.969 -11.945 1 80.38 231 LEU A C 1
ATOM 1799 O O . LEU A 1 231 ? 12.227 -30.234 -11.43 1 80.38 231 LEU A O 1
ATOM 1803 N N . ALA A 1 232 ? 14.234 -30.562 -12.422 1 83.12 232 ALA A N 1
ATOM 1804 C CA . ALA A 1 232 ? 14.586 -29.156 -12.289 1 83.12 232 ALA A CA 1
ATOM 1805 C C . ALA A 1 232 ? 13.75 -28.281 -13.227 1 83.12 232 ALA A C 1
ATOM 1807 O O . ALA A 1 232 ? 13.359 -27.172 -12.867 1 83.12 232 ALA A O 1
ATOM 1808 N N . ALA A 1 233 ? 13.555 -28.812 -14.367 1 90.31 233 ALA A N 1
ATOM 1809 C CA . ALA A 1 233 ? 12.672 -28.203 -15.367 1 90.31 233 ALA A CA 1
ATOM 1810 C C . ALA A 1 233 ? 12.055 -29.266 -16.266 1 90.31 233 ALA A C 1
ATOM 1812 O O . ALA A 1 233 ? 12.766 -30.094 -16.844 1 90.31 233 ALA A O 1
ATOM 1813 N N . VAL A 1 234 ? 10.805 -29.25 -16.312 1 93.25 234 VAL A N 1
ATOM 1814 C CA . VAL A 1 234 ? 10.094 -30.219 -17.109 1 93.25 234 VAL A CA 1
ATOM 1815 C C . VAL A 1 234 ? 9.219 -29.5 -18.141 1 93.25 234 VAL A C 1
ATOM 1817 O O . VAL A 1 234 ? 8.461 -28.594 -17.797 1 93.25 234 VAL A O 1
ATOM 1820 N N . GLY A 1 235 ? 9.375 -29.859 -19.391 1 96 235 GLY A N 1
ATOM 1821 C CA . GLY A 1 235 ? 8.477 -29.438 -20.453 1 96 235 GLY A CA 1
ATOM 1822 C C . GLY A 1 235 ? 7.535 -30.547 -20.906 1 96 235 GLY A C 1
ATOM 1823 O O . GLY A 1 235 ? 7.777 -31.719 -20.641 1 96 235 GLY A O 1
ATOM 1824 N N . PHE A 1 236 ? 6.52 -30.156 -21.531 1 96.62 236 PHE A N 1
ATOM 1825 C CA . PHE A 1 236 ? 5.527 -31.141 -21.953 1 96.62 236 PHE A CA 1
ATOM 1826 C C . PHE A 1 236 ? 5.184 -30.938 -23.422 1 96.62 236 PHE A C 1
ATOM 1828 O O . PHE A 1 236 ? 5.145 -29.812 -23.922 1 96.62 236 PHE A O 1
ATOM 1835 N N . ASP A 1 237 ? 4.875 -32.062 -24.047 1 95.38 237 ASP A N 1
ATOM 1836 C CA . ASP A 1 237 ? 4.352 -32 -25.406 1 95.38 237 ASP A CA 1
ATOM 1837 C C . ASP A 1 237 ? 3.111 -31.125 -25.484 1 95.38 237 ASP A C 1
ATOM 1839 O O . ASP A 1 237 ? 2.27 -31.156 -24.578 1 95.38 237 ASP A O 1
ATOM 1843 N N . ASP A 1 238 ? 3.062 -30.391 -26.609 1 95.25 238 ASP A N 1
ATOM 1844 C CA . ASP A 1 238 ? 1.828 -29.641 -26.859 1 95.25 238 ASP A CA 1
ATOM 1845 C C . ASP A 1 238 ? 0.623 -30.578 -26.875 1 95.25 238 ASP A C 1
ATOM 1847 O O . ASP A 1 238 ? 0.642 -31.625 -27.531 1 95.25 238 ASP A O 1
ATOM 1851 N N . GLY A 1 239 ? -0.357 -30.281 -26.047 1 95.75 239 GLY A N 1
ATOM 1852 C CA . GLY A 1 239 ? -1.555 -31.109 -25.984 1 95.75 239 GLY A CA 1
ATOM 1853 C C . GLY A 1 239 ? -1.643 -31.953 -24.734 1 95.75 239 GLY A C 1
ATOM 1854 O O . GLY A 1 239 ? -2.736 -32.312 -24.297 1 95.75 239 GLY A O 1
ATOM 1855 N N . PHE A 1 240 ? -0.522 -32.281 -24.188 1 95.5 240 PHE A N 1
ATOM 1856 C CA . PHE A 1 240 ? -0.542 -33.156 -23.016 1 95.5 240 PHE A CA 1
ATOM 1857 C C . PHE A 1 240 ? -1.31 -32.5 -21.875 1 95.5 240 PHE A C 1
ATOM 1859 O O . PHE A 1 240 ? -2.221 -33.094 -21.297 1 95.5 240 PHE A O 1
ATOM 1866 N N . LEU A 1 241 ? -0.964 -31.281 -21.562 1 97.69 241 LEU A N 1
ATOM 1867 C CA . LEU A 1 241 ? -1.61 -30.594 -20.453 1 97.69 241 LEU A CA 1
ATOM 1868 C C . LEU A 1 241 ? -3.072 -30.297 -20.781 1 97.69 241 LEU A C 1
ATOM 1870 O O . LEU A 1 241 ? -3.922 -30.297 -19.891 1 97.69 241 LEU A O 1
ATOM 1874 N N . ASP A 1 242 ? -3.387 -30.047 -22.047 1 97.56 242 ASP A N 1
ATOM 1875 C CA . ASP A 1 242 ? -4.77 -29.875 -22.469 1 97.56 242 ASP A CA 1
ATOM 1876 C C . ASP A 1 242 ? -5.613 -31.094 -22.109 1 97.56 242 ASP A C 1
ATOM 1878 O O . ASP A 1 242 ? -6.691 -30.953 -21.531 1 97.56 242 ASP A O 1
ATOM 1882 N N . GLY A 1 243 ? -5.012 -32.25 -22.484 1 97.25 243 GLY A N 1
ATOM 1883 C CA . GLY A 1 243 ? -5.703 -33.469 -22.172 1 97.25 243 GLY A CA 1
ATOM 1884 C C . GLY A 1 243 ? -5.828 -33.719 -20.672 1 97.25 243 GLY A C 1
ATOM 1885 O O . GLY A 1 243 ? -6.871 -34.156 -20.203 1 97.25 243 GLY A O 1
ATOM 1886 N N . ALA A 1 244 ? -4.777 -33.438 -19.953 1 97 244 ALA A N 1
ATOM 1887 C CA . ALA A 1 244 ? -4.773 -33.625 -18.5 1 97 244 ALA A CA 1
ATOM 1888 C C . ALA A 1 244 ? -5.828 -32.75 -17.844 1 97 244 ALA A C 1
ATOM 1890 O O . ALA A 1 244 ? -6.539 -33.188 -16.938 1 97 244 ALA A O 1
ATOM 1891 N N . LEU A 1 245 ? -5.969 -31.453 -18.25 1 98.19 245 LEU A N 1
ATOM 1892 C CA . LEU A 1 245 ? -6.961 -30.531 -17.719 1 98.19 245 LEU A CA 1
ATOM 1893 C C . LEU A 1 245 ? -8.375 -31.016 -18.031 1 98.19 245 LEU A C 1
ATOM 1895 O O . LEU A 1 245 ? -9.25 -30.984 -17.156 1 98.19 245 LEU A O 1
ATOM 1899 N N . ASP A 1 246 ? -8.555 -31.469 -19.219 1 97.56 246 ASP A N 1
ATOM 1900 C CA . ASP A 1 246 ? -9.867 -31.969 -19.625 1 97.56 246 ASP A CA 1
ATOM 1901 C C . ASP A 1 246 ? -10.289 -33.156 -18.75 1 97.56 246 ASP A C 1
ATOM 1903 O O . ASP A 1 246 ? -11.422 -33.219 -18.281 1 97.56 246 ASP A O 1
ATOM 1907 N N . ARG A 1 247 ? -9.359 -34.062 -18.516 1 96.12 247 ARG A N 1
ATOM 1908 C CA . ARG A 1 247 ? -9.633 -35.25 -17.703 1 96.12 247 ARG A CA 1
ATOM 1909 C C . ARG A 1 247 ? -9.984 -34.875 -16.266 1 96.12 247 ARG A C 1
ATOM 1911 O O . ARG A 1 247 ? -10.734 -35.562 -15.602 1 96.12 247 ARG A O 1
ATOM 1918 N N . ALA A 1 248 ? -9.477 -33.75 -15.883 1 96.56 248 ALA A N 1
ATOM 1919 C CA . ALA A 1 248 ? -9.703 -33.281 -14.523 1 96.56 248 ALA A CA 1
ATOM 1920 C C . ALA A 1 248 ? -11 -32.5 -14.43 1 96.56 248 ALA A C 1
ATOM 1922 O O . ALA A 1 248 ? -11.336 -31.953 -13.367 1 96.56 248 ALA A O 1
ATOM 1923 N N . GLY A 1 249 ? -11.758 -32.312 -15.5 1 96.94 249 GLY A N 1
ATOM 1924 C CA . GLY A 1 249 ? -13 -31.562 -15.508 1 96.94 249 GLY A CA 1
ATOM 1925 C C . GLY A 1 249 ? -12.789 -30.062 -15.617 1 96.94 249 GLY A C 1
ATOM 1926 O O . GLY A 1 249 ? -13.641 -29.281 -15.188 1 96.94 249 GLY A O 1
ATOM 1927 N N . LEU A 1 250 ? -11.68 -29.672 -16.156 1 98.31 250 LEU A N 1
ATOM 1928 C CA . LEU A 1 250 ? -11.344 -28.266 -16.297 1 98.31 250 LEU A CA 1
ATOM 1929 C C . LEU A 1 250 ? -11.312 -27.859 -17.766 1 98.31 250 LEU A C 1
ATOM 1931 O O . LEU A 1 250 ? -10.57 -28.438 -18.562 1 98.31 250 LEU A O 1
ATOM 1935 N N . ALA A 1 251 ? -12.094 -26.891 -18.109 1 98.06 251 ALA A N 1
ATOM 1936 C CA . ALA A 1 251 ? -12.133 -26.375 -19.469 1 98.06 251 ALA A CA 1
ATOM 1937 C C . ALA A 1 251 ? -11.172 -25.203 -19.656 1 98.06 251 ALA A C 1
ATOM 1939 O O . ALA A 1 251 ? -11.273 -24.203 -18.938 1 98.06 251 ALA A O 1
ATOM 1940 N N . ILE A 1 252 ? -10.328 -25.281 -20.609 1 97.88 252 ILE A N 1
ATOM 1941 C CA . ILE A 1 252 ? -9.344 -24.234 -20.844 1 97.88 252 ILE A CA 1
ATOM 1942 C C . ILE A 1 252 ? -10.031 -22.984 -21.391 1 97.88 252 ILE A C 1
ATOM 1944 O O . ILE A 1 252 ? -10.727 -23.047 -22.406 1 97.88 252 ILE A O 1
ATOM 1948 N N . THR A 1 253 ? -9.852 -21.875 -20.719 1 97 253 THR A N 1
ATOM 1949 C CA . THR A 1 253 ? -10.406 -20.609 -21.188 1 97 253 THR A CA 1
ATOM 1950 C C . THR A 1 253 ? -9.32 -19.719 -21.766 1 97 253 THR A C 1
ATOM 1952 O O . THR A 1 253 ? -9.609 -18.781 -22.516 1 97 253 THR A O 1
ATOM 1955 N N . LEU A 1 254 ? -8.086 -20 -21.391 1 97 254 LEU A N 1
ATOM 1956 C CA . LEU A 1 254 ? -6.945 -19.266 -21.922 1 97 254 LEU A CA 1
ATOM 1957 C C . LEU A 1 254 ? -5.711 -20.172 -21.984 1 97 254 LEU A C 1
ATOM 1959 O O . LEU A 1 254 ? -5.43 -20.906 -21.031 1 97 254 LEU A O 1
ATOM 1963 N N . LYS A 1 255 ? -5.062 -20.266 -23.047 1 96.88 255 LYS A N 1
ATOM 1964 C CA . LYS A 1 255 ? -3.736 -20.844 -23.266 1 96.88 255 LYS A CA 1
ATOM 1965 C C . LYS A 1 255 ? -2.818 -19.859 -23.984 1 96.88 255 LYS A C 1
ATOM 1967 O O . LYS A 1 255 ? -3.059 -19.516 -25.141 1 96.88 255 LYS A O 1
ATOM 1972 N N . ALA A 1 256 ? -1.864 -19.344 -23.281 1 95.81 256 ALA A N 1
ATOM 1973 C CA . ALA A 1 256 ? -0.931 -18.375 -23.844 1 95.81 256 ALA A CA 1
ATOM 1974 C C . ALA A 1 256 ? 0.512 -18.844 -23.688 1 95.81 256 ALA A C 1
ATOM 1976 O O . ALA A 1 256 ? 0.962 -19.156 -22.594 1 95.81 256 ALA A O 1
ATOM 1977 N N . LEU A 1 257 ? 1.181 -18.906 -24.812 1 96 257 LEU A N 1
ATOM 1978 C CA . LEU A 1 257 ? 2.555 -19.391 -24.797 1 96 257 LEU A CA 1
ATOM 1979 C C . LEU A 1 257 ? 3.523 -18.266 -24.453 1 96 257 LEU A C 1
ATOM 1981 O O . LEU A 1 257 ? 3.318 -17.125 -24.859 1 96 257 LEU A O 1
ATOM 1985 N N . GLY A 1 258 ? 4.582 -18.609 -23.734 1 95.75 258 GLY A N 1
ATOM 1986 C CA . GLY A 1 258 ? 5.461 -17.609 -23.141 1 95.75 258 GLY A CA 1
ATOM 1987 C C . GLY A 1 258 ? 6.695 -17.328 -23.969 1 95.75 258 GLY A C 1
ATOM 1988 O O . GLY A 1 258 ? 6.93 -18 -24.984 1 95.75 258 GLY A O 1
ATOM 1989 N N . ALA A 1 259 ? 7.492 -16.375 -23.5 1 94.94 259 ALA A N 1
ATOM 1990 C CA . ALA A 1 259 ? 8.648 -15.867 -24.234 1 94.94 259 ALA A CA 1
ATOM 1991 C C . ALA A 1 259 ? 9.82 -16.828 -24.156 1 94.94 259 ALA A C 1
ATOM 1993 O O . ALA A 1 259 ? 10.781 -16.734 -24.922 1 94.94 259 ALA A O 1
ATOM 1994 N N . TRP A 1 260 ? 9.781 -17.797 -23.266 1 94.5 260 TRP A N 1
ATOM 1995 C CA . TRP A 1 260 ? 10.883 -18.734 -23.094 1 94.5 260 TRP A CA 1
ATOM 1996 C C . TRP A 1 260 ? 11.18 -19.469 -24.391 1 94.5 260 TRP A C 1
ATOM 1998 O O . TRP A 1 260 ? 12.297 -19.938 -24.594 1 94.5 260 TRP A O 1
ATOM 2008 N N . ARG A 1 261 ? 10.242 -19.547 -25.266 1 94.38 261 ARG A N 1
ATOM 2009 C CA . ARG A 1 261 ? 10.367 -20.328 -26.484 1 94.38 261 ARG A CA 1
ATOM 2010 C C . ARG A 1 261 ? 11.094 -19.531 -27.578 1 94.38 261 ARG A C 1
ATOM 2012 O O . ARG A 1 261 ? 11.305 -20.031 -28.688 1 94.38 261 ARG A O 1
ATOM 2019 N N . GLY A 1 262 ? 11.367 -18.25 -27.234 1 92.56 262 GLY A N 1
ATOM 2020 C CA . GLY A 1 262 ? 12.102 -17.438 -28.188 1 92.56 262 GLY A CA 1
ATOM 2021 C C . GLY A 1 262 ? 11.211 -16.516 -29 1 92.56 262 GLY A C 1
ATOM 2022 O O . GLY A 1 262 ? 11.648 -15.945 -30 1 92.56 262 GLY A O 1
ATOM 2023 N N . LYS A 1 263 ? 9.977 -16.484 -28.656 1 92.56 263 LYS A N 1
ATOM 2024 C CA . LYS A 1 263 ? 9.023 -15.57 -29.266 1 92.56 263 LYS A CA 1
ATOM 2025 C C . LYS A 1 263 ? 8.594 -14.484 -28.281 1 92.56 263 LYS A C 1
ATOM 2027 O O . LYS A 1 263 ? 8.547 -14.719 -27.078 1 92.56 263 LYS A O 1
ATOM 2032 N N . GLU A 1 264 ? 8.312 -13.328 -28.812 1 90.88 264 GLU A N 1
ATOM 2033 C CA . GLU A 1 264 ? 7.863 -12.234 -27.969 1 90.88 264 GLU A CA 1
ATOM 2034 C C . GLU A 1 264 ? 6.547 -12.578 -27.266 1 90.88 264 GLU A C 1
ATOM 2036 O O . GLU A 1 264 ? 5.633 -13.117 -27.906 1 90.88 264 GLU A O 1
ATOM 2041 N N . ALA A 1 265 ? 6.539 -12.359 -26 1 92.25 265 ALA A N 1
ATOM 2042 C CA . ALA A 1 265 ? 5.34 -12.586 -25.188 1 92.25 265 ALA A CA 1
ATOM 2043 C C . ALA A 1 265 ? 5.332 -11.703 -23.953 1 92.25 265 ALA A C 1
ATOM 2045 O O . ALA A 1 265 ? 6.371 -11.164 -23.562 1 92.25 265 ALA A O 1
ATOM 2046 N N . GLU A 1 266 ? 4.215 -11.5 -23.281 1 89 266 GLU A N 1
ATOM 2047 C CA . GLU A 1 266 ? 4.039 -10.641 -22.125 1 89 266 GLU A CA 1
ATOM 2048 C C . GLU A 1 266 ? 4.406 -11.383 -20.828 1 89 266 GLU A C 1
ATOM 2050 O O . GLU A 1 266 ? 4.488 -10.773 -19.766 1 89 266 GLU A O 1
ATOM 2055 N N . HIS A 1 267 ? 4.598 -12.625 -20.969 1 93 267 HIS A N 1
ATOM 2056 C CA . HIS A 1 267 ? 4.98 -13.453 -19.828 1 93 267 HIS A CA 1
ATOM 2057 C C . HIS A 1 267 ? 6.027 -14.492 -20.219 1 93 267 HIS A C 1
ATOM 2059 O O . HIS A 1 267 ? 6.184 -14.805 -21.406 1 93 267 HIS A O 1
ATOM 2065 N N . TYR A 1 268 ? 6.746 -14.945 -19.266 1 94 268 TYR A N 1
ATOM 2066 C CA . TYR A 1 268 ? 7.887 -15.82 -19.516 1 94 268 TYR A CA 1
ATOM 2067 C C . TYR A 1 268 ? 7.43 -17.266 -19.734 1 94 268 TYR A C 1
ATOM 2069 O O . TYR A 1 268 ? 7.629 -17.828 -20.797 1 94 268 TYR A O 1
ATOM 2077 N N . GLN A 1 269 ? 6.781 -17.828 -18.719 1 96.25 269 GLN A N 1
ATOM 2078 C CA . GLN A 1 269 ? 6.25 -19.188 -18.859 1 96.25 269 GLN A CA 1
ATOM 2079 C C . GLN A 1 269 ? 4.922 -19.188 -19.609 1 96.25 269 GLN A C 1
ATOM 2081 O O . GLN A 1 269 ? 4.297 -18.141 -19.766 1 96.25 269 GLN A O 1
ATOM 2086 N N . ASP A 1 270 ? 4.547 -20.359 -20.109 1 97.5 270 ASP A N 1
ATOM 2087 C CA . ASP A 1 270 ? 3.211 -20.5 -20.672 1 97.5 270 ASP A CA 1
ATOM 2088 C C . ASP A 1 270 ? 2.139 -20.406 -19.594 1 97.5 270 ASP A C 1
ATOM 2090 O O . ASP A 1 270 ? 2.342 -20.875 -18.469 1 97.5 270 ASP A O 1
ATOM 2094 N N . ILE A 1 271 ? 0.997 -19.797 -19.922 1 98.12 271 ILE A N 1
ATOM 2095 C CA . ILE A 1 271 ? -0.085 -19.609 -18.969 1 98.12 271 ILE A CA 1
ATOM 2096 C C . ILE A 1 271 ? -1.317 -20.391 -19.422 1 98.12 271 ILE A C 1
ATOM 2098 O O . ILE A 1 271 ? -1.705 -20.312 -20.594 1 98.12 271 ILE A O 1
ATOM 2102 N N . PHE A 1 272 ? -1.854 -21.188 -18.531 1 98.44 272 PHE A N 1
ATOM 2103 C CA . PHE A 1 272 ? -3.166 -21.797 -18.688 1 98.44 272 PHE A CA 1
ATOM 2104 C C . PHE A 1 272 ? -4.16 -21.234 -17.688 1 98.44 272 PHE A C 1
ATOM 2106 O O . PHE A 1 272 ? -3.852 -21.125 -16.5 1 98.44 272 PHE A O 1
ATOM 2113 N N . VAL A 1 273 ? -5.297 -20.844 -18.141 1 98.62 273 VAL A N 1
ATOM 2114 C CA . VAL A 1 273 ? -6.457 -20.625 -17.281 1 98.62 273 VAL A CA 1
ATOM 2115 C C . VAL A 1 273 ? -7.559 -21.625 -17.641 1 98.62 273 VAL A C 1
ATOM 2117 O O . VAL A 1 273 ? -7.918 -21.766 -18.812 1 98.62 273 VAL A O 1
ATOM 2120 N N . ALA A 1 274 ? -8.039 -22.328 -16.656 1 98.69 274 ALA A N 1
ATOM 2121 C CA . ALA A 1 274 ? -9.055 -23.344 -16.891 1 98.69 274 ALA A CA 1
ATOM 2122 C C . ALA A 1 274 ? -10.18 -23.234 -15.867 1 98.69 274 ALA A C 1
ATOM 2124 O O . ALA A 1 274 ? -9.93 -22.969 -14.688 1 98.69 274 ALA A O 1
ATOM 2125 N N . GLU A 1 275 ? -11.375 -23.453 -16.297 1 98.44 275 GLU A N 1
ATOM 2126 C CA . GLU A 1 275 ? -12.562 -23.312 -15.469 1 98.44 275 GLU A CA 1
ATOM 2127 C C . GLU A 1 275 ? -13.195 -24.672 -15.164 1 98.44 275 GLU A C 1
ATOM 2129 O O . GLU A 1 275 ? -13.297 -25.531 -16.047 1 98.44 275 GLU A O 1
ATOM 2134 N N . ARG A 1 276 ? -13.508 -24.875 -13.922 1 98.06 276 ARG A N 1
ATOM 2135 C CA . ARG A 1 276 ? -14.203 -26.094 -13.531 1 98.06 276 ARG A CA 1
ATOM 2136 C C . ARG A 1 276 ? -15.609 -26.141 -14.125 1 98.06 276 ARG A C 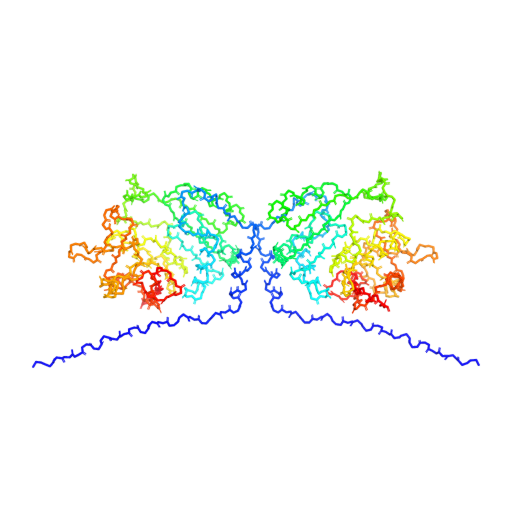1
ATOM 2138 O O . ARG A 1 276 ? -16.406 -25.219 -13.93 1 98.06 276 ARG A O 1
ATOM 2145 N N . ARG A 1 277 ? -15.891 -27.172 -14.883 1 90.5 277 ARG A N 1
ATOM 2146 C CA . ARG A 1 277 ? -17.188 -27.375 -15.531 1 90.5 277 ARG A CA 1
ATOM 2147 C C . ARG A 1 277 ? -18.281 -27.625 -14.5 1 90.5 277 ARG A C 1
ATOM 2149 O O . ARG A 1 277 ? -18.016 -28.219 -13.445 1 90.5 277 ARG A O 1
ATOM 2156 N N . GLY A 1 278 ? -19.5 -26.906 -14.547 1 75.44 278 GLY A N 1
ATOM 2157 C CA . GLY A 1 278 ? -20.656 -27.141 -13.688 1 75.44 278 GLY A CA 1
ATOM 2158 C C . GLY A 1 278 ? -21.062 -28.594 -13.609 1 75.44 278 GLY A C 1
ATOM 2159 O O . GLY A 1 278 ? -20.75 -29.391 -14.508 1 75.44 278 GLY A O 1
ATOM 2160 N N . GLY A 1 279 ? -21.016 -29.453 -12.523 1 54.81 279 GLY A N 1
ATOM 2161 C CA . GLY A 1 279 ? -21.656 -30.75 -12.406 1 54.81 279 GLY A CA 1
ATOM 2162 C C . GLY A 1 279 ? -23 -30.812 -13.109 1 54.81 279 GLY A C 1
ATOM 2163 O O . GLY A 1 279 ? -23.719 -29.828 -13.18 1 54.81 279 GLY A O 1
ATOM 2164 N N . GLY A 1 280 ? -23.172 -31.406 -14.281 1 39.88 280 GLY A N 1
ATOM 2165 C CA . GLY A 1 280 ? -24.531 -31.828 -14.578 1 39.88 280 GLY A CA 1
ATOM 2166 C C . GLY A 1 280 ? -25.266 -32.375 -13.367 1 39.88 280 GLY A C 1
ATOM 2167 O O . GLY A 1 280 ? -24.719 -33.188 -12.602 1 39.88 280 GLY A O 1
ATOM 2168 N N . ALA A 1 281 ? -26.141 -31.594 -12.719 1 31.17 281 ALA A N 1
ATOM 2169 C CA . ALA A 1 281 ? -27.172 -32.375 -12.016 1 31.17 281 ALA A CA 1
ATOM 2170 C C . ALA A 1 281 ? -27.656 -33.531 -12.867 1 31.17 281 ALA A C 1
ATOM 2172 O O . ALA A 1 281 ? -27.812 -33.406 -14.086 1 31.17 281 ALA A O 1
ATOM 2173 N N . MET B 1 1 ? -23.031 62.938 2.572 1 29.67 1 MET B N 1
ATOM 2174 C CA . MET B 1 1 ? -22.109 61.938 3.137 1 29.67 1 MET B CA 1
ATOM 2175 C C . MET B 1 1 ? -22.469 60.531 2.662 1 29.67 1 MET B C 1
ATOM 2177 O O . MET B 1 1 ? -23.5 60 3.039 1 29.67 1 MET B O 1
ATOM 2181 N N . SER B 1 2 ? -22.031 60.094 1.459 1 32.44 2 SER B N 1
ATOM 2182 C CA . SER B 1 2 ? -22.391 58.969 0.593 1 32.44 2 SER B CA 1
ATOM 2183 C C . SER B 1 2 ? -21.969 57.625 1.197 1 32.44 2 SER B C 1
ATOM 2185 O O . SER B 1 2 ? -20.797 57.438 1.505 1 32.44 2 SER B O 1
ATOM 2187 N N . GLU B 1 3 ? -22.797 56.906 1.986 1 29.2 3 GLU B N 1
ATOM 2188 C CA . GLU B 1 3 ? -22.672 55.625 2.623 1 29.2 3 GLU B CA 1
ATOM 2189 C C . GLU B 1 3 ? -22.312 54.531 1.603 1 29.2 3 GLU B C 1
ATOM 2191 O O . GLU B 1 3 ? -23.156 54.156 0.784 1 29.2 3 GLU B O 1
ATOM 2196 N N . THR B 1 4 ? -21.109 54.5 1.057 1 30.14 4 THR B N 1
ATOM 2197 C CA . THR B 1 4 ? -20.672 53.438 0.171 1 30.14 4 THR B CA 1
ATOM 2198 C C . THR B 1 4 ? -20.828 52.062 0.853 1 30.14 4 THR B C 1
ATOM 2200 O O . THR B 1 4 ? -20.203 51.812 1.88 1 30.14 4 THR B O 1
ATOM 2203 N N . ALA B 1 5 ? -21.922 51.344 0.538 1 33.81 5 ALA B N 1
ATOM 2204 C CA . ALA B 1 5 ? -22.219 49.938 0.86 1 33.81 5 ALA B CA 1
ATOM 2205 C C . ALA B 1 5 ? -21.031 49.062 0.526 1 33.81 5 ALA B C 1
ATOM 2207 O O . ALA B 1 5 ? -20.641 48.906 -0.641 1 33.81 5 ALA B O 1
ATOM 2208 N N . LEU B 1 6 ? -20 49 1.36 1 28.02 6 LEU B N 1
ATOM 2209 C CA . LEU B 1 6 ? -18.969 47.969 1.202 1 28.02 6 LEU B CA 1
ATOM 2210 C C . LEU B 1 6 ? -19.594 46.594 0.956 1 28.02 6 LEU B C 1
ATOM 2212 O O . LEU B 1 6 ? -20.297 46.062 1.824 1 28.02 6 LEU B O 1
ATOM 2216 N N . ARG B 1 7 ? -19.891 46.281 -0.259 1 31.98 7 ARG B N 1
ATOM 2217 C CA . ARG B 1 7 ? -20.25 44.938 -0.682 1 31.98 7 ARG B CA 1
ATOM 2218 C C . ARG B 1 7 ? -19.281 43.906 -0.103 1 31.98 7 ARG B C 1
ATOM 2220 O O . ARG B 1 7 ? -18.094 43.906 -0.421 1 31.98 7 ARG B O 1
ATOM 2227 N N . GLN B 1 8 ? -19.469 43.5 1.101 1 29.17 8 GLN B N 1
ATOM 2228 C CA . GLN B 1 8 ? -18.828 42.312 1.663 1 29.17 8 GLN B CA 1
ATOM 2229 C C . GLN B 1 8 ? -18.875 41.156 0.683 1 29.17 8 GLN B C 1
ATOM 2231 O O . GLN B 1 8 ? -19.969 40.656 0.342 1 29.17 8 GLN B O 1
ATOM 2236 N N . GLU B 1 9 ? -18 41.188 -0.312 1 32.06 9 GLU B N 1
ATOM 2237 C CA . GLU B 1 9 ? -17.875 40.031 -1.199 1 32.06 9 GLU B CA 1
ATOM 2238 C C . GLU B 1 9 ? -17.812 38.719 -0.407 1 32.06 9 GLU B C 1
ATOM 2240 O O . GLU B 1 9 ? -16.938 38.531 0.439 1 32.06 9 GLU B O 1
ATOM 2245 N N . ASN B 1 10 ? -18.906 38.156 -0.08 1 33.25 10 ASN B N 1
ATOM 2246 C CA . ASN B 1 10 ? -19.094 36.781 0.362 1 33.25 10 ASN B CA 1
ATOM 2247 C C . ASN B 1 10 ? -18.141 35.812 -0.359 1 33.25 10 ASN B C 1
ATOM 2249 O O . ASN B 1 10 ? -18.281 35.594 -1.565 1 33.25 10 ASN B O 1
ATOM 2253 N N . THR B 1 11 ? -16.875 35.875 -0.033 1 34.03 11 THR B N 1
ATOM 2254 C CA . THR B 1 11 ? -15.977 34.844 -0.585 1 34.03 11 THR B CA 1
ATOM 2255 C C . THR B 1 11 ? -16.672 33.5 -0.671 1 34.03 11 THR B C 1
ATOM 2257 O O . THR B 1 11 ? -17.156 32.969 0.339 1 34.03 11 THR B O 1
ATOM 2260 N N . ALA B 1 12 ? -17.281 33.219 -1.765 1 35.47 12 ALA B N 1
ATOM 2261 C CA . ALA B 1 12 ? -17.891 31.953 -2.17 1 35.47 12 ALA B CA 1
ATOM 2262 C C . ALA B 1 12 ? -17.094 30.766 -1.647 1 35.47 12 ALA B C 1
ATOM 2264 O O . ALA B 1 12 ? -15.875 30.688 -1.85 1 35.47 12 ALA B O 1
ATOM 2265 N N . ALA B 1 13 ? -17.625 30.109 -0.572 1 39.25 13 ALA B N 1
ATOM 2266 C CA . ALA B 1 13 ? -17.156 28.797 -0.152 1 39.25 13 ALA B CA 1
ATOM 2267 C C . ALA B 1 13 ? -16.672 27.984 -1.348 1 39.25 13 ALA B C 1
ATOM 2269 O O . ALA B 1 13 ? -17.469 27.625 -2.223 1 39.25 13 ALA B O 1
ATOM 2270 N N . THR B 1 14 ? -15.5 28.141 -1.76 1 44.47 14 THR B N 1
ATOM 2271 C CA . THR B 1 14 ? -14.945 27.391 -2.883 1 44.47 14 THR B CA 1
ATOM 2272 C C . THR B 1 14 ? -15.25 25.906 -2.746 1 44.47 14 THR B C 1
ATOM 2274 O O . THR B 1 14 ? -14.977 25.297 -1.711 1 44.47 14 THR B O 1
ATOM 2277 N N . GLU B 1 15 ? -16.281 25.531 -3.516 1 47.5 15 GLU B N 1
ATOM 2278 C CA . GLU B 1 15 ? -16.656 24.125 -3.604 1 47.5 15 GLU B CA 1
ATOM 2279 C C . GLU B 1 15 ? -15.43 23.219 -3.727 1 47.5 15 GLU B C 1
ATOM 2281 O O . GLU B 1 15 ? -14.484 23.547 -4.445 1 47.5 15 GLU B O 1
ATOM 2286 N N . LEU B 1 16 ? -15.281 22.328 -2.799 1 54.19 16 LEU B N 1
ATOM 2287 C CA . LEU B 1 16 ? -14.234 21.312 -2.861 1 54.19 16 LEU B CA 1
ATOM 2288 C C . LEU B 1 16 ? -14.234 20.625 -4.219 1 54.19 16 LEU B C 1
ATOM 2290 O O . LEU B 1 16 ? -15.297 20.391 -4.805 1 54.19 16 LEU B O 1
ATOM 2294 N N . PRO B 1 17 ? -13.18 20.547 -4.883 1 55.97 17 PRO B N 1
ATOM 2295 C CA . PRO B 1 17 ? -13.102 19.875 -6.184 1 55.97 17 PRO B CA 1
ATOM 2296 C C . PRO B 1 17 ? -13.68 18.469 -6.156 1 55.97 17 PRO B C 1
ATOM 2298 O O . PRO B 1 17 ? -13.711 17.828 -5.102 1 55.97 17 PRO B O 1
ATOM 2301 N N . ALA B 1 18 ? -14.273 18.031 -7.238 1 56.81 18 ALA B N 1
ATOM 2302 C CA . ALA B 1 18 ? -14.859 16.703 -7.453 1 56.81 18 ALA B CA 1
ATOM 2303 C C . ALA B 1 18 ? -13.828 15.609 -7.227 1 56.81 18 ALA B C 1
ATOM 2305 O O . ALA B 1 18 ? -12.664 15.75 -7.613 1 56.81 18 ALA B O 1
ATOM 2306 N N . ARG B 1 19 ? -14.234 14.594 -6.574 1 64.88 19 ARG B N 1
ATOM 2307 C CA . ARG B 1 19 ? -13.43 13.43 -6.242 1 64.88 19 ARG B CA 1
ATOM 2308 C C . ARG B 1 19 ? -12.859 12.773 -7.5 1 64.88 19 ARG B C 1
ATOM 2310 O O . ARG B 1 19 ? -13.586 12.547 -8.469 1 64.88 19 ARG B O 1
ATOM 2317 N N . ASP B 1 20 ? -11.508 12.836 -7.633 1 82.25 20 ASP B N 1
ATOM 2318 C CA . ASP B 1 20 ? -10.75 12.109 -8.648 1 82.25 20 ASP B CA 1
ATOM 2319 C C . ASP B 1 20 ? -10.719 10.609 -8.352 1 82.25 20 ASP B C 1
ATOM 2321 O O . ASP B 1 20 ? -10.312 10.195 -7.262 1 82.25 20 ASP B O 1
ATOM 2325 N N . GLU B 1 21 ? -11.344 9.844 -9.211 1 82.94 21 GLU B N 1
ATOM 2326 C CA . GLU B 1 21 ? -11.461 8.398 -9.016 1 82.94 21 GLU B CA 1
ATOM 2327 C C . GLU B 1 21 ? -10.102 7.777 -8.695 1 82.94 21 GLU B C 1
ATOM 2329 O O . GLU B 1 21 ? -10.023 6.832 -7.906 1 82.94 21 GLU B O 1
ATOM 2334 N N . ARG B 1 22 ? -9.109 8.359 -9.258 1 84.25 22 ARG B N 1
ATOM 2335 C CA . ARG B 1 22 ? -7.77 7.852 -9.016 1 84.25 22 ARG B CA 1
ATOM 2336 C C . ARG B 1 22 ? -7.34 8.102 -7.574 1 84.25 22 ARG B C 1
ATOM 2338 O O . ARG B 1 22 ? -6.723 7.242 -6.945 1 84.25 22 ARG B O 1
ATOM 2345 N N . VAL B 1 23 ? -7.699 9.289 -7.086 1 91.25 23 VAL B N 1
ATOM 2346 C CA . VAL B 1 23 ? -7.348 9.641 -5.715 1 91.25 23 VAL B CA 1
ATOM 2347 C C . VAL B 1 23 ? -8.148 8.781 -4.738 1 91.25 23 VAL B C 1
ATOM 2349 O O . VAL B 1 23 ? -7.598 8.266 -3.762 1 91.25 23 VAL B O 1
ATOM 2352 N N . GLU B 1 24 ? -9.375 8.562 -5.059 1 90.56 24 GLU B N 1
ATOM 2353 C CA . GLU B 1 24 ? -10.211 7.738 -4.191 1 90.56 24 GLU B CA 1
ATOM 2354 C C . GLU B 1 24 ? -9.688 6.309 -4.113 1 90.56 24 GLU B C 1
ATOM 2356 O O . GLU B 1 24 ? -9.695 5.695 -3.045 1 90.56 24 GLU B O 1
ATOM 2361 N N . ALA B 1 25 ? -9.281 5.812 -5.227 1 86.75 25 ALA B N 1
ATOM 2362 C CA . ALA B 1 25 ? -8.727 4.461 -5.258 1 86.75 25 ALA B CA 1
ATOM 2363 C C . ALA B 1 25 ? -7.453 4.367 -4.418 1 86.75 25 ALA B C 1
ATOM 2365 O O . ALA B 1 25 ? -7.262 3.398 -3.68 1 86.75 25 ALA B O 1
ATOM 2366 N N . LEU B 1 26 ? -6.633 5.359 -4.57 1 90.81 26 LEU B N 1
ATOM 2367 C CA . LEU B 1 26 ? -5.406 5.414 -3.783 1 90.81 26 LEU B CA 1
ATOM 2368 C C . LEU B 1 26 ? -5.719 5.441 -2.291 1 90.81 26 LEU B C 1
ATOM 2370 O O . LEU B 1 26 ? -5.16 4.656 -1.521 1 90.81 26 LEU B O 1
ATOM 2374 N N . LEU B 1 27 ? -6.648 6.305 -1.902 1 94.88 27 LEU B N 1
ATOM 2375 C CA . LEU B 1 27 ? -7.012 6.438 -0.495 1 94.88 27 LEU B CA 1
ATOM 2376 C C . LEU B 1 27 ? -7.582 5.133 0.045 1 94.88 27 LEU B C 1
ATOM 2378 O O . LEU B 1 27 ? -7.242 4.711 1.153 1 94.88 27 LEU B O 1
ATOM 2382 N N . GLY B 1 28 ? -8.414 4.555 -0.752 1 92.25 28 GLY B N 1
ATOM 2383 C CA . GLY B 1 28 ? -8.969 3.273 -0.354 1 92.25 28 GLY B CA 1
ATOM 2384 C C . GLY B 1 28 ? -7.914 2.205 -0.144 1 92.25 28 GLY B C 1
ATOM 2385 O O . GLY B 1 28 ? -7.977 1.443 0.824 1 92.25 28 GLY B O 1
ATOM 2386 N N . SER B 1 29 ? -6.926 2.137 -1.043 1 90.94 29 SER B N 1
ATOM 2387 C CA . SER B 1 29 ? -5.852 1.156 -0.942 1 90.94 29 SER B CA 1
ATOM 2388 C C . SER B 1 29 ? -5.016 1.378 0.315 1 90.94 29 SER B C 1
ATOM 2390 O O . SER B 1 29 ? -4.625 0.419 0.982 1 90.94 29 SER B O 1
ATOM 2392 N N . ILE B 1 30 ? -4.785 2.584 0.675 1 94.94 30 ILE B N 1
ATOM 2393 C CA . ILE B 1 30 ? -3.996 2.908 1.857 1 94.94 30 ILE B CA 1
ATOM 2394 C C . ILE B 1 30 ? -4.781 2.545 3.117 1 94.94 30 ILE B C 1
ATOM 2396 O O . ILE B 1 30 ? -4.223 1.977 4.059 1 94.94 30 ILE B O 1
ATOM 2400 N N . LEU B 1 31 ? -6.023 2.811 3.07 1 94.19 31 LEU B N 1
ATOM 2401 C CA . LEU B 1 31 ? -6.871 2.547 4.227 1 94.19 31 LEU B CA 1
ATOM 2402 C C . LEU B 1 31 ? -6.914 1.055 4.539 1 94.19 31 LEU B C 1
ATOM 2404 O O . LEU B 1 31 ? -6.957 0.661 5.707 1 94.19 31 LEU B O 1
ATOM 2408 N N . ARG B 1 32 ? -6.832 0.238 3.551 1 92.69 32 ARG B N 1
ATOM 2409 C CA . ARG B 1 32 ? -6.988 -1.202 3.73 1 92.69 32 ARG B CA 1
ATOM 2410 C C . ARG B 1 32 ? -5.637 -1.873 3.961 1 92.69 32 ARG B C 1
ATOM 2412 O O . ARG B 1 32 ? -5.574 -3.059 4.293 1 92.69 32 ARG B O 1
ATOM 2419 N N . ASN B 1 33 ? -4.531 -1.173 3.758 1 95.19 33 ASN B N 1
ATOM 2420 C CA . ASN B 1 33 ? -3.197 -1.757 3.859 1 95.19 33 ASN B CA 1
ATOM 2421 C C . ASN B 1 33 ? -2.76 -1.906 5.312 1 95.19 33 ASN B C 1
ATOM 2423 O O . ASN B 1 33 ? -2.365 -0.928 5.949 1 95.19 33 ASN B O 1
ATOM 2427 N N . ARG B 1 34 ? -2.666 -3.043 5.777 1 95.25 34 ARG B N 1
ATOM 2428 C CA . ARG B 1 34 ? -2.41 -3.311 7.188 1 95.25 34 ARG B CA 1
ATOM 2429 C C . ARG B 1 34 ? -0.916 -3.457 7.457 1 95.25 34 ARG B C 1
ATOM 2431 O O . ARG B 1 34 ? -0.497 -3.613 8.602 1 95.25 34 ARG B O 1
ATOM 2438 N N . PHE B 1 35 ? -0.102 -3.314 6.359 1 96.06 35 PHE B N 1
ATOM 2439 C CA . PHE B 1 35 ? 1.343 -3.346 6.551 1 96.06 35 PHE B CA 1
ATOM 2440 C C . PHE B 1 35 ? 1.87 -1.967 6.922 1 96.06 35 PHE B C 1
ATOM 2442 O O . PHE B 1 35 ? 3.016 -1.832 7.363 1 96.06 35 PHE B O 1
ATOM 2449 N N . LEU B 1 36 ? 1.068 -0.916 6.738 1 96.62 36 LEU B N 1
ATOM 2450 C CA . LEU B 1 36 ? 1.507 0.427 7.102 1 96.62 36 LEU B CA 1
ATOM 2451 C C . LEU B 1 36 ? 1.7 0.544 8.609 1 96.62 36 LEU B C 1
ATOM 2453 O O . LEU B 1 36 ? 0.902 0.013 9.383 1 96.62 36 LEU B O 1
ATOM 2457 N N .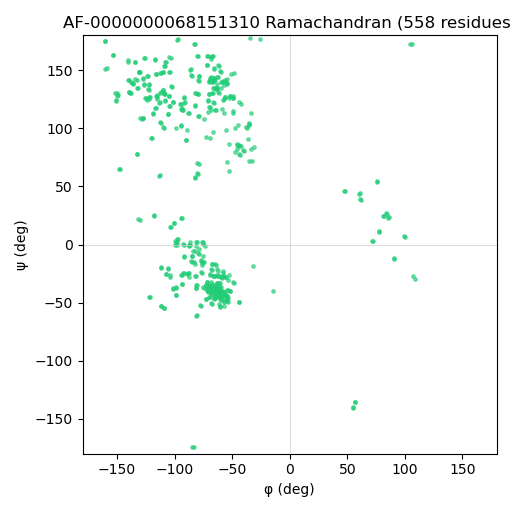 PRO B 1 37 ? 2.748 1.271 8.961 1 95.69 37 PRO B N 1
ATOM 2458 C CA . PRO B 1 37 ? 3.008 1.366 10.398 1 95.69 37 PRO B CA 1
ATOM 2459 C C . PRO B 1 37 ? 1.953 2.186 11.141 1 95.69 37 PRO B C 1
ATOM 2461 O O . PRO B 1 37 ? 1.428 3.158 10.594 1 95.69 37 PRO B O 1
ATOM 2464 N N . GLU B 1 38 ? 1.661 1.71 12.281 1 93.12 38 GLU B N 1
ATOM 2465 C CA . GLU B 1 38 ? 0.747 2.377 13.203 1 93.12 38 GLU B CA 1
ATOM 2466 C C . GLU B 1 38 ? 1.264 2.311 14.633 1 93.12 38 GLU B C 1
ATOM 2468 O O . GLU B 1 38 ? 1.724 1.26 15.086 1 93.12 38 GLU B O 1
ATOM 2473 N N . PRO B 1 39 ? 1.249 3.506 15.219 1 91.81 39 PRO B N 1
ATOM 2474 C CA . PRO B 1 39 ? 1.679 3.463 16.609 1 91.81 39 PRO B CA 1
ATOM 2475 C C . PRO B 1 39 ? 0.689 2.727 17.516 1 91.81 39 PRO B C 1
ATOM 2477 O O . PRO B 1 39 ? -0.461 2.508 17.125 1 91.81 39 PRO B O 1
ATOM 2480 N N . ASN B 1 40 ? 1.165 2.316 18.656 1 85.62 40 ASN B N 1
ATOM 2481 C CA . ASN B 1 40 ? 0.257 1.774 19.656 1 85.62 40 ASN B CA 1
ATOM 2482 C C . ASN B 1 40 ? -0.848 2.768 20 1 85.62 40 ASN B C 1
ATOM 2484 O O . ASN B 1 40 ? -0.574 3.939 20.266 1 85.62 40 ASN B O 1
ATOM 2488 N N . PRO B 1 41 ? -2.012 2.262 19.891 1 77.19 41 PRO B N 1
ATOM 2489 C CA . PRO B 1 41 ? -3.127 3.17 20.172 1 77.19 41 PRO B CA 1
ATOM 2490 C C . PRO B 1 41 ? -3.004 3.871 21.516 1 77.19 41 PRO B C 1
ATOM 2492 O O . PRO B 1 41 ? -3.545 4.965 21.703 1 77.19 41 PRO B O 1
ATOM 2495 N N . ASP B 1 42 ? -2.334 3.248 22.391 1 72.25 42 ASP B N 1
ATOM 2496 C CA . ASP B 1 42 ? -2.195 3.812 23.734 1 72.25 42 ASP B CA 1
ATOM 2497 C C . ASP B 1 42 ? -1.087 4.863 23.766 1 72.25 42 ASP B C 1
ATOM 2499 O O . ASP B 1 42 ? -0.886 5.523 24.797 1 72.25 42 ASP B O 1
ATOM 2503 N N . SER B 1 43 ? -0.546 4.973 22.656 1 64.81 43 SER B N 1
ATOM 2504 C CA . SER B 1 43 ? 0.55 5.938 22.641 1 64.81 43 SER B CA 1
ATOM 2505 C C . SER B 1 43 ? 0.027 7.367 22.672 1 64.81 43 SER B C 1
ATOM 2507 O O . SER B 1 43 ? -0.965 7.688 22.016 1 64.81 43 SER B O 1
ATOM 2509 N N . VAL B 1 44 ? 0.116 8.109 23.688 1 54.62 44 VAL B N 1
ATOM 2510 C CA . VAL B 1 44 ? -0.316 9.422 24.156 1 54.62 44 VAL B CA 1
ATOM 2511 C C . VAL B 1 44 ? -0.388 10.391 22.969 1 54.62 44 VAL B C 1
ATOM 2513 O O . VAL B 1 44 ? -1.036 11.438 23.062 1 54.62 44 VAL B O 1
ATOM 2516 N N . PHE B 1 45 ? 0.246 10.062 21.922 1 56.53 45 PHE B N 1
ATOM 2517 C CA . PHE B 1 45 ? 0.454 11.148 20.969 1 56.53 45 PHE B CA 1
ATOM 2518 C C . PHE B 1 45 ? -0.574 11.094 19.844 1 56.53 45 PHE B C 1
ATOM 2520 O O . PHE B 1 45 ? -0.622 11.977 19 1 56.53 45 PHE B O 1
ATOM 2527 N N . VAL B 1 46 ? -1.46 10.047 20.016 1 54.06 46 VAL B N 1
ATOM 2528 C CA . VAL B 1 46 ? -2.34 9.938 18.859 1 54.06 46 VAL B CA 1
ATOM 2529 C C . VAL B 1 46 ? -3.676 10.617 19.156 1 54.06 46 VAL B C 1
ATOM 2531 O O . VAL B 1 46 ? -4.242 10.43 20.234 1 54.06 46 VAL B O 1
ATOM 2534 N N . GLY B 1 47 ? -3.959 11.914 18.688 1 58.75 47 GLY B N 1
ATOM 2535 C CA . GLY B 1 47 ? -5.234 12.602 18.75 1 58.75 47 GLY B CA 1
ATOM 2536 C C . GLY B 1 47 ? -6.426 11.68 18.594 1 58.75 47 GLY B C 1
ATOM 2537 O O . GLY B 1 47 ? -6.266 10.469 18.438 1 58.75 47 GLY B O 1
ATOM 2538 N N . ASP B 1 48 ? -7.547 12.18 18.672 1 66.19 48 ASP B N 1
ATOM 2539 C CA . ASP B 1 48 ? -8.82 11.477 18.531 1 66.19 48 ASP B CA 1
ATOM 2540 C C . ASP B 1 48 ? -8.969 10.883 17.125 1 66.19 48 ASP B C 1
ATOM 2542 O O . ASP B 1 48 ? -8.383 11.391 16.172 1 66.19 48 ASP B O 1
ATOM 2546 N N . GLY B 1 49 ? -9.453 9.711 17.125 1 77.31 49 GLY B N 1
ATOM 2547 C CA . GLY B 1 49 ? -9.812 9.07 15.875 1 77.31 49 GLY B CA 1
ATOM 2548 C C . GLY B 1 49 ? -8.82 8.008 15.438 1 77.31 49 GLY B C 1
ATOM 2549 O O . GLY B 1 49 ? -7.762 7.855 16.047 1 77.31 49 GLY B O 1
ATOM 2550 N N . SER B 1 50 ? -9.125 7.332 14.484 1 87.75 50 SER B N 1
ATOM 2551 C CA . SER B 1 50 ? -8.281 6.289 13.914 1 87.75 50 SER B CA 1
ATOM 2552 C C . SER B 1 50 ? -7.055 6.883 13.234 1 87.75 50 SER B C 1
ATOM 2554 O O . SER B 1 50 ? -7.184 7.738 12.352 1 87.75 50 SER B O 1
ATOM 2556 N N . PHE B 1 51 ? -5.848 6.559 13.711 1 93.12 51 PHE B N 1
ATOM 2557 C CA . PHE B 1 51 ? -4.578 7.023 13.164 1 93.12 51 PHE B CA 1
ATOM 2558 C C . PHE B 1 51 ? -4.578 6.938 11.641 1 93.12 51 PHE B C 1
ATOM 2560 O O . PHE B 1 51 ? -4.34 7.934 10.961 1 93.12 51 PHE B O 1
ATOM 2567 N N . ARG B 1 52 ? -4.961 5.82 11.156 1 93.31 52 ARG B N 1
ATOM 2568 C CA . ARG B 1 52 ? -4.926 5.582 9.719 1 93.31 52 ARG B CA 1
ATOM 2569 C C . ARG B 1 52 ? -6.027 6.359 9.008 1 93.31 52 ARG B C 1
ATOM 2571 O O . ARG B 1 52 ? -5.781 7.012 7.988 1 93.31 52 ARG B O 1
ATOM 2578 N N . ALA B 1 53 ? -7.273 6.316 9.516 1 93.62 53 ALA B N 1
ATOM 2579 C CA . ALA B 1 53 ? -8.414 6.957 8.859 1 93.62 53 ALA B CA 1
ATOM 2580 C C . ALA B 1 53 ? -8.195 8.461 8.734 1 93.62 53 ALA B C 1
ATOM 2582 O O . ALA B 1 53 ? -8.469 9.047 7.684 1 93.62 53 ALA B O 1
ATOM 2583 N N . VAL B 1 54 ? -7.66 9.039 9.773 1 94.25 54 VAL B N 1
ATOM 2584 C CA . VAL B 1 54 ? -7.426 10.484 9.766 1 94.25 54 VAL B CA 1
ATOM 2585 C C . VAL B 1 54 ? -6.309 10.82 8.781 1 94.25 54 VAL B C 1
ATOM 2587 O O . VAL B 1 54 ? -6.418 11.773 8.008 1 94.25 54 VAL B O 1
ATOM 2590 N N . GLY B 1 55 ? -5.242 10.062 8.812 1 96.38 55 GLY B N 1
ATOM 2591 C CA . GLY B 1 55 ? -4.156 10.266 7.871 1 96.38 55 GLY B CA 1
ATOM 2592 C C . GLY B 1 55 ? -4.605 10.203 6.422 1 96.38 55 GLY B C 1
ATOM 2593 O O . GLY B 1 55 ? -4.227 11.047 5.609 1 96.38 55 GLY B O 1
ATOM 2594 N N . VAL B 1 56 ? -5.449 9.227 6.145 1 96.19 56 VAL B N 1
ATOM 2595 C CA . VAL B 1 56 ? -5.941 9.023 4.785 1 96.19 56 VAL B CA 1
ATOM 2596 C C . VAL B 1 56 ? -6.848 10.188 4.387 1 96.19 56 VAL B C 1
ATOM 2598 O O . VAL B 1 56 ? -6.766 10.688 3.266 1 96.19 56 VAL B O 1
ATOM 2601 N N . GLU B 1 57 ? -7.684 10.602 5.285 1 95.38 57 GLU B N 1
ATOM 2602 C CA . GLU B 1 57 ? -8.547 11.75 5.031 1 95.38 57 GLU B CA 1
ATOM 2603 C C . GLU B 1 57 ? -7.723 12.977 4.641 1 95.38 57 GLU B C 1
ATOM 2605 O O . GLU B 1 57 ? -8.023 13.641 3.643 1 95.38 57 GLU B O 1
ATOM 2610 N N . PHE B 1 58 ? -6.707 13.242 5.379 1 97.44 58 PHE B N 1
ATOM 2611 C CA . PHE B 1 58 ? -5.922 14.445 5.145 1 97.44 58 PHE B CA 1
ATOM 2612 C C . PHE B 1 58 ? -5.082 14.305 3.879 1 97.44 58 PHE B C 1
ATOM 2614 O O . PHE B 1 58 ? -4.848 15.289 3.17 1 97.44 58 PHE B O 1
ATOM 2621 N N . LEU B 1 59 ? -4.598 13.086 3.613 1 97.75 59 LEU B N 1
ATOM 2622 C CA . LEU B 1 59 ? -3.951 12.906 2.318 1 97.75 59 LEU B CA 1
ATOM 2623 C C . LEU B 1 59 ? -4.875 13.344 1.186 1 97.75 59 LEU B C 1
ATOM 2625 O O . LEU B 1 59 ? -4.449 14.039 0.261 1 97.75 59 LEU B O 1
ATOM 2629 N N . GLY B 1 60 ? -6.125 12.914 1.27 1 96.38 60 GLY B N 1
ATOM 2630 C CA . GLY B 1 60 ? -7.102 13.367 0.291 1 96.38 60 GLY B CA 1
ATOM 2631 C C . GLY B 1 60 ? -7.191 14.883 0.196 1 96.38 60 GLY B C 1
ATOM 2632 O O . GLY B 1 60 ? -7.188 15.438 -0.902 1 96.38 60 GLY B O 1
ATOM 2633 N N . HIS B 1 61 ? -7.207 15.562 1.339 1 97.12 61 HIS B N 1
ATOM 2634 C CA . HIS B 1 61 ? -7.254 17.016 1.369 1 97.12 61 HIS B CA 1
ATOM 2635 C C . HIS B 1 61 ? -5.992 17.625 0.764 1 97.12 61 HIS B C 1
ATOM 2637 O O . HIS B 1 61 ? -6.066 18.609 0.019 1 97.12 61 HIS B O 1
ATOM 2643 N N . PHE B 1 62 ? -4.832 17.031 1.1 1 98.25 62 PHE B N 1
ATOM 2644 C CA . PHE B 1 62 ? -3.566 17.547 0.603 1 98.25 62 PHE B CA 1
ATOM 2645 C C . PHE B 1 62 ? -3.516 17.5 -0.919 1 98.25 62 PHE B C 1
ATOM 2647 O O . PHE B 1 62 ? -3.004 18.406 -1.564 1 98.25 62 PHE B O 1
ATOM 2654 N N . ILE B 1 63 ? -4.059 16.391 -1.438 1 97 63 ILE B N 1
ATOM 2655 C CA . ILE B 1 63 ? -4.016 16.188 -2.883 1 97 63 ILE B CA 1
ATOM 2656 C C . ILE B 1 63 ? -5.082 17.062 -3.553 1 97 63 ILE B C 1
ATOM 2658 O O . ILE B 1 63 ? -4.773 17.875 -4.418 1 97 63 ILE B O 1
ATOM 2662 N N . LEU B 1 64 ? -6.305 16.969 -3.129 1 94.69 64 LEU B N 1
ATOM 2663 C CA . LEU B 1 64 ? -7.445 17.516 -3.857 1 94.69 64 LEU B CA 1
ATOM 2664 C C . LEU B 1 64 ? -7.598 19 -3.59 1 94.69 64 LEU B C 1
ATOM 2666 O O . LEU B 1 64 ? -7.988 19.766 -4.48 1 94.69 64 LEU B O 1
ATOM 2670 N N . LEU B 1 65 ? -7.324 19.453 -2.324 1 95 65 LEU B N 1
ATOM 2671 C CA . LEU B 1 65 ? -7.469 20.844 -1.953 1 95 65 LEU B CA 1
ATOM 2672 C C . LEU B 1 65 ? -6.121 21.562 -1.979 1 95 65 LEU B C 1
ATOM 2674 O O . LEU B 1 65 ? -6.012 22.672 -2.5 1 95 65 LEU B O 1
ATOM 2678 N N . GLY B 1 66 ? -5.141 20.938 -1.476 1 97 66 GLY B N 1
ATOM 2679 C CA . GLY B 1 66 ? -3.838 21.562 -1.316 1 97 66 GLY B CA 1
ATOM 2680 C C . GLY B 1 66 ? -3.018 21.562 -2.594 1 97 66 GLY B C 1
ATOM 2681 O O . GLY B 1 66 ? -2.172 22.438 -2.787 1 97 66 GLY B O 1
ATOM 2682 N N . GLY B 1 67 ? -3.176 20.484 -3.365 1 96.31 67 GLY B N 1
ATOM 2683 C CA . GLY B 1 67 ? -2.459 20.422 -4.629 1 96.31 67 GLY B CA 1
ATOM 2684 C C . GLY B 1 67 ? -1.055 19.875 -4.492 1 96.31 67 GLY B C 1
ATOM 2685 O O . GLY B 1 67 ? -0.177 20.172 -5.301 1 96.31 67 GLY B O 1
ATOM 2686 N N . VAL B 1 68 ? -0.827 19.109 -3.453 1 97.81 68 VAL B N 1
ATOM 2687 C CA . VAL B 1 68 ? 0.478 18.484 -3.322 1 97.81 68 VAL B CA 1
ATOM 2688 C C . VAL B 1 68 ? 0.705 17.516 -4.492 1 97.81 68 VAL B C 1
ATOM 2690 O O . VAL B 1 68 ? -0.23 16.859 -4.953 1 97.81 68 VAL B O 1
ATOM 2693 N N . ARG B 1 69 ? 1.931 17.438 -4.961 1 97.19 69 ARG B N 1
ATOM 2694 C CA . ARG B 1 69 ? 2.299 16.578 -6.074 1 97.19 69 ARG B CA 1
ATOM 2695 C C . ARG B 1 69 ? 3.299 15.508 -5.629 1 97.19 69 ARG B C 1
ATOM 2697 O O . ARG B 1 69 ? 3.971 15.672 -4.609 1 97.19 69 ARG B O 1
ATOM 2704 N N . PRO B 1 70 ? 3.377 14.43 -6.402 1 97 70 PRO B N 1
ATOM 2705 C CA . PRO B 1 70 ? 4.285 13.344 -6.027 1 97 70 PRO B CA 1
ATOM 2706 C C . PRO B 1 70 ? 5.734 13.805 -5.898 1 97 70 PRO B C 1
ATOM 2708 O O . PRO B 1 70 ? 6.492 13.266 -5.086 1 97 70 PRO B O 1
ATOM 2711 N N . GLU B 1 71 ? 6.164 14.867 -6.598 1 98.31 71 GLU B N 1
ATOM 2712 C CA . GLU B 1 71 ? 7.555 15.305 -6.59 1 98.31 71 GLU B CA 1
ATOM 2713 C C . GLU B 1 71 ? 7.766 16.453 -5.605 1 98.31 71 GLU B C 1
ATOM 2715 O O . GLU B 1 71 ? 8.852 17.047 -5.551 1 98.31 71 GLU B O 1
ATOM 2720 N N . SER B 1 72 ? 6.754 16.828 -4.848 1 98.62 72 SER B N 1
ATOM 2721 C CA . SER B 1 72 ? 6.805 17.984 -3.963 1 98.62 72 SER B CA 1
ATOM 2722 C C . SER B 1 72 ? 7.805 17.781 -2.83 1 98.62 72 SER B C 1
ATOM 2724 O O . SER B 1 72 ? 7.949 16.656 -2.326 1 98.62 72 SER B O 1
ATOM 2726 N N . ARG B 1 73 ? 8.453 18.844 -2.492 1 98.75 73 ARG B N 1
ATOM 2727 C CA . ARG B 1 73 ? 9.148 18.938 -1.211 1 98.75 73 ARG B CA 1
ATOM 2728 C C . ARG B 1 73 ? 8.211 19.453 -0.123 1 98.75 73 ARG B C 1
ATOM 2730 O O . ARG B 1 73 ? 7.785 20.609 -0.161 1 98.75 73 ARG B O 1
ATOM 2737 N N . VAL B 1 74 ? 7.902 18.594 0.847 1 98.88 74 VAL B N 1
ATOM 2738 C CA . VAL B 1 74 ? 6.855 18.859 1.825 1 98.88 74 VAL B CA 1
ATOM 2739 C C . VAL B 1 74 ? 7.484 19.125 3.191 1 98.88 74 VAL B C 1
ATOM 2741 O O . VAL B 1 74 ? 8.375 18.406 3.627 1 98.88 74 VAL B O 1
ATOM 2744 N N . LEU B 1 75 ? 7.066 20.219 3.826 1 98.69 75 LEU B N 1
ATOM 2745 C CA . LEU B 1 75 ? 7.379 20.469 5.227 1 98.69 75 LEU B CA 1
ATOM 2746 C C . LEU B 1 75 ? 6.141 20.297 6.102 1 98.69 75 LEU B C 1
ATOM 2748 O O . LEU B 1 75 ? 5.086 20.859 5.805 1 98.69 75 LEU B O 1
ATOM 2752 N N . ASP B 1 76 ? 6.227 19.469 7.066 1 98.44 76 ASP B N 1
ATOM 2753 C CA . ASP B 1 76 ? 5.16 19.234 8.039 1 98.44 76 ASP B CA 1
ATOM 2754 C C . ASP B 1 76 ? 5.539 19.797 9.406 1 98.44 76 ASP B C 1
ATOM 2756 O O . ASP B 1 76 ? 6.301 19.172 10.148 1 98.44 76 ASP B O 1
ATOM 2760 N N . ILE B 1 77 ? 5 20.984 9.727 1 96.19 77 ILE B N 1
ATOM 2761 C CA . ILE B 1 77 ? 5.254 21.609 11.008 1 96.19 77 ILE B CA 1
ATOM 2762 C C . ILE B 1 77 ? 4.328 21.016 12.07 1 96.19 77 ILE B C 1
ATOM 2764 O O . ILE B 1 77 ? 3.104 21.156 11.984 1 96.19 77 ILE B O 1
ATOM 2768 N N . GLY B 1 78 ? 4.906 20.422 13.102 1 94 78 GLY B N 1
ATOM 2769 C CA . GLY B 1 78 ? 4.121 19.672 14.062 1 94 78 GLY B CA 1
ATOM 2770 C C . GLY B 1 78 ? 3.684 18.312 13.531 1 94 78 GLY B C 1
ATOM 2771 O O . GLY B 1 78 ? 2.498 17.969 13.578 1 94 78 GLY B O 1
ATOM 2772 N N . CYS B 1 79 ? 4.637 17.547 13.094 1 95.94 79 CYS B N 1
ATOM 2773 C CA . CYS B 1 79 ? 4.324 16.297 12.391 1 95.94 79 CYS B CA 1
ATOM 2774 C C . CYS B 1 79 ? 3.857 15.227 13.367 1 95.94 79 CYS B C 1
ATOM 2776 O O . CYS B 1 79 ? 3.318 14.203 12.953 1 95.94 79 CYS B O 1
ATOM 2778 N N . GLY B 1 80 ? 4.102 15.453 14.719 1 93 80 GLY B N 1
ATOM 2779 C CA . GLY B 1 80 ? 3.701 14.469 15.711 1 93 80 GLY B CA 1
ATOM 2780 C C . GLY B 1 80 ? 4.305 13.094 15.461 1 93 80 GLY B C 1
ATOM 2781 O O . GLY B 1 80 ? 5.508 12.977 15.219 1 93 80 GLY B O 1
ATOM 2782 N N . ILE B 1 81 ? 3.455 12.117 15.594 1 94.12 81 ILE B N 1
ATOM 2783 C CA . ILE B 1 81 ? 3.928 10.742 15.469 1 94.12 81 ILE B CA 1
ATOM 2784 C C . ILE B 1 81 ? 3.74 10.258 14.031 1 94.12 81 ILE B C 1
ATOM 2786 O O . ILE B 1 81 ? 3.604 9.055 13.789 1 94.12 81 ILE B O 1
ATOM 2790 N N . GLY B 1 82 ? 3.66 11.219 13.094 1 95.88 82 GLY B N 1
ATOM 2791 C CA . GLY B 1 82 ? 3.738 10.906 11.672 1 95.88 82 GLY B CA 1
ATOM 2792 C C . GLY B 1 82 ? 2.41 10.477 11.086 1 95.88 82 GLY B C 1
ATOM 2793 O O . GLY B 1 82 ? 2.373 9.703 10.125 1 95.88 82 GLY B O 1
ATOM 2794 N N . ARG B 1 83 ? 1.322 10.93 11.656 1 95.25 83 ARG B N 1
ATOM 2795 C CA . ARG B 1 83 ? -0.009 10.57 11.18 1 95.25 83 ARG B CA 1
ATOM 2796 C C . ARG B 1 83 ? -0.206 10.992 9.727 1 95.25 83 ARG B C 1
ATOM 2798 O O . ARG B 1 83 ? -0.834 10.273 8.945 1 95.25 83 ARG B O 1
ATOM 2805 N N . MET B 1 84 ? 0.301 12.188 9.375 1 97.56 84 MET B N 1
ATOM 2806 C CA . MET B 1 84 ? 0.198 12.672 8.008 1 97.56 84 MET B CA 1
ATOM 2807 C C . MET B 1 84 ? 1.293 12.062 7.133 1 97.56 84 MET B C 1
ATOM 2809 O O . MET B 1 84 ? 1.114 11.914 5.922 1 97.56 84 MET B O 1
ATOM 2813 N N . ALA B 1 85 ? 2.406 11.703 7.703 1 98.56 85 ALA B N 1
ATOM 2814 C CA . ALA B 1 85 ? 3.576 11.234 6.969 1 98.56 85 ALA B CA 1
ATOM 2815 C C . ALA B 1 85 ? 3.336 9.852 6.379 1 98.56 85 ALA B C 1
ATOM 2817 O O . ALA B 1 85 ? 3.695 9.586 5.23 1 98.56 85 ALA B O 1
ATOM 2818 N N . VAL B 1 86 ? 2.688 8.953 7.121 1 98.12 86 VAL B N 1
ATOM 2819 C CA . VAL B 1 86 ? 2.561 7.559 6.727 1 98.12 86 VAL B CA 1
ATOM 2820 C C . VAL B 1 86 ? 1.822 7.457 5.395 1 98.12 86 VAL B C 1
ATOM 2822 O O . VAL B 1 86 ? 2.35 6.906 4.426 1 98.12 86 VAL B O 1
ATOM 2825 N N . PRO B 1 87 ? 0.627 8.055 5.258 1 98.06 87 PRO B N 1
ATOM 2826 C CA . PRO B 1 87 ? -0.028 7.949 3.953 1 98.06 87 PRO B CA 1
ATOM 2827 C C . PRO B 1 87 ? 0.732 8.688 2.854 1 98.06 87 PRO B C 1
ATOM 2829 O O . PRO B 1 87 ? 0.683 8.289 1.688 1 98.06 87 PRO B O 1
ATOM 2832 N N . LEU B 1 88 ? 1.49 9.711 3.176 1 98.56 88 LEU B N 1
ATOM 2833 C CA . LEU B 1 88 ? 2.232 10.469 2.172 1 98.56 88 LEU B CA 1
ATOM 2834 C C . LEU B 1 88 ? 3.365 9.633 1.59 1 98.56 88 LEU B C 1
ATOM 2836 O O . LEU B 1 88 ? 3.832 9.898 0.48 1 98.56 88 LEU B O 1
ATOM 2840 N N . THR B 1 89 ? 3.912 8.617 2.332 1 98.5 89 THR B N 1
ATOM 2841 C CA . THR B 1 89 ? 4.91 7.707 1.778 1 98.5 89 THR B CA 1
ATOM 2842 C C . THR B 1 89 ? 4.359 6.977 0.559 1 98.5 89 THR B C 1
ATOM 2844 O O . THR B 1 89 ? 5.117 6.582 -0.331 1 98.5 89 THR B O 1
ATOM 2847 N N . GLN B 1 90 ? 3.021 6.793 0.543 1 97.25 90 GLN B N 1
ATOM 2848 C CA . GLN B 1 90 ? 2.373 6.043 -0.527 1 97.25 90 GLN B CA 1
ATOM 2849 C C . GLN B 1 90 ? 2.031 6.949 -1.706 1 97.25 90 GLN B C 1
ATOM 2851 O O . GLN B 1 90 ? 1.501 6.488 -2.719 1 97.25 90 GLN B O 1
ATOM 2856 N N . TYR B 1 91 ? 2.316 8.227 -1.638 1 97.06 91 TYR B N 1
ATOM 2857 C CA . TYR B 1 91 ? 1.945 9.18 -2.68 1 97.06 91 TYR B CA 1
ATOM 2858 C C . TYR B 1 91 ? 3.178 9.875 -3.248 1 97.06 91 TYR B C 1
ATOM 2860 O O . TYR B 1 91 ? 3.328 9.984 -4.465 1 97.06 91 TYR B O 1
ATOM 2868 N N . LEU B 1 92 ? 4.121 10.328 -2.328 1 98.06 92 LEU B N 1
ATOM 2869 C CA . LEU B 1 92 ? 5.301 11.055 -2.795 1 98.06 92 LEU B CA 1
ATOM 2870 C C . LEU B 1 92 ? 6.25 10.125 -3.543 1 98.06 92 LEU B C 1
ATOM 2872 O O . LEU B 1 92 ? 6.441 8.977 -3.145 1 98.06 92 LEU B O 1
ATOM 2876 N N . ASP B 1 93 ? 6.801 10.664 -4.609 1 96.88 93 ASP B N 1
ATOM 2877 C CA . ASP B 1 93 ? 7.785 9.914 -5.383 1 96.88 93 ASP B CA 1
ATOM 2878 C C . ASP B 1 93 ? 9.031 9.625 -4.547 1 96.88 93 ASP B C 1
ATOM 2880 O O . ASP B 1 93 ? 9.57 10.523 -3.895 1 96.88 93 ASP B O 1
ATOM 2884 N N . PHE B 1 94 ? 9.516 8.43 -4.594 1 96.38 94 PHE B N 1
ATOM 2885 C CA . PHE B 1 94 ? 10.609 7.973 -3.738 1 96.38 94 PHE B CA 1
ATOM 2886 C C . PHE B 1 94 ? 11.891 8.727 -4.047 1 96.38 94 PHE B C 1
ATOM 2888 O O . PHE B 1 94 ? 12.672 9.031 -3.139 1 96.38 94 PHE B O 1
ATOM 2895 N N . GLU B 1 95 ? 12.117 9.008 -5.25 1 96.31 95 GLU B N 1
ATOM 2896 C CA . GLU B 1 95 ? 13.375 9.625 -5.668 1 96.31 95 GLU B CA 1
ATOM 2897 C C . GLU B 1 95 ? 13.258 11.141 -5.719 1 96.31 95 GLU B C 1
ATOM 2899 O O . GLU B 1 95 ? 14.203 11.852 -5.367 1 96.31 95 GLU B O 1
ATOM 2904 N N . LYS B 1 96 ? 12.094 11.641 -6.082 1 97.69 96 LYS B N 1
ATOM 2905 C CA . LYS B 1 96 ? 11.977 13.055 -6.398 1 97.69 96 LYS B CA 1
ATOM 2906 C C . LYS B 1 96 ? 11.219 13.805 -5.305 1 97.69 96 LYS B C 1
ATOM 2908 O O . LYS B 1 96 ? 11.305 15.031 -5.211 1 97.69 96 LYS B O 1
ATOM 2913 N N . GLY B 1 97 ? 10.383 13.117 -4.582 1 98.12 97 GLY B N 1
ATOM 2914 C CA . GLY B 1 97 ? 9.656 13.719 -3.479 1 98.12 97 GLY B CA 1
ATOM 2915 C C . GLY B 1 97 ? 10.43 13.703 -2.174 1 98.12 97 GLY B C 1
ATOM 2916 O O . GLY B 1 97 ? 11.25 12.812 -1.943 1 98.12 97 GLY B O 1
ATOM 2917 N N . HIS B 1 98 ? 10.148 14.742 -1.329 1 98.56 98 HIS B N 1
ATOM 2918 C CA . HIS B 1 98 ? 10.797 14.82 -0.024 1 98.56 98 HIS B CA 1
ATOM 2919 C C . HIS B 1 98 ? 9.812 15.281 1.05 1 98.56 98 HIS B C 1
ATOM 2921 O O . HIS B 1 98 ? 8.961 16.141 0.791 1 98.56 98 HIS B O 1
ATOM 2927 N N . TYR B 1 99 ? 9.953 14.688 2.188 1 98.81 99 TYR B N 1
ATOM 2928 C CA . TYR B 1 99 ? 9.164 15.062 3.352 1 98.81 99 TYR B CA 1
ATOM 2929 C C . TYR B 1 99 ? 10.062 15.406 4.535 1 98.81 99 TYR B C 1
ATOM 2931 O O . TYR B 1 99 ? 10.961 14.641 4.879 1 98.81 99 TYR B O 1
ATOM 2939 N N . SER B 1 100 ? 9.859 16.562 5.086 1 98.62 100 SER B N 1
ATOM 2940 C CA . SER B 1 100 ? 10.523 16.969 6.316 1 98.62 100 SER B CA 1
ATOM 2941 C C . SER B 1 100 ? 9.516 17.25 7.426 1 98.62 100 SER B C 1
ATOM 2943 O O . SER B 1 100 ? 8.688 18.172 7.305 1 98.62 100 SER B O 1
ATOM 2945 N N . GLY B 1 101 ? 9.547 16.406 8.43 1 98 101 GLY B N 1
ATOM 2946 C CA . GLY B 1 101 ? 8.703 16.625 9.594 1 98 101 GLY B CA 1
ATOM 2947 C C . GLY B 1 101 ? 9.461 17.203 10.781 1 98 101 GLY B C 1
ATOM 2948 O O . GLY B 1 101 ? 10.555 16.75 11.094 1 98 101 GLY B O 1
ATOM 2949 N N . ILE B 1 102 ? 8.836 18.219 11.438 1 95.12 102 ILE B N 1
ATOM 2950 C CA . ILE B 1 102 ? 9.445 18.766 12.648 1 95.12 102 ILE B CA 1
ATOM 2951 C C . ILE B 1 102 ? 8.43 18.766 13.789 1 95.12 102 ILE B C 1
ATOM 2953 O O . ILE B 1 102 ? 7.238 18.969 13.57 1 95.12 102 ILE B O 1
ATOM 2957 N N . ASP B 1 103 ? 8.883 18.484 14.93 1 92.75 103 ASP B N 1
ATOM 2958 C CA . ASP B 1 103 ? 8.07 18.438 16.141 1 92.75 103 ASP B CA 1
ATOM 2959 C C . ASP B 1 103 ? 8.938 18.594 17.391 1 92.75 103 ASP B C 1
ATOM 2961 O O . ASP B 1 103 ? 10.117 18.219 17.391 1 92.75 103 ASP B O 1
ATOM 2965 N N . PRO B 1 104 ? 8.344 19.141 18.469 1 88.81 104 PRO B N 1
ATOM 2966 C CA . PRO B 1 104 ? 9.148 19.328 19.672 1 88.81 104 PRO B CA 1
ATOM 2967 C C . PRO B 1 104 ? 9.234 18.062 20.531 1 88.81 104 PRO B C 1
ATOM 2969 O O . PRO B 1 104 ? 10.055 17.984 21.438 1 88.81 104 PRO B O 1
ATOM 2972 N N . VAL B 1 105 ? 8.414 17.141 20.297 1 87.75 105 VAL B N 1
ATOM 2973 C CA . VAL B 1 105 ? 8.336 15.969 21.156 1 87.75 105 VAL B CA 1
ATOM 2974 C C . VAL B 1 105 ? 9.195 14.844 20.562 1 87.75 105 VAL B C 1
ATOM 2976 O O . VAL B 1 105 ? 8.875 14.297 19.516 1 87.75 105 VAL B O 1
ATOM 2979 N N . GLU B 1 106 ? 10.133 14.406 21.312 1 89.94 106 GLU B N 1
ATOM 2980 C CA . GLU B 1 106 ? 11.102 13.422 20.828 1 89.94 106 GLU B CA 1
ATOM 2981 C C . GLU B 1 106 ? 10.453 12.055 20.641 1 89.94 106 GLU B C 1
ATOM 2983 O O . GLU B 1 106 ? 10.828 11.312 19.734 1 89.94 106 GLU B O 1
ATOM 2988 N N . GLY B 1 107 ? 9.594 11.742 21.484 1 90.06 107 GLY B N 1
ATOM 2989 C CA . GLY B 1 107 ? 8.953 10.438 21.375 1 90.06 107 GLY B CA 1
ATOM 2990 C C . GLY B 1 107 ? 8.328 10.195 20.016 1 90.06 107 GLY B C 1
ATOM 2991 O O . GLY B 1 107 ? 8.539 9.141 19.406 1 90.06 107 GLY B O 1
ATOM 2992 N N . GLY B 1 108 ? 7.551 11.148 19.531 1 92.88 108 GLY B N 1
ATOM 2993 C CA . GLY B 1 108 ? 6.965 11.039 18.203 1 92.88 108 GLY B CA 1
ATOM 2994 C C . GLY B 1 108 ? 8 11 17.109 1 92.88 108 GLY B C 1
ATOM 2995 O O . GLY B 1 108 ? 7.914 10.172 16.188 1 92.88 108 GLY B O 1
ATOM 2996 N N . ILE B 1 109 ? 9.008 11.812 17.219 1 95.31 109 ILE B N 1
ATOM 2997 C CA . ILE B 1 109 ? 10.078 11.898 16.234 1 95.31 109 ILE B CA 1
ATOM 2998 C C . ILE B 1 109 ? 10.844 10.578 16.172 1 95.31 109 ILE B C 1
ATOM 3000 O O . ILE B 1 109 ? 11.141 10.07 15.094 1 95.31 109 ILE B O 1
ATOM 3004 N N . GLY B 1 110 ? 11.141 10.062 17.344 1 96.44 110 GLY B N 1
ATOM 3005 C CA . GLY B 1 110 ? 11.812 8.766 17.406 1 96.44 110 GLY B CA 1
ATOM 3006 C C . GLY B 1 110 ? 11.031 7.664 16.719 1 96.44 110 GLY B C 1
ATOM 3007 O O . GLY B 1 110 ? 11.609 6.859 15.984 1 96.44 110 GLY B O 1
ATOM 3008 N N . TRP B 1 111 ? 9.734 7.652 16.984 1 96.12 111 TRP B N 1
ATOM 3009 C CA . TRP B 1 111 ? 8.875 6.668 16.328 1 96.12 111 TRP B CA 1
ATOM 3010 C C . TRP B 1 111 ? 8.93 6.812 14.812 1 96.12 111 TRP B C 1
ATOM 3012 O O . TRP B 1 111 ? 9.078 5.82 14.094 1 96.12 111 TRP B O 1
ATOM 3022 N N . CYS B 1 112 ? 8.867 8.039 14.328 1 97.81 112 CYS B N 1
ATOM 3023 C CA . CYS B 1 112 ? 8.875 8.312 12.8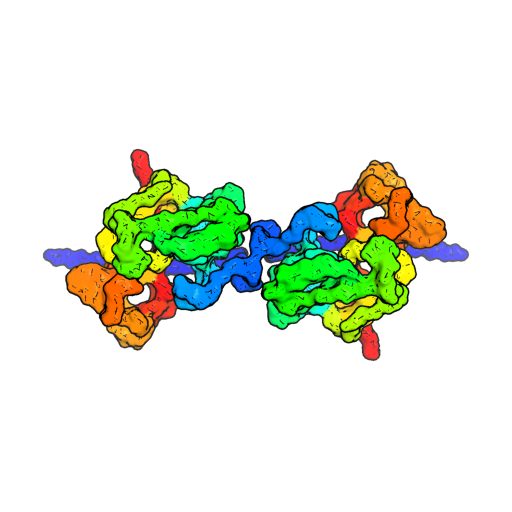91 1 97.81 112 CYS B CA 1
ATOM 3024 C C . CYS B 1 112 ? 10.18 7.855 12.258 1 97.81 112 CYS B C 1
ATOM 3026 O O . CYS B 1 112 ? 10.172 7.238 11.195 1 97.81 112 CYS B O 1
ATOM 3028 N N . ARG B 1 113 ? 11.281 8.133 12.898 1 98.25 113 ARG B N 1
ATOM 3029 C CA . ARG B 1 113 ? 12.578 7.719 12.375 1 98.25 113 ARG B CA 1
ATOM 3030 C C . ARG B 1 113 ? 12.672 6.199 12.297 1 98.25 113 ARG B C 1
ATOM 3032 O O . ARG B 1 113 ? 13.148 5.656 11.297 1 98.25 113 ARG B O 1
ATOM 3039 N N . ARG B 1 114 ? 12.18 5.574 13.305 1 97.69 114 ARG B N 1
ATOM 3040 C CA . ARG B 1 114 ? 12.289 4.125 13.406 1 97.69 114 ARG B CA 1
ATOM 3041 C C . ARG B 1 114 ? 11.406 3.436 12.367 1 97.69 114 ARG B C 1
ATOM 3043 O O . ARG B 1 114 ? 11.82 2.455 11.75 1 97.69 114 ARG B O 1
ATOM 3050 N N . PHE B 1 115 ? 10.242 3.949 12.109 1 97.19 115 PHE B N 1
ATOM 3051 C CA . PHE B 1 115 ? 9.258 3.16 11.375 1 97.19 115 PHE B CA 1
ATOM 3052 C C . PHE B 1 115 ? 9.008 3.754 9.992 1 97.19 115 PHE B C 1
ATOM 3054 O O . PHE B 1 115 ? 8.484 3.078 9.109 1 97.19 115 PHE B O 1
ATOM 3061 N N . ILE B 1 116 ? 9.336 5.02 9.766 1 98.38 116 ILE B N 1
ATOM 3062 C CA . ILE B 1 116 ? 9.078 5.645 8.477 1 98.38 116 ILE B CA 1
ATOM 3063 C C . ILE B 1 116 ? 10.406 5.883 7.75 1 98.38 116 ILE B C 1
ATOM 3065 O O . ILE B 1 116 ? 10.641 5.316 6.68 1 98.38 116 ILE B O 1
ATOM 3069 N N . THR B 1 117 ? 11.344 6.582 8.398 1 98.69 117 THR B N 1
ATOM 3070 C CA . THR B 1 117 ? 12.609 6.934 7.762 1 98.69 117 THR B CA 1
ATOM 3071 C C . THR B 1 117 ? 13.383 5.68 7.383 1 98.69 117 THR B C 1
ATOM 3073 O O . THR B 1 117 ? 14.039 5.645 6.34 1 98.69 117 THR B O 1
ATOM 3076 N N . SER B 1 118 ? 13.344 4.672 8.164 1 97.81 118 SER B N 1
ATOM 3077 C CA . SER B 1 118 ? 14.086 3.436 7.926 1 97.81 118 SER B CA 1
ATOM 3078 C C . SER B 1 118 ? 13.656 2.77 6.625 1 97.81 118 SER B C 1
ATOM 3080 O O . SER B 1 118 ? 14.438 2.066 5.992 1 97.81 118 SER B O 1
ATOM 3082 N N . VAL B 1 119 ? 12.445 2.982 6.199 1 97.25 119 VAL B N 1
ATOM 3083 C CA . VAL B 1 119 ? 11.891 2.379 4.992 1 97.25 119 VAL B CA 1
ATOM 3084 C C . VAL B 1 119 ? 11.906 3.398 3.854 1 97.25 119 VAL B C 1
ATOM 3086 O O . VAL B 1 119 ? 12.148 3.043 2.697 1 97.25 119 VAL B O 1
ATOM 3089 N N . TYR B 1 120 ? 11.633 4.578 4.199 1 98.25 120 TYR B N 1
ATOM 3090 C CA . TYR B 1 120 ? 11.609 5.691 3.258 1 98.25 120 TYR B CA 1
ATOM 3091 C C . TYR B 1 120 ? 12.617 6.766 3.654 1 98.25 120 TYR B C 1
ATOM 3093 O O . TYR B 1 120 ? 12.258 7.758 4.293 1 98.25 120 TYR B O 1
ATOM 3101 N N . PRO B 1 121 ? 13.812 6.703 3.16 1 98.19 121 PRO B N 1
ATOM 3102 C CA . PRO B 1 121 ? 14.867 7.641 3.557 1 98.19 121 PRO B CA 1
ATOM 3103 C C . PRO B 1 121 ? 14.586 9.07 3.092 1 98.19 121 PRO B C 1
ATOM 3105 O O . PRO B 1 121 ? 15.195 10.016 3.596 1 98.19 121 PRO B O 1
ATOM 3108 N N . ASN B 1 122 ? 13.68 9.242 2.137 1 98.5 122 ASN B N 1
ATOM 3109 C CA . ASN B 1 122 ? 13.328 10.586 1.684 1 98.5 122 ASN B CA 1
ATOM 3110 C C . ASN B 1 122 ? 12.328 11.25 2.625 1 98.5 122 ASN B C 1
ATOM 3112 O O . ASN B 1 122 ? 11.852 12.352 2.357 1 98.5 122 ASN B O 1
ATOM 3116 N N . PHE B 1 123 ? 11.961 10.578 3.701 1 98.88 123 PHE B N 1
ATOM 3117 C CA . PHE B 1 123 ? 11.203 11.133 4.816 1 98.88 123 PHE B CA 1
ATOM 3118 C C . PHE B 1 123 ? 12.109 11.352 6.023 1 98.88 123 PHE B C 1
ATOM 3120 O O . PHE B 1 123 ? 12.578 10.398 6.637 1 98.88 123 PHE B O 1
ATOM 3127 N N . ALA B 1 124 ? 12.312 12.586 6.348 1 98.44 124 ALA B N 1
ATOM 3128 C CA . ALA B 1 124 ? 13.195 12.922 7.457 1 98.44 124 ALA B CA 1
ATOM 3129 C C . ALA B 1 124 ? 12.422 13.609 8.578 1 98.44 124 ALA B C 1
ATOM 3131 O O . ALA B 1 124 ? 11.445 14.32 8.328 1 98.44 124 ALA B O 1
ATOM 3132 N N . PHE B 1 125 ? 12.844 13.352 9.766 1 98 125 PHE B N 1
ATOM 3133 C CA . PHE B 1 125 ? 12.195 13.906 10.945 1 98 125 PHE B CA 1
ATOM 3134 C C . PHE B 1 125 ? 13.227 14.508 11.898 1 98 125 PHE B C 1
ATOM 3136 O O . PHE B 1 125 ? 14.273 13.906 12.148 1 98 125 PHE B O 1
ATOM 3143 N N . GLN B 1 126 ? 12.898 15.648 12.344 1 95.19 126 GLN B N 1
ATOM 3144 C CA . GLN B 1 126 ? 13.812 16.328 13.25 1 95.19 126 GLN B CA 1
ATOM 3145 C C . GLN B 1 126 ? 13.062 16.969 14.422 1 95.19 126 GLN B C 1
ATOM 3147 O O . GLN B 1 126 ? 11.977 17.516 14.242 1 95.19 126 GLN B O 1
ATOM 3152 N N . ARG B 1 127 ? 13.625 16.859 15.555 1 93 127 ARG B N 1
ATOM 3153 C CA . ARG B 1 127 ? 13.094 17.547 16.719 1 93 127 ARG B CA 1
ATOM 3154 C C . ARG B 1 127 ? 13.508 19.016 16.734 1 93 127 ARG B C 1
ATOM 3156 O O . ARG B 1 127 ? 14.68 19.328 16.5 1 93 127 ARG B O 1
ATOM 3163 N N . VAL B 1 128 ? 12.562 19.844 16.906 1 85.81 128 VAL B N 1
ATOM 3164 C CA . VAL B 1 128 ? 12.828 21.25 17.109 1 85.81 128 VAL B CA 1
ATOM 3165 C C . VAL B 1 128 ? 12.352 21.688 18.484 1 85.81 128 VAL B C 1
ATOM 3167 O O . VAL B 1 128 ? 11.148 21.641 18.781 1 85.81 128 VAL B O 1
ATOM 3170 N N . ASP B 1 129 ? 13.188 22.109 19.297 1 82.62 129 ASP B N 1
ATOM 3171 C CA . ASP B 1 129 ? 12.914 22.375 20.703 1 82.62 129 ASP B CA 1
ATOM 3172 C C . ASP B 1 129 ? 12.234 23.719 20.891 1 82.62 129 ASP B C 1
ATOM 3174 O O . ASP B 1 129 ? 12.758 24.594 21.578 1 82.62 129 ASP B O 1
ATOM 3178 N N . ILE B 1 130 ? 11.148 23.844 20.359 1 75.62 130 ILE B N 1
ATOM 3179 C CA . ILE B 1 130 ? 10.352 25.062 20.484 1 75.62 130 ILE B CA 1
ATOM 3180 C C . ILE B 1 130 ? 9.586 25.031 21.812 1 75.62 130 ILE B C 1
ATOM 3182 O O . ILE B 1 130 ? 8.93 24.031 22.125 1 75.62 130 ILE B O 1
ATOM 3186 N N . ALA B 1 131 ? 9.734 26.188 22.531 1 72.25 131 ALA B N 1
ATOM 3187 C CA . ALA B 1 131 ? 9.016 26.281 23.797 1 72.25 131 ALA B CA 1
ATOM 3188 C C . ALA B 1 131 ? 7.512 26.406 23.562 1 72.25 131 ALA B C 1
ATOM 3190 O O . ALA B 1 131 ? 7.07 27.078 22.641 1 72.25 131 ALA B O 1
ATOM 3191 N N . HIS B 1 132 ? 6.805 25.578 24.234 1 67 132 HIS B N 1
ATOM 3192 C CA . HIS B 1 132 ? 5.348 25.625 24.266 1 67 132 HIS B CA 1
ATOM 3193 C C . HIS B 1 132 ? 4.809 25.344 25.656 1 67 132 HIS B C 1
ATOM 3195 O O . HIS B 1 132 ? 5.27 24.422 26.328 1 67 132 HIS B O 1
ATOM 3201 N N . GLU B 1 133 ? 3.941 26.25 25.984 1 62.75 133 GLU B N 1
ATOM 3202 C CA . GLU B 1 133 ? 3.467 26.172 27.359 1 62.75 133 GLU B CA 1
ATOM 3203 C C . GLU B 1 133 ? 2.939 24.781 27.688 1 62.75 133 GLU B C 1
ATOM 3205 O O . GLU B 1 133 ? 3.186 24.266 28.781 1 62.75 133 GLU B O 1
ATOM 3210 N N . LEU B 1 134 ? 2.27 24.172 26.797 1 60 134 LEU B N 1
ATOM 3211 C CA . LEU B 1 134 ? 1.593 22.922 27.094 1 60 134 LEU B CA 1
ATOM 3212 C C . LEU B 1 134 ? 2.428 21.734 26.625 1 60 134 LEU B C 1
ATOM 3214 O O . LEU B 1 134 ? 2.57 20.75 27.359 1 60 134 LEU B O 1
ATOM 3218 N N . TYR B 1 135 ? 3.059 21.875 25.562 1 59.91 135 TYR B N 1
ATOM 3219 C CA . TYR B 1 135 ? 3.611 20.672 24.953 1 59.91 135 TYR B CA 1
ATOM 3220 C C . TYR B 1 135 ? 5.117 20.594 25.188 1 59.91 135 TYR B C 1
ATOM 3222 O O . TYR B 1 135 ? 5.707 19.516 25.109 1 59.91 135 TYR B O 1
ATOM 3230 N N . ASN B 1 136 ? 5.77 21.781 25.344 1 67.06 136 ASN B N 1
ATOM 3231 C CA . ASN B 1 136 ? 7.207 21.844 25.578 1 67.06 136 ASN B CA 1
ATOM 3232 C C . ASN B 1 136 ? 7.586 23.031 26.453 1 67.06 136 ASN B C 1
ATOM 3234 O O . ASN B 1 136 ? 8.297 23.938 26 1 67.06 136 ASN B O 1
ATOM 3238 N N . PRO B 1 137 ? 7.176 23.078 27.672 1 67.12 137 PRO B N 1
ATOM 3239 C CA . PRO B 1 137 ? 7.34 24.25 28.531 1 67.12 137 PRO B CA 1
ATOM 3240 C C . PRO B 1 137 ? 8.805 24.594 28.797 1 67.12 137 PRO B C 1
ATOM 3242 O O . PRO B 1 137 ? 9.133 25.75 29.062 1 67.12 137 PRO B O 1
ATOM 3245 N N . SER B 1 138 ? 9.617 23.656 28.625 1 67.56 138 SER B N 1
ATOM 3246 C CA . SER B 1 138 ? 11.023 23.891 28.938 1 67.56 138 SER B CA 1
ATOM 3247 C C . SER B 1 138 ? 11.844 24.078 27.672 1 67.56 138 SER B C 1
ATOM 3249 O O . SER B 1 138 ? 13.07 23.953 27.703 1 67.56 138 SER B O 1
ATOM 3251 N N . GLY B 1 139 ? 11.125 24.312 26.609 1 71.5 139 GLY B N 1
ATOM 3252 C CA . GLY B 1 139 ? 11.836 24.453 25.359 1 71.5 139 GLY B CA 1
ATOM 3253 C C . GLY B 1 139 ? 12.797 25.625 25.344 1 71.5 139 GLY B C 1
ATOM 3254 O O . GLY B 1 139 ? 12.562 26.641 26.016 1 71.5 139 GLY B O 1
ATOM 3255 N N . LYS B 1 140 ? 13.812 25.516 24.5 1 73 140 LYS B N 1
ATOM 3256 C CA . LYS B 1 140 ? 14.898 26.484 24.5 1 73 140 LYS B CA 1
ATOM 3257 C C . LYS B 1 140 ? 14.633 27.609 23.484 1 73 140 LYS B C 1
ATOM 3259 O O . LYS B 1 140 ? 15.102 28.734 23.672 1 73 140 LYS B O 1
ATOM 3264 N N . ILE B 1 141 ? 13.844 27.25 22.531 1 71.62 141 ILE B N 1
ATOM 3265 C CA . ILE B 1 141 ? 13.57 28.234 21.5 1 71.62 141 ILE B CA 1
ATOM 3266 C C . ILE B 1 141 ? 12.203 28.859 21.734 1 71.62 141 ILE B C 1
ATOM 3268 O O . ILE B 1 141 ? 11.195 28.156 21.828 1 71.62 141 ILE B O 1
ATOM 3272 N N . SER B 1 142 ? 12.273 30.109 21.859 1 72.25 142 SER B N 1
ATOM 3273 C CA . SER B 1 142 ? 11 30.812 22.031 1 72.25 142 SER B CA 1
ATOM 3274 C C . SER B 1 142 ? 10.156 30.734 20.766 1 72.25 142 SER B C 1
ATOM 3276 O O . SER B 1 142 ? 10.68 30.812 19.656 1 72.25 142 SER B O 1
ATOM 3278 N N . GLY B 1 143 ? 8.922 30.547 20.891 1 68.88 143 GLY B N 1
ATOM 3279 C CA . GLY B 1 143 ? 8 30.531 19.781 1 68.88 143 GLY B CA 1
ATOM 3280 C C . GLY B 1 143 ? 8.047 31.797 18.938 1 68.88 143 GLY B C 1
ATOM 3281 O O . GLY B 1 143 ? 7.863 31.766 17.719 1 68.88 143 GLY B O 1
ATOM 3282 N N . ASN B 1 144 ? 8.422 32.875 19.625 1 73.06 144 ASN B N 1
ATOM 3283 C CA . ASN B 1 144 ? 8.508 34.156 18.938 1 73.06 144 ASN B CA 1
ATOM 3284 C C . ASN B 1 144 ? 9.797 34.281 18.141 1 73.06 144 ASN B C 1
ATOM 3286 O O . ASN B 1 144 ? 9.93 35.156 17.297 1 73.06 144 ASN B O 1
ATOM 3290 N N . ALA B 1 145 ? 10.578 33.312 18.359 1 69.81 145 ALA B N 1
ATOM 3291 C CA . ALA B 1 145 ? 11.867 33.344 17.672 1 69.81 145 ALA B CA 1
ATOM 3292 C C . ALA B 1 145 ? 12.031 32.156 16.734 1 69.81 145 ALA B C 1
ATOM 3294 O O . ALA B 1 145 ? 13.156 31.781 16.391 1 69.81 145 ALA B O 1
ATOM 3295 N N . LEU B 1 146 ? 10.953 31.688 16.359 1 78 146 LEU B N 1
ATOM 3296 C CA . LEU B 1 146 ? 11.031 30.5 15.539 1 78 146 LEU B CA 1
ATOM 3297 C C . LEU B 1 146 ? 11.734 30.781 14.219 1 78 146 LEU B C 1
ATOM 3299 O O . LEU B 1 146 ? 11.336 31.703 13.492 1 78 146 LEU B O 1
ATOM 3303 N N . LYS B 1 147 ? 12.867 30.156 14.008 1 81.31 147 LYS B N 1
ATOM 3304 C CA . LYS B 1 147 ? 13.555 30.109 12.727 1 81.31 147 LYS B CA 1
ATOM 3305 C C . LYS B 1 147 ? 13.922 28.672 12.352 1 81.31 147 LYS B C 1
ATOM 3307 O O . LYS B 1 147 ? 14.789 28.062 12.984 1 81.31 147 LYS B O 1
ATOM 3312 N N . LEU B 1 148 ? 13.219 28.234 11.391 1 88 148 LEU B N 1
ATOM 3313 C CA . LEU B 1 148 ? 13.438 26.844 11 1 88 148 LEU B CA 1
ATOM 3314 C C . LEU B 1 148 ? 14.695 26.719 10.148 1 88 148 LEU B C 1
ATOM 3316 O O . LEU B 1 148 ? 15.016 27.625 9.367 1 88 148 LEU B O 1
ATOM 3320 N N . PRO B 1 149 ? 15.43 25.656 10.273 1 87.06 149 PRO B N 1
ATOM 3321 C CA . PRO B 1 149 ? 16.734 25.484 9.633 1 87.06 149 PRO B CA 1
ATOM 3322 C C . PRO B 1 149 ? 16.625 25.016 8.188 1 87.06 149 PRO B C 1
ATOM 3324 O O . PRO B 1 149 ? 17.203 24 7.809 1 87.06 149 PRO B O 1
ATOM 3327 N N . TYR B 1 150 ? 15.945 25.766 7.344 1 94 150 TYR B N 1
ATOM 3328 C CA . TYR B 1 150 ? 15.82 25.469 5.918 1 94 150 TYR B CA 1
ATOM 3329 C C . TYR B 1 150 ? 16.047 26.719 5.082 1 94 150 TYR B C 1
ATOM 3331 O O . TYR B 1 150 ? 15.875 27.844 5.578 1 94 150 TYR B O 1
ATOM 3339 N N . ALA B 1 151 ? 16.422 26.562 3.863 1 94.38 151 ALA B N 1
ATOM 3340 C CA . ALA B 1 151 ? 16.656 27.672 2.947 1 94.38 151 ALA B CA 1
ATOM 3341 C C . ALA B 1 151 ? 15.352 28.328 2.518 1 94.38 151 ALA B C 1
ATOM 3343 O O . ALA B 1 151 ? 14.297 27.672 2.518 1 94.38 151 ALA B O 1
ATOM 3344 N N . ASP B 1 152 ? 15.438 29.609 2.145 1 95.69 152 ASP B N 1
ATOM 3345 C CA . ASP B 1 152 ? 14.289 30.312 1.588 1 95.69 152 ASP B CA 1
ATOM 3346 C C . ASP B 1 152 ? 13.781 29.625 0.324 1 95.69 152 ASP B C 1
ATOM 3348 O O . ASP B 1 152 ? 14.57 29.141 -0.493 1 95.69 152 ASP B O 1
ATOM 3352 N N . GLY B 1 153 ? 12.539 29.578 0.221 1 96.94 153 GLY B N 1
ATOM 3353 C CA . GLY B 1 153 ? 11.945 29.047 -1 1 96.94 153 GLY B CA 1
ATOM 3354 C C . GLY B 1 153 ? 12.297 27.609 -1.259 1 96.94 153 GLY B C 1
ATOM 3355 O O . GLY B 1 153 ? 12.539 27.203 -2.402 1 96.94 153 GLY B O 1
ATOM 3356 N N . HIS B 1 154 ? 12.344 26.844 -0.251 1 97.44 154 HIS B N 1
ATOM 3357 C CA . HIS B 1 154 ? 12.836 25.484 -0.36 1 97.44 154 HIS B CA 1
ATOM 3358 C C . HIS B 1 154 ? 11.695 24.5 -0.587 1 97.44 154 HIS B C 1
ATOM 3360 O O . HIS B 1 154 ? 11.891 23.438 -1.19 1 97.44 154 HIS B O 1
ATOM 3366 N N . PHE B 1 155 ? 10.539 24.828 -0.16 1 98.56 155 PHE B N 1
ATOM 3367 C CA . PHE B 1 155 ? 9.461 23.844 -0.119 1 98.56 155 PHE B CA 1
ATOM 3368 C C . PHE B 1 155 ? 8.375 24.188 -1.121 1 98.56 155 PHE B C 1
ATOM 3370 O O . PHE B 1 155 ? 8.117 25.359 -1.38 1 98.56 155 PHE B O 1
ATOM 3377 N N . ASP B 1 156 ? 7.727 23.125 -1.672 1 98.69 156 ASP B N 1
ATOM 3378 C CA . ASP B 1 156 ? 6.574 23.25 -2.555 1 98.69 156 ASP B CA 1
ATOM 3379 C C . ASP B 1 156 ? 5.273 23.297 -1.756 1 98.69 156 ASP B C 1
ATOM 3381 O O . ASP B 1 156 ? 4.266 23.828 -2.221 1 98.69 156 ASP B O 1
ATOM 3385 N N . PHE B 1 157 ? 5.312 22.688 -0.627 1 98.81 157 PHE B N 1
ATOM 3386 C CA . PHE B 1 157 ? 4.098 22.453 0.143 1 98.81 157 PHE B CA 1
ATOM 3387 C C . PHE B 1 157 ? 4.402 22.422 1.637 1 98.81 157 PHE B C 1
ATOM 3389 O O . PHE B 1 157 ? 5.348 21.75 2.07 1 98.81 157 PHE B O 1
ATOM 3396 N N . VAL B 1 158 ? 3.631 23.188 2.471 1 98.88 158 VAL B N 1
ATOM 3397 C CA . VAL B 1 158 ? 3.795 23.203 3.92 1 98.88 158 VAL B CA 1
ATOM 3398 C C . VAL B 1 158 ? 2.48 22.812 4.594 1 98.88 158 VAL B C 1
ATOM 3400 O O . VAL B 1 158 ? 1.409 23.266 4.188 1 98.88 158 VAL B O 1
ATOM 3403 N N . ILE B 1 159 ? 2.607 21.922 5.547 1 98.75 159 ILE B N 1
ATOM 3404 C CA . ILE B 1 159 ? 1.461 21.453 6.309 1 98.75 159 ILE B CA 1
ATOM 3405 C C . ILE B 1 159 ? 1.512 22.016 7.727 1 98.75 159 ILE B C 1
ATOM 3407 O O . ILE B 1 159 ? 2.551 21.953 8.391 1 98.75 159 ILE B O 1
ATOM 3411 N N . MET B 1 160 ? 0.45 22.578 8.156 1 97.56 160 MET B N 1
ATOM 3412 C CA . MET B 1 160 ? 0.207 22.969 9.547 1 97.56 160 MET B CA 1
ATOM 3413 C C . MET B 1 160 ? -1.176 22.516 10 1 97.56 160 MET B C 1
ATOM 3415 O O . MET B 1 160 ? -2.1 23.328 10.094 1 97.56 160 MET B O 1
ATOM 3419 N N . THR B 1 161 ? -1.289 21.266 10.297 1 96.25 161 THR B N 1
ATOM 3420 C CA . THR B 1 161 ? -2.555 20.672 10.711 1 96.25 161 THR B CA 1
ATOM 3421 C C . THR B 1 161 ? -2.676 20.656 12.227 1 96.25 161 THR B C 1
ATOM 3423 O O . THR B 1 161 ? -1.898 19.984 12.914 1 96.25 161 THR B O 1
ATOM 3426 N N . SER B 1 162 ? -3.67 21.375 12.75 1 93.81 162 SER B N 1
ATOM 3427 C CA . SER B 1 162 ? -3.951 21.438 14.18 1 93.81 162 SER B CA 1
ATOM 3428 C C . SER B 1 162 ? -2.77 22.016 14.953 1 93.81 162 SER B C 1
ATOM 3430 O O . SER B 1 162 ? -2.375 21.484 15.984 1 93.81 162 SER B O 1
ATOM 3432 N N . ILE B 1 163 ? -2.203 23.062 14.438 1 92.62 163 ILE B N 1
ATOM 3433 C CA . ILE B 1 163 ? -1.062 23.719 15.07 1 92.62 163 ILE B CA 1
ATOM 3434 C C . ILE B 1 163 ? -1.471 25.094 15.578 1 92.62 163 ILE B C 1
ATOM 3436 O O . ILE B 1 163 ? -1.349 25.391 16.766 1 92.62 163 ILE B O 1
ATOM 3440 N N . VAL B 1 164 ? -2.078 25.953 14.688 1 93.62 164 VAL B N 1
ATOM 3441 C CA . VAL B 1 164 ? -2.422 27.328 15.062 1 93.62 164 VAL B CA 1
ATOM 3442 C C . VAL B 1 164 ? -3.48 27.297 16.156 1 93.62 164 VAL B C 1
ATOM 3444 O O . VAL B 1 164 ? -3.639 28.281 16.891 1 93.62 164 VAL B O 1
ATOM 3447 N N . THR B 1 165 ? -4.133 26.125 16.312 1 93.19 165 THR B N 1
ATOM 3448 C CA . THR B 1 165 ? -5.18 25.969 17.312 1 93.19 165 THR B CA 1
ATOM 3449 C C . THR B 1 165 ? -4.574 25.859 18.703 1 93.19 165 THR B C 1
ATOM 3451 O O . THR B 1 165 ? -5.301 25.766 19.703 1 93.19 165 THR B O 1
ATOM 3454 N N . HIS B 1 166 ? -3.219 25.938 18.781 1 89.75 166 HIS B N 1
ATOM 3455 C CA . HIS B 1 166 ? -2.529 25.844 20.062 1 89.75 166 HIS B CA 1
ATOM 3456 C C . HIS B 1 166 ? -1.51 26.969 20.219 1 89.75 166 HIS B C 1
ATOM 3458 O O . HIS B 1 166 ? -0.592 26.859 21.047 1 89.75 166 HIS B O 1
ATOM 3464 N N . LEU B 1 167 ? -1.682 28.016 19.5 1 89.06 167 LEU B N 1
ATOM 3465 C CA . LEU B 1 167 ? -0.729 29.109 19.531 1 89.06 167 LEU B CA 1
ATOM 3466 C C . LEU B 1 167 ? -1.427 30.422 19.891 1 89.06 167 LEU B C 1
ATOM 3468 O O . LEU B 1 167 ? -2.561 30.656 19.469 1 89.06 167 LEU B O 1
ATOM 3472 N N . PRO B 1 168 ? -0.718 31.203 20.594 1 88.62 168 PRO B N 1
ATOM 3473 C CA . PRO B 1 168 ? -1.215 32.562 20.719 1 88.62 168 PRO B CA 1
ATOM 3474 C C . PRO B 1 168 ? -1.087 33.375 19.422 1 88.62 168 PRO B C 1
ATOM 3476 O O . PRO B 1 168 ? -0.309 33 18.531 1 88.62 168 PRO B O 1
ATOM 3479 N N . PRO B 1 169 ? -1.814 34.469 19.312 1 89.31 169 PRO B N 1
ATOM 3480 C CA . PRO B 1 169 ? -1.865 35.219 18.047 1 89.31 169 PRO B CA 1
ATOM 3481 C C . PRO B 1 169 ? -0.49 35.719 17.594 1 89.31 169 PRO B C 1
ATOM 3483 O O . PRO B 1 169 ? -0.191 35.688 16.391 1 89.31 169 PRO B O 1
ATOM 3486 N N . ASP B 1 170 ? 0.348 36.125 18.547 1 88.69 170 ASP B N 1
ATOM 3487 C CA . ASP B 1 170 ? 1.666 36.625 18.172 1 88.69 170 ASP B CA 1
ATOM 3488 C C . ASP B 1 170 ? 2.537 35.531 17.578 1 88.69 170 ASP B C 1
ATOM 3490 O O . ASP B 1 170 ? 3.297 35.781 16.641 1 88.69 170 ASP B O 1
ATOM 3494 N N . GLU B 1 171 ? 2.432 34.375 18.109 1 90.06 171 GLU B N 1
ATOM 3495 C CA . GLU B 1 171 ? 3.203 33.25 17.594 1 90.06 171 GLU B CA 1
ATOM 3496 C C . GLU B 1 171 ? 2.68 32.781 16.234 1 90.06 171 GLU B C 1
ATOM 3498 O O . GLU B 1 171 ? 3.453 32.344 15.383 1 90.06 171 GLU B O 1
ATOM 3503 N N . VAL B 1 172 ? 1.375 32.906 16.031 1 94.19 172 VAL B N 1
ATOM 3504 C CA . VAL B 1 172 ? 0.793 32.594 14.734 1 94.19 172 VAL B CA 1
ATOM 3505 C C . VAL B 1 172 ? 1.449 33.438 13.641 1 94.19 172 VAL B C 1
ATOM 3507 O O . VAL B 1 172 ? 1.822 32.906 12.586 1 94.19 172 VAL B O 1
ATOM 3510 N N . LEU B 1 173 ? 1.646 34.688 13.945 1 93.75 173 LEU B N 1
ATOM 3511 C CA . LEU B 1 173 ? 2.242 35.594 12.977 1 93.75 173 LEU B CA 1
ATOM 3512 C C . LEU B 1 173 ? 3.674 35.188 12.648 1 93.75 173 LEU B C 1
ATOM 3514 O O . LEU B 1 173 ? 4.09 35.25 11.492 1 93.75 173 LEU B O 1
ATOM 3518 N N . VAL B 1 174 ? 4.375 34.781 13.633 1 92 174 VAL B N 1
ATOM 3519 C CA . VAL B 1 174 ? 5.762 34.344 13.445 1 92 174 VAL B CA 1
ATOM 3520 C C . VAL B 1 174 ? 5.812 33.094 12.594 1 92 174 VAL B C 1
ATOM 3522 O O . VAL B 1 174 ? 6.602 33 11.648 1 92 174 VAL B O 1
ATOM 3525 N N . TYR B 1 175 ? 4.973 32.094 12.875 1 94.5 175 TYR B N 1
ATOM 3526 C CA . TYR B 1 175 ? 4.934 30.859 12.133 1 94.5 175 TYR B CA 1
ATOM 3527 C C . TYR B 1 175 ? 4.594 31.094 10.664 1 94.5 175 TYR B C 1
ATOM 3529 O O . TYR B 1 175 ? 5.246 30.547 9.773 1 94.5 175 TYR B O 1
ATOM 3537 N N . LEU B 1 176 ? 3.633 31.922 10.43 1 97 176 LEU B N 1
ATOM 3538 C CA . LEU B 1 176 ? 3.189 32.156 9.062 1 97 176 LEU B CA 1
ATOM 3539 C C . LEU B 1 176 ? 4.246 32.938 8.273 1 97 176 LEU B C 1
ATOM 3541 O O . LEU B 1 176 ? 4.422 32.719 7.078 1 97 176 LEU B O 1
ATOM 3545 N N . ARG B 1 177 ? 4.922 33.844 8.961 1 94.75 177 ARG B N 1
ATOM 3546 C CA . ARG B 1 177 ? 6.035 34.531 8.32 1 94.75 177 ARG B CA 1
ATOM 3547 C C . ARG B 1 177 ? 7.117 33.531 7.891 1 94.75 177 ARG B C 1
ATOM 3549 O O . ARG B 1 177 ? 7.68 33.656 6.797 1 94.75 177 ARG B O 1
ATOM 3556 N N . GLU B 1 178 ? 7.438 32.625 8.781 1 94.75 178 GLU B N 1
ATOM 3557 C CA . GLU B 1 178 ? 8.406 31.578 8.461 1 94.75 178 GLU B CA 1
ATOM 3558 C C . GLU B 1 178 ? 7.934 30.734 7.281 1 94.75 178 GLU B C 1
ATOM 3560 O O . GLU B 1 178 ? 8.727 30.375 6.402 1 94.75 178 GLU B O 1
ATOM 3565 N N . VAL B 1 179 ? 6.684 30.391 7.238 1 97.44 179 VAL B N 1
ATOM 3566 C CA . VAL B 1 179 ? 6.121 29.609 6.145 1 97.44 179 VAL B CA 1
ATOM 3567 C C . VAL B 1 179 ? 6.273 30.375 4.828 1 97.44 179 VAL B C 1
ATOM 3569 O O . VAL B 1 179 ? 6.68 29.812 3.814 1 97.44 179 VAL B O 1
ATOM 3572 N N . GLY B 1 180 ? 5.965 31.672 4.879 1 96.94 180 GLY B N 1
ATOM 3573 C CA . GLY B 1 180 ? 6.156 32.5 3.703 1 96.94 180 GLY B CA 1
ATOM 3574 C C . GLY B 1 180 ? 7.582 32.5 3.189 1 96.94 180 GLY B C 1
ATOM 3575 O O . GLY B 1 180 ? 7.812 32.438 1.98 1 96.94 180 GLY B O 1
ATOM 3576 N N . ARG B 1 181 ? 8.516 32.531 4.125 1 95.69 181 ARG B N 1
ATOM 3577 C CA . ARG B 1 181 ? 9.93 32.531 3.768 1 95.69 181 ARG B CA 1
ATOM 3578 C C . ARG B 1 181 ? 10.328 31.188 3.143 1 95.69 181 ARG B C 1
ATOM 3580 O O . ARG B 1 181 ? 11.109 31.156 2.191 1 95.69 181 ARG B O 1
ATOM 3587 N N . LEU B 1 182 ? 9.789 30.125 3.572 1 97.31 182 LEU B N 1
ATOM 3588 C CA . LEU B 1 182 ? 10.234 28.781 3.254 1 97.31 182 LEU B CA 1
ATOM 3589 C C . LEU B 1 182 ? 9.586 28.281 1.967 1 97.31 182 LEU B C 1
ATOM 3591 O O . LEU B 1 182 ? 10.125 27.391 1.296 1 97.31 182 LEU B O 1
ATOM 3595 N N . LEU B 1 183 ? 8.438 28.797 1.589 1 98.38 183 LEU B N 1
ATOM 3596 C CA . LEU B 1 183 ? 7.719 28.328 0.407 1 98.38 183 LEU B CA 1
ATOM 3597 C C . LEU B 1 183 ? 8.32 28.922 -0.862 1 98.38 183 LEU B C 1
ATOM 3599 O O . LEU B 1 183 ? 8.688 30.109 -0.894 1 98.38 183 LEU B O 1
ATOM 3603 N N . LYS B 1 184 ? 8.391 28.125 -1.915 1 97.81 184 LYS B N 1
ATOM 3604 C CA . LYS B 1 184 ? 8.656 28.641 -3.258 1 97.81 184 LYS B CA 1
ATOM 3605 C C . LYS B 1 184 ? 7.504 29.516 -3.744 1 97.81 184 LYS B C 1
ATOM 3607 O O . LYS B 1 184 ? 6.363 29.359 -3.312 1 97.81 184 LYS B O 1
ATOM 3612 N N . PRO B 1 185 ? 7.961 30.453 -4.621 1 96.88 185 PRO B N 1
ATOM 3613 C CA . PRO B 1 185 ? 6.828 31.078 -5.309 1 96.88 185 PRO B CA 1
ATOM 3614 C C . PRO B 1 185 ? 5.871 30.062 -5.926 1 96.88 185 PRO B C 1
ATOM 3616 O O . PRO B 1 185 ? 6.305 29.141 -6.613 1 96.88 185 PRO B O 1
ATOM 3619 N N . GLY B 1 186 ? 4.66 30.203 -5.613 1 97.31 186 GLY B N 1
ATOM 3620 C CA . GLY B 1 186 ? 3.682 29.25 -6.109 1 97.31 186 GLY B CA 1
ATOM 3621 C C . GLY B 1 186 ? 3.473 28.062 -5.172 1 97.31 186 GLY B C 1
ATOM 3622 O O . GLY B 1 186 ? 2.541 27.281 -5.355 1 97.31 186 GLY B O 1
ATOM 3623 N N . GLY B 1 187 ? 4.367 27.953 -4.18 1 98.5 187 GLY B N 1
ATOM 3624 C CA . GLY B 1 187 ? 4.172 26.922 -3.162 1 98.5 187 GLY B CA 1
ATOM 3625 C C . GLY B 1 187 ? 2.959 27.188 -2.287 1 98.5 187 GLY B C 1
ATOM 3626 O O . GLY B 1 187 ? 2.434 28.297 -2.256 1 98.5 187 GLY B O 1
ATOM 3627 N N . ARG B 1 188 ? 2.496 26.141 -1.599 1 98.69 188 ARG B N 1
ATOM 3628 C CA . ARG B 1 188 ? 1.225 26.312 -0.904 1 98.69 188 ARG B CA 1
ATOM 3629 C C . ARG B 1 188 ? 1.322 25.844 0.542 1 98.69 188 ARG B C 1
ATOM 3631 O O . ARG B 1 188 ? 2.047 24.891 0.841 1 98.69 188 ARG B O 1
ATOM 3638 N N . LEU B 1 189 ? 0.521 26.531 1.353 1 98.81 189 LEU B N 1
ATOM 3639 C CA . LEU B 1 189 ? 0.284 26.156 2.74 1 98.81 189 LEU B CA 1
ATOM 3640 C C . LEU B 1 189 ? -1.091 25.516 2.902 1 98.81 189 LEU B C 1
ATOM 3642 O O . LEU B 1 189 ? -2.086 26.031 2.389 1 98.81 189 LEU B O 1
ATOM 3646 N N . PHE B 1 190 ? -1.136 24.344 3.504 1 98.81 190 PHE B N 1
ATOM 3647 C CA . PHE B 1 190 ? -2.365 23.75 4.012 1 98.81 190 PHE B CA 1
ATOM 3648 C C . PHE B 1 190 ? -2.434 23.859 5.531 1 98.81 190 PHE B C 1
ATOM 3650 O O . PHE B 1 190 ? -1.597 23.297 6.242 1 98.81 190 PHE B O 1
ATOM 3657 N N . MET B 1 191 ? -3.441 24.547 6.047 1 98.62 191 MET B N 1
ATOM 3658 C CA . MET B 1 191 ? -3.535 24.859 7.473 1 98.62 191 MET B CA 1
ATOM 3659 C C . MET B 1 191 ? -4.953 24.625 7.984 1 98.62 191 MET B C 1
ATOM 3661 O O . MET B 1 191 ? -5.926 24.938 7.293 1 98.62 191 MET B O 1
ATOM 3665 N N . THR B 1 192 ? -5.047 24.047 9.156 1 98.12 192 THR B N 1
ATOM 3666 C CA . THR B 1 192 ? -6.355 23.938 9.797 1 98.12 192 THR B CA 1
ATOM 3667 C C . THR B 1 192 ? -6.441 24.875 11 1 98.12 192 THR B C 1
ATOM 3669 O O . THR B 1 192 ? -5.418 25.234 11.586 1 98.12 192 THR B O 1
ATOM 3672 N N . ALA B 1 193 ? -7.676 25.297 11.344 1 97.75 193 ALA B N 1
ATOM 3673 C CA . ALA B 1 193 ? -7.902 26.266 12.422 1 97.75 193 ALA B CA 1
ATOM 3674 C C . ALA B 1 193 ? -9.344 26.203 12.906 1 97.75 193 ALA B C 1
ATOM 3676 O O . ALA B 1 193 ? -10.141 25.375 12.438 1 97.75 193 ALA B O 1
ATOM 3677 N N . PHE B 1 194 ? -9.609 26.969 13.953 1 96.88 194 PHE B N 1
ATOM 3678 C CA . PHE B 1 194 ? -10.969 27.266 14.391 1 96.88 194 PHE B CA 1
ATOM 3679 C C . PHE B 1 194 ? -11.297 28.734 14.172 1 96.88 194 PHE B C 1
ATOM 3681 O O . PHE B 1 194 ? -10.836 29.594 14.922 1 96.88 194 PHE B O 1
ATOM 3688 N N . VAL B 1 195 ? -12.086 28.969 13.156 1 97 195 VAL B N 1
ATOM 3689 C CA . VAL B 1 195 ? -12.547 30.328 12.867 1 97 195 VAL B CA 1
ATOM 3690 C C . VAL B 1 195 ? -13.891 30.562 13.555 1 97 195 VAL B C 1
ATOM 3692 O O . VAL B 1 195 ? -14.883 29.922 13.227 1 97 195 VAL B O 1
ATOM 3695 N N . VAL B 1 196 ? -13.859 31.484 14.469 1 95.56 196 VAL B N 1
ATOM 3696 C CA . VAL B 1 196 ? -15.094 31.797 15.172 1 95.56 196 VAL B CA 1
ATOM 3697 C C . VAL B 1 196 ? -15.836 32.906 14.422 1 95.56 196 VAL B C 1
ATOM 3699 O O . VAL B 1 196 ? -15.688 34.094 14.742 1 95.56 196 VAL B O 1
ATOM 3702 N N . ASP B 1 197 ? -16.656 32.5 13.523 1 93.06 197 ASP B N 1
ATOM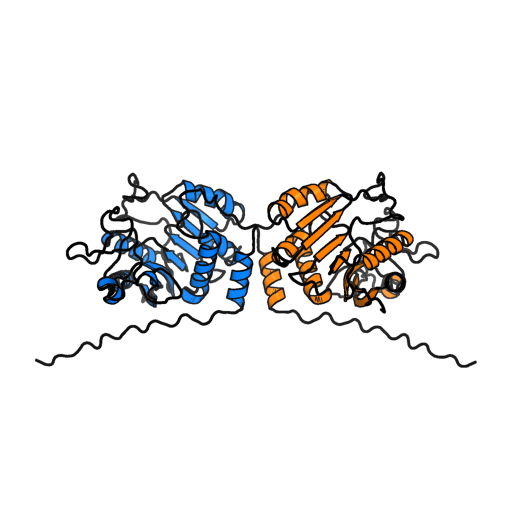 3703 C CA . ASP B 1 197 ? -17.531 33.469 12.836 1 93.06 197 ASP B CA 1
ATOM 3704 C C . ASP B 1 197 ? -18.797 33.719 13.648 1 93.06 197 ASP B C 1
ATOM 3706 O O . ASP B 1 197 ? -18.891 33.312 14.812 1 93.06 197 ASP B O 1
ATOM 3710 N N . HIS B 1 198 ? -19.719 34.469 13.102 1 91.94 198 HIS B N 1
ATOM 3711 C CA . HIS B 1 198 ? -20.922 34.812 13.828 1 91.94 198 HIS B CA 1
ATOM 3712 C C . HIS B 1 198 ? -21.734 33.562 14.219 1 91.94 198 HIS B C 1
ATOM 3714 O O . HIS B 1 198 ? -22.344 33.531 15.281 1 91.94 198 HIS B O 1
ATOM 3720 N N . VAL B 1 199 ? -21.672 32.531 13.352 1 91.81 199 VAL B N 1
ATOM 3721 C CA . VAL B 1 199 ? -22.406 31.312 13.602 1 91.81 199 VAL B CA 1
ATOM 3722 C C . VAL B 1 199 ? -21.812 30.578 14.797 1 91.81 199 VAL B C 1
ATOM 3724 O O . VAL B 1 199 ? -22.531 30.203 15.727 1 91.81 199 VAL B O 1
ATOM 3727 N N . ALA B 1 200 ? -20.562 30.406 14.766 1 92.94 200 ALA B N 1
ATOM 3728 C CA . ALA B 1 200 ? -19.875 29.719 15.859 1 92.94 200 ALA B CA 1
ATOM 3729 C C . ALA B 1 200 ? -20 30.516 17.156 1 92.94 200 ALA B C 1
ATOM 3731 O O . ALA B 1 200 ? -20.203 29.922 18.234 1 92.94 200 ALA B O 1
ATOM 3732 N N . ALA B 1 201 ? -19.906 31.797 17.078 1 91.88 201 ALA B N 1
ATOM 3733 C CA . ALA B 1 201 ? -19.969 32.656 18.266 1 91.88 201 ALA B CA 1
ATOM 3734 C C . ALA B 1 201 ? -21.344 32.562 18.922 1 91.88 201 ALA B C 1
ATOM 3736 O O . ALA B 1 201 ? -21.453 32.438 20.141 1 91.88 201 ALA B O 1
ATOM 3737 N N . ALA B 1 202 ? -22.344 32.656 18.047 1 91.19 202 ALA B N 1
ATOM 3738 C CA . ALA B 1 202 ? -23.719 32.688 18.562 1 91.19 202 ALA B CA 1
ATOM 3739 C C . ALA B 1 202 ? -24.172 31.312 19.016 1 91.19 202 ALA B C 1
ATOM 3741 O O . ALA B 1 202 ? -24.906 31.188 20 1 91.19 202 ALA B O 1
ATOM 3742 N N . ASN B 1 203 ? -23.766 30.312 18.328 1 92.19 203 ASN B N 1
ATOM 3743 C CA . ASN B 1 203 ? -24.172 28.938 18.594 1 92.19 203 ASN B CA 1
ATOM 3744 C C . ASN B 1 203 ? -25.672 28.812 18.781 1 92.19 203 ASN B C 1
ATOM 3746 O O . ASN B 1 203 ? -26.141 28.188 19.734 1 92.19 203 ASN B O 1
ATOM 3750 N N . GLU B 1 204 ? -26.391 29.438 17.891 1 87.44 204 GLU B N 1
ATOM 3751 C CA . GLU B 1 204 ? -27.844 29.5 18.016 1 87.44 204 GLU B CA 1
ATOM 3752 C C . GLU B 1 204 ? -28.469 28.109 17.906 1 87.44 204 GLU B C 1
ATOM 3754 O O . GLU B 1 204 ? -29.453 27.812 18.594 1 87.44 204 GLU B O 1
ATOM 3759 N N . SER B 1 205 ? -27.938 27.312 17.125 1 87.5 205 SER B N 1
ATOM 3760 C CA . SER B 1 205 ? -28.469 25.969 16.906 1 87.5 205 SER B CA 1
ATOM 3761 C C . SER B 1 205 ? -28.125 25.047 18.062 1 87.5 205 SER B C 1
ATOM 3763 O O . SER B 1 205 ? -28.734 24 18.234 1 87.5 205 SER B O 1
ATOM 3765 N N . GLY B 1 206 ? -27.031 25.406 18.781 1 89.75 206 GLY B N 1
ATOM 3766 C CA . GLY B 1 206 ? -26.547 24.547 19.844 1 89.75 206 GLY B CA 1
ATOM 3767 C C . GLY B 1 206 ? -25.781 23.344 19.344 1 89.75 206 GLY B C 1
ATOM 3768 O O . GLY B 1 206 ? -25.578 22.375 20.078 1 89.75 206 GLY B O 1
ATOM 3769 N N . ARG B 1 207 ? -25.469 23.328 18.109 1 90.44 207 ARG B N 1
ATOM 3770 C CA . ARG B 1 207 ? -24.859 22.141 17.484 1 90.44 207 ARG B CA 1
ATOM 3771 C C . ARG B 1 207 ? -23.344 22.281 17.406 1 90.44 207 ARG B C 1
ATOM 3773 O O . ARG B 1 207 ? -22.672 21.391 16.875 1 90.44 207 ARG B O 1
ATOM 3780 N N . ARG B 1 208 ? -22.828 23.391 17.875 1 91.44 208 ARG B N 1
ATOM 3781 C CA . ARG B 1 208 ? -21.375 23.516 17.969 1 91.44 208 ARG B CA 1
ATOM 3782 C C . ARG B 1 208 ? -20.797 22.406 18.844 1 91.44 208 ARG B C 1
ATOM 3784 O O . ARG B 1 208 ? -21.406 21.984 19.812 1 91.44 208 ARG B O 1
ATOM 3791 N N . ASP B 1 209 ? -19.641 21.875 18.438 1 91.88 209 ASP B N 1
ATOM 3792 C CA . ASP B 1 209 ? -19 20.859 19.281 1 91.88 209 ASP B CA 1
ATOM 3793 C C . ASP B 1 209 ? -18.906 21.312 20.734 1 91.88 209 ASP B C 1
ATOM 3795 O O . ASP B 1 209 ? -18.297 22.344 21.016 1 91.88 209 ASP B O 1
ATOM 3799 N N . ALA B 1 210 ? -19.391 20.531 21.625 1 87.25 210 ALA B N 1
ATOM 3800 C CA . ALA B 1 210 ? -19.484 20.906 23.031 1 87.25 210 ALA B CA 1
ATOM 3801 C C . ALA B 1 210 ? -18.094 21.016 23.656 1 87.25 210 ALA B C 1
ATOM 3803 O O . ALA B 1 210 ? -17.906 21.734 24.641 1 87.25 210 ALA B O 1
ATOM 3804 N N . ARG B 1 211 ? -17.156 20.406 23.062 1 84.88 211 ARG B N 1
ATOM 3805 C CA . ARG B 1 211 ? -15.797 20.453 23.594 1 84.88 211 ARG B CA 1
ATOM 3806 C C . ARG B 1 211 ? -15.148 21.797 23.281 1 84.88 211 ARG B C 1
ATOM 3808 O O . ARG B 1 211 ? -14.141 22.156 23.891 1 84.88 211 ARG B O 1
ATOM 3815 N N . LEU B 1 212 ? -15.797 22.453 22.344 1 91.38 212 LEU B N 1
ATOM 3816 C CA . LEU B 1 212 ? -15.258 23.734 21.906 1 91.38 212 LEU B CA 1
ATOM 3817 C C . LEU B 1 212 ? -16.188 24.875 22.297 1 91.38 212 LEU B C 1
ATOM 3819 O O . LEU B 1 212 ? -16.609 25.656 21.453 1 91.38 212 LEU B O 1
ATOM 3823 N N . SER B 1 213 ? -16.375 24.938 23.609 1 89.5 213 SER B N 1
ATOM 3824 C CA . SER B 1 213 ? -17.188 26.016 24.156 1 89.5 213 SER B CA 1
ATOM 3825 C C . SER B 1 213 ? -16.391 27.312 24.266 1 89.5 213 SER B C 1
ATOM 3827 O O . SER B 1 213 ? -16.188 27.828 25.359 1 89.5 213 SER B O 1
ATOM 3829 N N . PHE B 1 214 ? -16.109 27.859 23.125 1 91.19 214 PHE B N 1
ATOM 3830 C CA . PHE B 1 214 ? -15.219 29.016 23 1 91.19 214 PHE B CA 1
ATOM 3831 C C . PHE B 1 214 ? -15.844 30.25 23.656 1 91.19 214 PHE B C 1
ATOM 3833 O O . PHE B 1 214 ? -17.031 30.516 23.469 1 91.19 214 PHE B O 1
ATOM 3840 N N . ALA B 1 215 ? -14.969 30.891 24.406 1 89.88 215 ALA B N 1
ATOM 3841 C CA . ALA B 1 215 ? -15.297 32.188 24.953 1 89.88 215 ALA B CA 1
ATOM 3842 C C . ALA B 1 215 ? -14.227 33.219 24.594 1 89.88 215 ALA B C 1
ATOM 3844 O O . ALA B 1 215 ? -13.031 32.906 24.609 1 89.88 215 ALA B O 1
ATOM 3845 N N . ARG B 1 216 ? -14.695 34.406 24.219 1 89.62 216 ARG B N 1
ATOM 3846 C CA . ARG B 1 216 ? -13.781 35.438 23.781 1 89.62 216 ARG B CA 1
ATOM 3847 C C . ARG B 1 216 ? -12.836 35.844 24.922 1 89.62 216 ARG B C 1
ATOM 3849 O O . ARG B 1 216 ? -13.258 35.938 26.078 1 89.62 216 ARG B O 1
ATOM 3856 N N . ASP B 1 217 ? -11.641 35.938 24.562 1 82.81 217 ASP B N 1
ATOM 3857 C CA . ASP B 1 217 ? -10.641 36.406 25.516 1 82.81 217 ASP B CA 1
ATOM 3858 C C . ASP B 1 217 ? -10.406 37.906 25.391 1 82.81 217 ASP B C 1
ATOM 3860 O O . ASP B 1 217 ? -9.602 38.344 24.562 1 82.81 217 ASP B O 1
ATOM 3864 N N . GLY B 1 218 ? -10.969 38.594 26.297 1 82.12 218 GLY B N 1
ATOM 3865 C CA . GLY B 1 218 ? -10.781 40.031 26.266 1 82.12 218 GLY B CA 1
ATOM 3866 C C . GLY B 1 218 ? -11.18 40.656 24.938 1 82.12 218 GLY B C 1
ATOM 3867 O O . GLY B 1 218 ? -12.203 40.281 24.359 1 82.12 218 GLY B O 1
ATOM 3868 N N . ASP B 1 219 ? -10.352 41.656 24.469 1 81.44 219 ASP B N 1
ATOM 3869 C CA . ASP B 1 219 ? -10.648 42.406 23.234 1 81.44 219 ASP B CA 1
ATOM 3870 C C . ASP B 1 219 ? -9.844 41.875 22.062 1 81.44 219 ASP B C 1
ATOM 3872 O O . ASP B 1 219 ? -9.906 42.406 20.953 1 81.44 219 ASP B O 1
ATOM 3876 N N . GLY B 1 220 ? -9.141 40.844 22.406 1 80.81 220 GLY B N 1
ATOM 3877 C CA . GLY B 1 220 ? -8.281 40.281 21.359 1 80.81 220 GLY B CA 1
ATOM 3878 C C . GLY B 1 220 ? -9.008 39.344 20.406 1 80.81 220 GLY B C 1
ATOM 3879 O O . GLY B 1 220 ? -10.219 39.156 20.531 1 80.81 220 GLY B O 1
ATOM 3880 N N . PRO B 1 221 ? -8.305 38.938 19.344 1 88.75 221 PRO B N 1
ATOM 3881 C CA . PRO B 1 221 ? -8.906 38.125 18.297 1 88.75 221 PRO B CA 1
ATOM 3882 C C . PRO B 1 221 ? -9.094 36.656 18.703 1 88.75 221 PRO B C 1
ATOM 3884 O O . PRO B 1 221 ? -9.633 35.875 17.938 1 88.75 221 PRO B O 1
ATOM 3887 N N . CYS B 1 222 ? -8.734 36.344 19.938 1 91.31 222 CYS B N 1
ATOM 3888 C CA . CYS B 1 222 ? -8.656 34.938 20.312 1 91.31 222 CYS B CA 1
ATOM 3889 C C . CYS B 1 222 ? -9.844 34.531 21.172 1 91.31 222 CYS B C 1
ATOM 3891 O O . CYS B 1 222 ? -10.422 35.375 21.875 1 91.31 222 CYS B O 1
ATOM 3893 N N . TRP B 1 223 ? -10.18 33.281 20.984 1 92.5 223 TRP B N 1
ATOM 3894 C CA . TRP B 1 223 ? -11.172 32.594 21.797 1 92.5 223 TRP B CA 1
ATOM 3895 C C . TRP B 1 223 ? -10.57 31.375 22.453 1 92.5 223 TRP B C 1
ATOM 3897 O O . TRP B 1 223 ? -9.789 30.641 21.828 1 92.5 223 TRP B O 1
ATOM 3907 N N . TYR B 1 224 ? -10.922 31.172 23.719 1 91.31 224 TYR B N 1
ATOM 3908 C CA . TYR B 1 224 ? -10.43 30.016 24.453 1 91.31 224 TYR B CA 1
ATOM 3909 C C . TYR B 1 224 ? -11.578 29.219 25.062 1 91.31 224 TYR B C 1
ATOM 3911 O O . TYR B 1 224 ? -12.711 29.703 25.125 1 91.31 224 TYR B O 1
ATOM 3919 N N . VAL B 1 225 ? -11.305 27.984 25.391 1 89.94 225 VAL B N 1
ATOM 3920 C CA . VAL B 1 225 ? -12.289 27.156 26.078 1 89.94 225 VAL B CA 1
ATOM 3921 C C . VAL B 1 225 ? -12.102 27.297 27.594 1 89.94 225 VAL B C 1
ATOM 3923 O O . VAL B 1 225 ? -11.039 26.984 28.125 1 89.94 225 VAL B O 1
ATOM 3926 N N . PRO B 1 226 ? -13.203 27.719 28.156 1 85.56 226 PRO B N 1
ATOM 3927 C CA . PRO B 1 226 ? -13.086 27.891 29.609 1 85.56 226 PRO B CA 1
ATOM 3928 C C . PRO B 1 226 ? -12.727 26.578 30.328 1 85.56 226 PRO B C 1
ATOM 3930 O O . PRO B 1 226 ? -13.086 25.5 29.859 1 85.56 226 PRO B O 1
ATOM 3933 N N . ASP B 1 227 ? -12 26.625 31.453 1 83.38 227 ASP B N 1
ATOM 3934 C CA . ASP B 1 227 ? -11.664 25.531 32.375 1 83.38 227 ASP B CA 1
ATOM 3935 C C . ASP B 1 227 ? -10.656 24.578 31.734 1 83.38 227 ASP B C 1
ATOM 3937 O O . ASP B 1 227 ? -10.484 23.453 32.188 1 83.38 227 ASP B O 1
ATOM 3941 N N . MET B 1 228 ? -10.227 24.891 30.578 1 83.81 228 MET B N 1
ATOM 3942 C CA . MET B 1 228 ? -9.109 24.172 29.953 1 83.81 228 MET B CA 1
ATOM 3943 C C . MET B 1 228 ? -7.855 25.047 29.938 1 83.81 228 MET B C 1
ATOM 3945 O O . MET B 1 228 ? -7.941 26.266 30.062 1 83.81 228 MET B O 1
ATOM 3949 N N . PRO B 1 229 ? -6.762 24.344 29.844 1 81.25 229 PRO B N 1
ATOM 3950 C CA . PRO B 1 229 ? -5.574 25.156 29.594 1 81.25 229 PRO B CA 1
ATOM 3951 C C . PRO B 1 229 ? -5.719 26.062 28.375 1 81.25 229 PRO B C 1
ATOM 3953 O O . PRO B 1 229 ? -6.312 25.656 27.375 1 81.25 229 PRO B O 1
ATOM 3956 N N . ARG B 1 230 ? -5.27 27.25 28.5 1 77.88 230 ARG B N 1
ATOM 3957 C CA . ARG B 1 230 ? -5.508 28.328 27.531 1 77.88 230 ARG B CA 1
ATOM 3958 C C . ARG B 1 230 ? -5.141 27.875 26.125 1 77.88 230 ARG B C 1
ATOM 3960 O O . ARG B 1 230 ? -5.867 28.156 25.172 1 77.88 230 ARG B O 1
ATOM 3967 N N . LEU B 1 231 ? -4.047 27.125 25.969 1 80.06 231 LEU B N 1
ATOM 3968 C CA . LEU B 1 231 ? -3.58 26.812 24.625 1 80.06 231 LEU B CA 1
ATOM 3969 C C . LEU B 1 231 ? -4.004 25.406 24.219 1 80.06 231 LEU B C 1
ATOM 3971 O O . LEU B 1 231 ? -3.516 24.875 23.219 1 80.06 231 LEU B O 1
ATOM 3975 N N . ALA B 1 232 ? -4.992 24.906 24.938 1 83.06 232 ALA B N 1
ATOM 3976 C CA . ALA B 1 232 ? -5.52 23.594 24.562 1 83.06 232 ALA B CA 1
ATOM 3977 C C . ALA B 1 232 ? -6.324 23.672 23.266 1 83.06 232 ALA B C 1
ATOM 3979 O O . ALA B 1 232 ? -6.273 22.75 22.453 1 83.06 232 ALA B O 1
ATOM 3980 N N . ALA B 1 233 ? -7.043 24.719 23.172 1 90.25 233 ALA B N 1
ATOM 3981 C CA . ALA B 1 233 ? -7.793 25.031 21.969 1 90.25 233 ALA B CA 1
ATOM 3982 C C . ALA B 1 233 ? -7.953 26.547 21.797 1 90.25 233 ALA B C 1
ATOM 3984 O O . ALA B 1 233 ? -8.383 27.234 22.734 1 90.25 233 ALA B O 1
ATOM 3985 N N . VAL B 1 234 ? -7.523 27 20.703 1 93.19 234 VAL B N 1
ATOM 3986 C CA . VAL B 1 234 ? -7.605 28.438 20.438 1 93.19 234 VAL B CA 1
ATOM 3987 C C . VAL B 1 234 ? -8.422 28.672 19.172 1 93.19 234 VAL B C 1
ATOM 3989 O O . VAL B 1 234 ? -8.172 28.062 18.141 1 93.19 234 VAL B O 1
ATOM 3992 N N . GLY B 1 235 ? -9.422 29.5 19.266 1 95.94 235 GLY B N 1
ATOM 3993 C CA . GLY B 1 235 ? -10.148 30.016 18.125 1 95.94 235 GLY B CA 1
ATOM 3994 C C . GLY B 1 235 ? -9.789 31.453 17.766 1 95.94 235 GLY B C 1
ATOM 3995 O O . GLY B 1 235 ? -9.234 32.156 18.609 1 95.94 235 GLY B O 1
ATOM 3996 N N . PHE B 1 236 ? -10.078 31.797 16.609 1 96.56 236 PHE B N 1
ATOM 3997 C CA . PHE B 1 236 ? -9.727 33.156 16.172 1 96.56 236 PHE B CA 1
ATOM 3998 C C . PHE B 1 236 ? -10.93 33.844 15.531 1 96.56 236 PHE B C 1
ATOM 4000 O O . PHE B 1 236 ? -11.742 33.188 14.867 1 96.56 236 PHE B O 1
ATOM 4007 N N . ASP B 1 237 ? -10.938 35.156 15.719 1 95.44 237 ASP B N 1
ATOM 4008 C CA . ASP B 1 237 ? -11.93 35.969 15.008 1 95.44 237 ASP B CA 1
ATOM 4009 C C . ASP B 1 237 ? -11.852 35.719 13.5 1 95.44 237 ASP B C 1
ATOM 4011 O O . ASP B 1 237 ? -10.758 35.625 12.945 1 95.44 237 ASP B O 1
ATOM 4015 N N . ASP B 1 238 ? -13.07 35.719 12.914 1 95.31 238 ASP B N 1
ATOM 4016 C CA . ASP B 1 238 ? -13.094 35.688 11.453 1 95.31 238 ASP B CA 1
ATOM 4017 C C . ASP B 1 238 ? -12.328 36.875 10.875 1 95.31 238 ASP B C 1
ATOM 4019 O O . ASP B 1 238 ? -12.539 38 11.281 1 95.31 238 ASP B O 1
ATOM 4023 N N . GLY B 1 239 ? -11.352 36.594 10.039 1 95.75 239 GLY B N 1
ATOM 4024 C CA . GLY B 1 239 ? -10.57 37.656 9.422 1 95.75 239 GLY B CA 1
ATOM 4025 C C . GLY B 1 239 ? -9.156 37.719 9.969 1 95.75 239 GLY B C 1
ATOM 4026 O O . GLY B 1 239 ? -8.25 38.219 9.273 1 95.75 239 GLY B O 1
ATOM 4027 N N . PHE B 1 240 ? -8.977 37.344 11.188 1 95.56 240 PHE B N 1
ATOM 4028 C CA . PHE B 1 240 ? -7.656 37.438 11.789 1 95.56 240 PHE B CA 1
ATOM 4029 C C . PHE B 1 240 ? -6.629 36.656 10.992 1 95.56 240 PHE B C 1
ATOM 4031 O O . PHE B 1 240 ? -5.59 37.188 10.594 1 95.56 240 PHE B O 1
ATOM 4038 N N . LEU B 1 241 ? -6.934 35.406 10.742 1 97.69 241 LEU B N 1
ATOM 4039 C CA . LEU B 1 241 ? -5.996 34.531 10.031 1 97.69 241 LEU B CA 1
ATOM 4040 C C . LEU B 1 241 ? -5.836 35 8.586 1 97.69 241 LEU B C 1
ATOM 4042 O O . LEU B 1 241 ? -4.754 34.875 8.008 1 97.69 241 LEU B O 1
ATOM 4046 N N . ASP B 1 242 ? -6.879 35.531 7.984 1 97.62 242 ASP B N 1
ATOM 4047 C CA . ASP B 1 242 ? -6.797 36.094 6.648 1 97.62 242 ASP B CA 1
ATOM 4048 C C . ASP B 1 242 ? -5.73 37.188 6.582 1 97.62 242 ASP B C 1
ATOM 4050 O O . ASP B 1 242 ? -4.887 37.188 5.684 1 97.62 242 ASP B O 1
ATOM 4054 N N . GLY B 1 243 ? -5.875 38.062 7.586 1 97.25 243 GLY B N 1
ATOM 4055 C CA . GLY B 1 243 ? -4.898 39.156 7.652 1 97.25 243 GLY B CA 1
ATOM 4056 C C . GLY B 1 243 ? -3.486 38.656 7.91 1 97.25 243 GLY B C 1
ATOM 4057 O O . GLY B 1 243 ? -2.529 39.156 7.316 1 97.25 243 GLY B O 1
ATOM 4058 N N . ALA B 1 244 ? -3.359 37.688 8.789 1 97 244 ALA B N 1
ATOM 4059 C CA . ALA B 1 244 ? -2.053 37.125 9.125 1 97 244 ALA B CA 1
ATOM 4060 C C . ALA B 1 244 ? -1.406 36.5 7.902 1 97 244 ALA B C 1
ATOM 4062 O O . ALA B 1 244 ? -0.21 36.656 7.66 1 97 244 ALA B O 1
ATOM 4063 N N . LEU B 1 245 ? -2.176 35.719 7.086 1 98.19 245 LEU B N 1
ATOM 4064 C CA . LEU B 1 245 ? -1.688 35.094 5.871 1 98.19 245 LEU B CA 1
ATOM 4065 C C . LEU B 1 245 ? -1.252 36.125 4.84 1 98.19 245 LEU B C 1
ATOM 4067 O O . LEU B 1 245 ? -0.194 35.969 4.223 1 98.19 245 LEU B O 1
ATOM 4071 N N . ASP B 1 246 ? -2.045 37.125 4.727 1 97.5 246 ASP B N 1
ATOM 4072 C CA . ASP B 1 246 ? -1.72 38.219 3.783 1 97.5 246 ASP B CA 1
ATOM 4073 C C . ASP B 1 246 ? -0.395 38.875 4.145 1 97.5 246 ASP B C 1
ATOM 4075 O O . ASP B 1 246 ? 0.445 39.094 3.273 1 97.5 246 ASP B O 1
ATOM 4079 N N . ARG B 1 247 ? -0.207 39.125 5.41 1 96.06 247 ARG B N 1
ATOM 4080 C CA . ARG B 1 247 ? 1.009 39.781 5.891 1 96.06 247 ARG B CA 1
ATOM 4081 C C . ARG B 1 247 ? 2.23 38.906 5.641 1 96.06 247 ARG B C 1
ATOM 4083 O O . ARG B 1 247 ? 3.338 39.406 5.453 1 96.06 247 ARG B O 1
ATOM 4090 N N . ALA B 1 248 ? 1.976 37.625 5.602 1 96.5 248 ALA B N 1
ATOM 4091 C CA . ALA B 1 248 ? 3.061 36.688 5.398 1 96.5 248 ALA B CA 1
ATOM 4092 C C . ALA B 1 248 ? 3.334 36.469 3.912 1 96.5 248 ALA B C 1
ATOM 4094 O O . ALA B 1 248 ? 4.176 35.656 3.543 1 96.5 248 ALA B O 1
ATOM 4095 N N . GLY B 1 249 ? 2.643 37.125 3.014 1 96.88 249 GLY B N 1
ATOM 4096 C CA . GLY B 1 249 ? 2.826 36.969 1.579 1 96.88 249 GLY B CA 1
ATOM 4097 C C . GLY B 1 249 ? 2.115 35.75 1.009 1 96.88 249 GLY B C 1
ATOM 4098 O O . GLY B 1 249 ? 2.516 35.219 -0.03 1 96.88 249 GLY B O 1
ATOM 4099 N N . LEU B 1 250 ? 1.086 35.312 1.679 1 98.31 250 LEU B N 1
ATOM 4100 C CA . LEU B 1 250 ? 0.334 34.156 1.253 1 98.31 250 LEU B CA 1
ATOM 4101 C C . LEU B 1 250 ? -1.083 34.531 0.838 1 98.31 250 LEU B C 1
ATOM 4103 O O . LEU B 1 250 ? -1.829 35.125 1.626 1 98.31 250 LEU B O 1
ATOM 4107 N N . ALA B 1 251 ? -1.417 34.219 -0.362 1 98.06 251 ALA B N 1
ATOM 4108 C CA . ALA B 1 251 ? -2.758 34.5 -0.873 1 98.06 251 ALA B CA 1
ATOM 4109 C C . ALA B 1 251 ? -3.686 33.312 -0.648 1 98.06 251 ALA B C 1
ATOM 4111 O O . ALA B 1 251 ? -3.406 32.188 -1.11 1 98.06 251 ALA B O 1
ATOM 4112 N N . ILE B 1 252 ? -4.789 33.531 -0.056 1 97.88 252 ILE B N 1
ATOM 4113 C CA . ILE B 1 252 ? -5.73 32.469 0.24 1 97.88 252 ILE B CA 1
ATOM 4114 C C . ILE B 1 252 ? -6.391 31.984 -1.051 1 97.88 252 ILE B C 1
ATOM 4116 O O . ILE B 1 252 ? -6.988 32.781 -1.782 1 97.88 252 ILE B O 1
ATOM 4120 N N . THR B 1 253 ? -6.285 30.688 -1.314 1 97.06 253 THR B N 1
ATOM 4121 C CA . THR B 1 253 ? -6.926 30.109 -2.488 1 97.06 253 THR B CA 1
ATOM 4122 C C . THR B 1 253 ? -8.156 29.297 -2.088 1 97.06 253 THR B C 1
ATOM 4124 O O . THR B 1 253 ? -9.031 29.031 -2.918 1 97.06 253 THR B O 1
ATOM 4127 N N . LEU B 1 254 ? -8.18 28.906 -0.833 1 97.06 254 LEU B N 1
ATOM 4128 C CA . LEU B 1 254 ? -9.32 28.188 -0.297 1 97.06 254 LEU B CA 1
ATOM 4129 C C . LEU B 1 254 ? -9.508 28.469 1.188 1 97.06 254 LEU B C 1
ATOM 4131 O O . LEU B 1 254 ? -8.531 28.5 1.944 1 97.06 254 LEU B O 1
ATOM 4135 N N . LYS B 1 255 ? -10.633 28.844 1.608 1 96.88 255 LYS B N 1
ATOM 4136 C CA . LYS B 1 255 ? -11.094 28.938 2.99 1 96.88 255 LYS B CA 1
ATOM 4137 C C . LYS B 1 255 ? -12.414 28.188 3.178 1 96.88 255 LYS B C 1
ATOM 4139 O O . LYS B 1 255 ? -13.438 28.578 2.613 1 96.88 255 LYS B O 1
ATOM 4144 N N . ALA B 1 256 ? -12.344 27.078 3.861 1 95.88 256 ALA B N 1
ATOM 4145 C CA . ALA B 1 256 ? -13.516 26.25 4.094 1 95.88 256 ALA B CA 1
ATOM 4146 C C . ALA B 1 256 ? -13.758 26.047 5.586 1 95.88 256 ALA B C 1
ATOM 4148 O O . ALA B 1 256 ? -12.85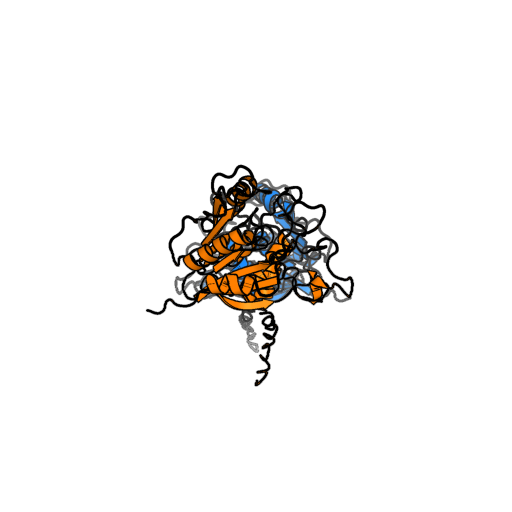9 25.594 6.305 1 95.88 256 ALA B O 1
ATOM 4149 N N . LEU B 1 257 ? -14.945 26.391 5.996 1 96 257 LEU B N 1
ATOM 4150 C CA . LEU B 1 257 ? -15.258 26.266 7.414 1 96 257 LEU B CA 1
ATOM 4151 C C . LEU B 1 257 ? -15.734 24.859 7.746 1 96 257 LEU B C 1
ATOM 4153 O O . LEU B 1 257 ? -16.406 24.219 6.938 1 96 257 LEU B O 1
ATOM 4157 N N . GLY B 1 258 ? -15.398 24.391 8.945 1 95.81 258 GLY B N 1
ATOM 4158 C CA . GLY B 1 258 ? -15.57 22.984 9.305 1 95.81 258 GLY B CA 1
ATOM 4159 C C . GLY B 1 258 ? -16.844 22.734 10.086 1 95.81 258 GLY B C 1
ATOM 4160 O O . GLY B 1 258 ? -17.562 23.672 10.445 1 95.81 258 GLY B O 1
ATOM 4161 N N . ALA B 1 259 ? -17.094 21.453 10.375 1 95 259 ALA B N 1
ATOM 4162 C CA . ALA B 1 259 ? -18.328 21 11 1 95 259 ALA B CA 1
ATOM 4163 C C . ALA B 1 259 ? -18.344 21.297 12.492 1 95 259 ALA B C 1
ATOM 4165 O O . ALA B 1 259 ? -19.391 21.266 13.133 1 95 259 ALA B O 1
ATOM 4166 N N . TRP B 1 260 ? -17.234 21.641 13.07 1 94.44 260 TRP B N 1
ATOM 4167 C CA . TRP B 1 260 ? -17.156 21.906 14.5 1 94.44 260 TRP B CA 1
ATOM 4168 C C . TRP B 1 260 ? -18.125 23.016 14.898 1 94.44 260 TRP B C 1
ATOM 4170 O O . TRP B 1 260 ? -18.547 23.094 16.047 1 94.44 260 TRP B O 1
ATOM 4180 N N . ARG B 1 261 ? -18.484 23.859 13.992 1 94.38 261 ARG B N 1
ATOM 4181 C CA . ARG B 1 261 ? -19.297 25.047 14.281 1 94.38 261 ARG B CA 1
ATOM 4182 C C . ARG B 1 261 ? -20.781 24.688 14.336 1 94.38 261 ARG B C 1
ATOM 4184 O O . ARG B 1 261 ? -21.625 25.547 14.578 1 94.38 261 ARG B O 1
ATOM 4191 N N . GLY B 1 262 ? -21.062 23.391 13.992 1 92.56 262 GLY B N 1
ATOM 4192 C CA . GLY B 1 262 ? -22.438 22.938 14.062 1 92.56 262 GLY B CA 1
ATOM 4193 C C . GLY B 1 262 ? -23.141 22.938 12.719 1 92.56 262 GLY B C 1
ATOM 4194 O O . GLY B 1 262 ? -24.359 22.828 12.648 1 92.56 262 GLY B O 1
ATOM 4195 N N . LYS B 1 263 ? -22.391 23.188 11.703 1 92.62 263 LYS B N 1
ATOM 4196 C CA . LYS B 1 263 ? -22.891 23.094 10.336 1 92.62 263 LYS B CA 1
ATOM 4197 C C . LYS B 1 263 ? -22.281 21.906 9.594 1 92.62 263 LYS B C 1
ATOM 4199 O O . LYS B 1 263 ? -21.141 21.516 9.867 1 92.62 263 LYS B O 1
ATOM 4204 N N . GLU B 1 264 ? -23.047 21.344 8.695 1 91 264 GLU B N 1
ATOM 4205 C CA . GLU B 1 264 ? -22.531 20.219 7.91 1 91 264 GLU B CA 1
ATOM 4206 C C . GLU B 1 264 ? -21.328 20.641 7.07 1 91 264 GLU B C 1
ATOM 4208 O O . GLU B 1 264 ? -21.328 21.703 6.457 1 91 264 GLU B O 1
ATOM 4213 N N . ALA B 1 265 ? -20.312 19.844 7.176 1 92.38 265 ALA B N 1
ATOM 4214 C CA . ALA B 1 265 ? -19.109 20.062 6.398 1 92.38 265 ALA B CA 1
ATOM 4215 C C . ALA B 1 265 ? -18.344 18.75 6.164 1 92.38 265 ALA B C 1
ATOM 4217 O O . ALA B 1 265 ? -18.594 17.766 6.844 1 92.38 265 ALA B O 1
ATOM 4218 N N . GLU B 1 266 ? -17.422 18.688 5.223 1 89.12 266 GLU B N 1
ATOM 4219 C CA . GLU B 1 266 ? -16.656 17.5 4.844 1 89.12 266 GLU B CA 1
ATOM 4220 C C . GLU B 1 266 ? -15.438 17.328 5.734 1 89.12 266 GLU B C 1
ATOM 4222 O O . GLU B 1 266 ? -14.766 16.281 5.676 1 89.12 266 GLU B O 1
ATOM 4227 N N . HIS B 1 267 ? -15.18 18.297 6.496 1 92.94 267 HIS B N 1
ATOM 4228 C CA . HIS B 1 267 ? -14.055 18.25 7.418 1 92.94 267 HIS B CA 1
ATOM 4229 C C . HIS B 1 267 ? -14.414 18.891 8.758 1 92.94 267 HIS B C 1
ATOM 4231 O O . HIS B 1 267 ? -15.375 19.656 8.844 1 92.94 267 HIS B O 1
ATOM 4237 N N . TYR B 1 268 ? -13.688 18.531 9.75 1 93.88 268 TYR B N 1
ATOM 4238 C CA . TYR B 1 268 ? -14.008 18.953 11.109 1 93.88 268 TYR B CA 1
ATOM 4239 C C . TYR B 1 268 ? -13.5 20.359 11.383 1 93.88 268 TYR B C 1
ATOM 4241 O O . TYR B 1 268 ? -14.289 21.266 11.641 1 93.88 268 TYR B O 1
ATOM 4249 N N . GLN B 1 269 ? -12.188 20.547 11.297 1 96.12 269 GLN B N 1
ATOM 4250 C CA . GLN B 1 269 ? -11.617 21.891 11.477 1 96.12 269 GLN B CA 1
ATOM 4251 C C . GLN B 1 269 ? -11.773 22.719 10.211 1 96.12 269 GLN B C 1
ATOM 4253 O O . GLN B 1 269 ? -12.062 22.188 9.133 1 96.12 269 GLN B O 1
ATOM 4258 N N . ASP B 1 270 ? -11.633 24.031 10.375 1 97.5 270 ASP B N 1
ATOM 4259 C CA . ASP B 1 270 ? -11.578 24.906 9.203 1 97.5 270 ASP B CA 1
ATOM 4260 C C . ASP B 1 270 ? -10.289 24.688 8.422 1 97.5 270 ASP B C 1
ATOM 4262 O O . ASP B 1 270 ? -9.234 24.438 9.008 1 97.5 270 ASP B O 1
ATOM 4266 N N . ILE B 1 271 ? -10.375 24.766 7.082 1 98.06 271 ILE B N 1
ATOM 4267 C CA . ILE B 1 271 ? -9.219 24.547 6.227 1 98.06 271 ILE B CA 1
ATOM 4268 C C . ILE B 1 271 ? -8.875 25.828 5.473 1 98.06 271 ILE B C 1
ATOM 4270 O O . ILE B 1 271 ? -9.758 26.484 4.914 1 98.06 271 ILE B O 1
ATOM 4274 N N . PHE B 1 272 ? -7.617 26.219 5.559 1 98.38 272 PHE B N 1
ATOM 4275 C CA . PHE B 1 272 ? -7.055 27.266 4.707 1 98.38 272 PHE B CA 1
ATOM 4276 C C . PHE B 1 272 ? -6.023 26.672 3.748 1 98.38 272 PHE B C 1
ATOM 4278 O O . PHE B 1 272 ? -5.164 25.891 4.152 1 98.38 272 PHE B O 1
ATOM 4285 N N . VAL B 1 273 ? -6.137 26.984 2.5 1 98.69 273 VAL B N 1
ATOM 4286 C CA . VAL B 1 273 ? -5.051 26.797 1.542 1 98.69 273 VAL B CA 1
ATOM 4287 C C . VAL B 1 273 ? -4.59 28.156 1.023 1 98.69 273 VAL B C 1
ATOM 4289 O O . VAL B 1 273 ? -5.406 28.984 0.591 1 98.69 273 VAL B O 1
ATOM 4292 N N . ALA B 1 274 ? -3.318 28.438 1.138 1 98.69 274 ALA B N 1
ATOM 4293 C CA . ALA B 1 274 ? -2.773 29.719 0.721 1 98.69 274 ALA B CA 1
ATOM 4294 C C . ALA B 1 274 ? -1.518 29.547 -0.126 1 98.69 274 ALA B C 1
ATOM 4296 O O . ALA B 1 274 ? -0.696 28.656 0.153 1 98.69 274 ALA B O 1
ATOM 4297 N N . GLU B 1 275 ? -1.364 30.344 -1.106 1 98.44 275 GLU B N 1
ATOM 4298 C CA . GLU B 1 275 ? -0.265 30.25 -2.062 1 98.44 275 GLU B CA 1
ATOM 4299 C C . GLU B 1 275 ? 0.721 31.406 -1.887 1 98.44 275 GLU B C 1
ATOM 4301 O O . GLU B 1 275 ? 0.314 32.562 -1.7 1 98.44 275 GLU B O 1
ATOM 4306 N N . ARG B 1 276 ? 1.969 31.062 -1.865 1 98.12 276 ARG B N 1
ATOM 4307 C CA . ARG B 1 276 ? 3.004 32.094 -1.8 1 98.12 276 ARG B CA 1
ATOM 4308 C C . ARG B 1 276 ? 3.033 32.938 -3.078 1 98.12 276 ARG B C 1
ATOM 4310 O O . ARG B 1 276 ? 3.152 32.375 -4.176 1 98.12 276 ARG B O 1
ATOM 4317 N N . ARG B 1 277 ? 2.867 34.219 -2.932 1 90.56 277 ARG B N 1
ATOM 4318 C CA . ARG B 1 277 ? 2.863 35.156 -4.051 1 90.56 277 ARG B CA 1
ATOM 4319 C C . ARG B 1 277 ? 4.246 35.25 -4.691 1 90.56 277 ARG B C 1
ATOM 4321 O O . ARG B 1 277 ? 5.262 35.125 -4.008 1 90.56 277 ARG B O 1
ATOM 4328 N N . GLY B 1 278 ? 4.398 35.125 -6.121 1 75.44 278 GLY B N 1
ATOM 4329 C CA . GLY B 1 278 ? 5.645 35.312 -6.848 1 75.44 278 GLY B CA 1
ATOM 4330 C C . GLY B 1 278 ? 6.371 36.594 -6.477 1 75.44 278 GLY B C 1
ATOM 4331 O O . GLY B 1 278 ? 5.754 37.531 -5.992 1 75.44 278 GLY B O 1
ATOM 4332 N N . GLY B 1 279 ? 7.598 36.75 -5.859 1 54.78 279 GLY B N 1
ATOM 4333 C CA . GLY B 1 279 ? 8.391 37.938 -5.766 1 54.78 279 GLY B CA 1
ATOM 4334 C C . GLY B 1 279 ? 8.297 38.812 -7.004 1 54.78 279 GLY B C 1
ATOM 4335 O O . GLY B 1 279 ? 8.148 38.312 -8.117 1 54.78 279 GLY B O 1
ATOM 4336 N N . GLY B 1 280 ? 7.586 39.938 -7.031 1 39.97 280 GLY B N 1
ATOM 4337 C CA . GLY B 1 280 ? 7.965 40.906 -8.055 1 39.97 280 GLY B CA 1
ATOM 4338 C C . GLY B 1 280 ? 9.461 40.969 -8.289 1 39.97 280 GLY B C 1
ATOM 4339 O O . GLY B 1 280 ? 10.242 41.062 -7.332 1 39.97 280 GLY B O 1
ATOM 4340 N N . ALA B 1 281 ? 10.039 40.344 -9.336 1 30.7 281 ALA B N 1
ATOM 4341 C CA . ALA B 1 281 ? 11.281 40.938 -9.797 1 30.7 281 ALA B CA 1
ATOM 4342 C C . ALA B 1 281 ? 11.164 42.469 -9.828 1 30.7 281 ALA B C 1
ATOM 4344 O O . ALA B 1 281 ? 10.125 43 -10.227 1 30.7 281 ALA B O 1
#

Secondary structure (DSSP, 8-state):
---------------PPPP-HHHHHHHHHHHH-TTS----TTSTT--SS-HHHHHHHHHHHIIIII---TT-EEEEET-TTTTTHHHHHTTS-TTT-EEEEEES-HHHHHHHIIIIITT-TTEEEEE--B-BTTTBTT-SB-GGG---SS-TT-EEEEEETT-GGGS-HHHHHHHHHHHHHHEEEEEEEEEEE-EE-HHHHH-TTS-S-GGG--EE-TTSSEEE-TTS-GGGSEEEETTHHHHHHHHTTEEEEEEE--GGGSS--SSSSEEEEEEE-----/---------------PPP--HHHHHHHHHHHH-TTS----TT-TT--SS-HHHHHHHHHHHIIIII---TT-EEEEET-TTTTTHHHHHTTS-TTT-EEEEEES-HHHHHHHIIIIITT-TTEEEEE--B-BTTTBTT-SB-GGG---SS-TT-EEEEEETT-GGGS-HHHHHHHHHHHHHHEEEEEEEEEEE-EE-HHHHH-TTS-S-GGG--EE-TTSSEEE-TTS-GGGSEEEETTHHHHHHHHTTEEEEEEE--GGGSS--SSSSEEEEEEE-----

Organism: Rhizobium meliloti (strain 1021) (NCBI:txid266834)

Solvent-accessible surface area (backbone atoms only — not comparable to full-atom values): 30380 Å² total; per-residue (Å²): 138,83,80,74,74,75,74,74,75,70,78,65,67,66,73,75,71,77,84,49,69,68,57,52,51,51,42,52,53,57,70,68,42,71,60,59,86,71,77,60,83,80,46,75,80,63,65,89,70,55,62,63,60,52,14,39,52,46,50,50,43,36,43,69,71,50,59,59,50,39,55,34,32,33,38,28,50,58,32,54,64,30,45,61,51,58,54,42,64,76,56,37,35,78,85,62,14,36,38,40,30,31,25,59,48,55,69,27,34,52,49,29,43,66,66,42,23,71,67,38,74,45,38,43,65,44,72,43,53,42,31,29,86,85,82,28,65,82,35,83,34,50,48,78,63,65,73,74,99,65,58,70,43,62,23,42,30,36,38,28,63,74,41,59,22,48,43,56,74,72,34,44,46,39,52,41,38,48,49,39,46,29,29,20,66,69,9,29,38,36,34,29,38,43,68,43,36,73,59,46,69,61,35,81,85,64,48,33,41,77,88,60,55,62,38,74,47,81,93,53,60,40,22,27,31,77,98,46,63,65,54,72,40,29,30,30,35,65,58,52,62,59,51,43,36,47,75,24,44,26,45,75,78,39,61,40,76,24,26,48,46,44,44,94,48,97,40,54,57,18,40,39,25,27,31,25,55,65,75,80,126,136,84,80,76,78,77,75,75,74,72,76,68,67,66,73,75,70,79,85,50,68,66,56,53,50,51,43,51,52,57,70,67,42,70,60,57,85,70,77,62,84,81,42,85,72,64,67,89,70,56,62,62,62,53,15,39,52,47,49,49,42,36,43,68,70,47,59,60,50,38,57,34,31,34,37,28,52,60,33,53,60,31,45,62,50,57,54,43,63,77,56,37,34,76,86,62,12,35,37,40,29,32,25,58,52,56,69,26,34,51,50,32,43,64,68,42,22,71,66,37,73,44,38,42,64,43,71,43,54,43,31,29,85,83,84,27,64,81,33,82,35,51,47,79,62,63,71,73,96,66,58,70,43,62,23,43,30,37,38,28,63,74,42,58,22,49,44,55,73,70,37,42,46,40,53,42,37,48,48,40,47,28,30,20,65,68,10,28,37,36,35,30,3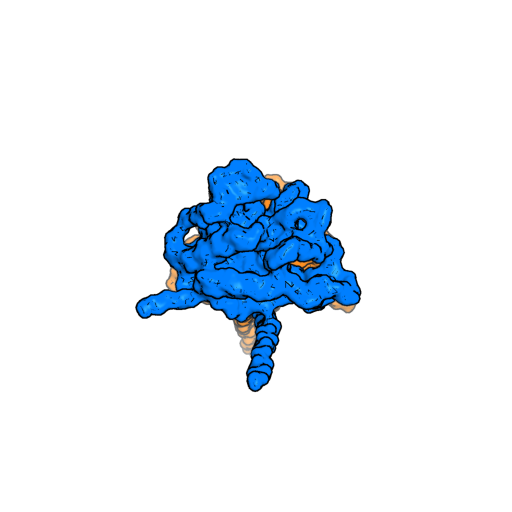8,44,65,42,38,73,60,45,68,61,35,81,84,64,50,33,41,77,88,62,54,62,40,74,46,81,91,54,59,39,21,25,31,76,99,47,62,65,55,71,41,29,28,31,35,65,59,52,63,58,51,43,35,47,76,23,45,26,46,75,78,38,63,42,74,23,26,46,46,45,43,94,50,97,42,55,56,18,40,38,24,25,30,27,56,65,75,80,128

pLDDT: mean 87.31, std 16.78, range [28.02, 98.88]

Nearest PDB structures (foldseek):
  6mro-assembly1_A  TM=7.616E-01  e=1.204E-10  Methanosarcina acetivorans C2A
  7ezg-assembly1_A  TM=6.627E-01  e=1.131E-10  Homo sapiens
  2p8j-assembly1_B  TM=6.557E-01  e=8.177E-10  Clostridium acetobutylicum
  8pha-assembly1_A  TM=6.127E-01  e=6.386E-10  Pleurotus sapidus
  8owx-assembly1_A  TM=6.061E-01  e=1.185E-09  Homo sapiens

Foldseek 3Di:
DDPPPPPPPPPPQPPQDDDDPVLVVLLVVQLPDPVFDDDDPPPPQQPDDDLSNVLSLVVSCCVRPQPDAQLWEEEEEACFLPSVPRSNVSGHDLPRYAYEYEHQDVVSQVNCCVRPCVVRVSYHYDYDQEDAVPPRPPGDHDLLRDDDPAQFQAGQEYEAECPVQQDDLNSLLSVLLNVLRRHHQFGKYKHFAAECEPLLVPVVVVQAAPQCPWDDDPPAQWTADPPDDRRPGIYGYPPSVVVSNVVSQWAWPHWHAACNSVDDDPHHTIITMTGHHHPDD/DDPPPPPPPPPPQPPQDDDDPVLVVLLVVQLPDPVFDDDDPPPVQQPDDDLSNVLSLVVSCCVRPQPDAQLWEEEEEACFLPSVPRSNVSGHDLVRYAYEYEEQDVVSQVNCCVRPCVVRVSYHYDYDQEDAVPPRPPGDHDLLRDDDPAQFQAGQEYEAECPVQQDDLNSLLSVLLNVLRRHHQFHKYKHFAAECEPLLVPVVVVQAAPQCPWDDDPPAQWTADPPDDRRPGIYGYVPSVVVSNVVSQWAWPHWHAACNSVDDDPHHTIITMTGHHHPDD